Protein AF-0000000085142158 (afdb_homodimer)

Structure (mmCIF, N/CA/C/O backbone):
data_AF-0000000085142158-model_v1
#
loop_
_entity.id
_entity.type
_entity.pdbx_description
1 polymer '23S rRNA methyltransferase'
#
loop_
_atom_site.group_PDB
_atom_site.id
_atom_site.type_symbol
_atom_site.label_atom_id
_atom_site.label_alt_id
_atom_site.label_comp_id
_atom_site.label_asym_id
_atom_site.label_entity_id
_atom_site.label_seq_id
_atom_site.pdbx_PDB_ins_code
_atom_site.Cartn_x
_atom_site.Cartn_y
_atom_site.Cartn_z
_atom_site.occupancy
_atom_site.B_iso_or_equiv
_atom_site.auth_seq_id
_atom_site.auth_comp_id
_atom_site.auth_asym_id
_atom_site.auth_atom_id
_atom_site.pdbx_PDB_model_num
ATOM 1 N N . MET A 1 1 ? 21.578 43 -1.619 1 31.38 1 MET A N 1
ATOM 2 C CA . MET A 1 1 ? 21.812 41.625 -2.035 1 31.38 1 MET A CA 1
ATOM 3 C C . MET A 1 1 ? 22.156 40.75 -0.84 1 31.38 1 MET A C 1
ATOM 5 O O . MET A 1 1 ? 23.188 40.969 -0.188 1 31.38 1 MET A O 1
ATOM 9 N N . THR A 1 2 ? 21.25 40.344 -0.047 1 40.81 2 THR A N 1
ATOM 10 C CA . THR A 1 2 ? 21.578 39.531 1.134 1 40.81 2 THR A CA 1
ATOM 11 C C . THR A 1 2 ? 22.641 38.5 0.814 1 40.81 2 THR A C 1
ATOM 13 O O . THR A 1 2 ? 22.562 37.812 -0.2 1 40.81 2 THR A O 1
ATOM 16 N N . PRO A 1 3 ? 23.812 38.594 1.218 1 43.5 3 PRO A N 1
ATOM 17 C CA . PRO A 1 3 ? 24.938 37.719 0.883 1 43.5 3 PRO A CA 1
ATOM 18 C C . PRO A 1 3 ? 24.547 36.25 0.768 1 43.5 3 PRO A C 1
ATOM 20 O O . PRO A 1 3 ? 23.828 35.75 1.622 1 43.5 3 PRO A O 1
ATOM 23 N N . HIS A 1 4 ? 24.375 35.75 -0.429 1 54.78 4 HIS A N 1
ATOM 24 C CA . HIS A 1 4 ? 24.078 34.375 -0.715 1 54.78 4 HIS A CA 1
ATOM 25 C C . HIS A 1 4 ? 25.016 33.438 0.038 1 54.78 4 HIS A C 1
ATOM 27 O O . HIS A 1 4 ? 26.234 33.531 -0.126 1 54.78 4 HIS A O 1
ATOM 33 N N . ALA A 1 5 ? 24.766 33.188 1.321 1 71.19 5 ALA A N 1
ATOM 34 C CA . ALA A 1 5 ? 25.594 32.312 2.152 1 71.19 5 ALA A CA 1
ATOM 35 C C . ALA A 1 5 ? 26.125 31.125 1.345 1 71.19 5 ALA A C 1
ATOM 37 O O . ALA A 1 5 ? 25.469 30.656 0.414 1 71.19 5 ALA A O 1
ATOM 38 N N . GLU A 1 6 ? 27.406 30.828 1.483 1 83.88 6 GLU A N 1
ATOM 39 C CA . GLU A 1 6 ? 28.062 29.688 0.854 1 83.88 6 GLU A CA 1
ATOM 40 C C . GLU A 1 6 ? 27.312 28.391 1.112 1 83.88 6 GLU A C 1
ATOM 42 O O . GLU A 1 6 ? 26.797 28.172 2.211 1 83.88 6 GLU A O 1
ATOM 47 N N . PRO A 1 7 ? 27.219 27.672 0.041 1 91.19 7 PRO A N 1
ATOM 48 C CA . PRO A 1 7 ? 26.547 26.375 0.199 1 91.19 7 PRO A CA 1
ATOM 49 C C . PRO A 1 7 ? 27.234 25.484 1.223 1 91.19 7 PRO A C 1
ATOM 51 O O . PRO A 1 7 ? 28.453 25.562 1.408 1 91.19 7 PRO A O 1
ATOM 54 N N . MET A 1 8 ? 26.453 24.781 1.904 1 93.56 8 MET A N 1
ATOM 55 C CA . MET A 1 8 ? 27 23.781 2.824 1 93.56 8 MET A CA 1
ATOM 56 C C . MET A 1 8 ? 27.609 22.609 2.061 1 93.56 8 MET A C 1
ATOM 58 O O . MET A 1 8 ? 26.922 21.953 1.278 1 93.56 8 MET A O 1
ATOM 62 N N . THR A 1 9 ? 28.922 22.281 2.35 1 93.88 9 THR A N 1
ATOM 63 C CA . THR A 1 9 ? 29.578 21.234 1.562 1 93.88 9 THR A CA 1
ATOM 64 C C . THR A 1 9 ? 30.203 20.188 2.471 1 93.88 9 THR A C 1
ATOM 66 O O . THR A 1 9 ? 30.75 19.203 1.989 1 93.88 9 THR A O 1
ATOM 69 N N . HIS A 1 10 ? 30.109 20.359 3.797 1 93.31 10 HIS A N 1
ATOM 70 C CA . HIS A 1 10 ? 30.734 19.438 4.738 1 93.31 10 HIS A CA 1
ATOM 71 C C . HIS A 1 10 ? 29.703 18.484 5.355 1 93.31 10 HIS A C 1
ATOM 73 O O . HIS A 1 10 ? 29.016 18.859 6.312 1 93.31 10 HIS A O 1
ATOM 79 N N . PRO A 1 11 ? 29.734 17.203 4.953 1 91.69 11 PRO A N 1
ATOM 80 C CA . PRO A 1 11 ? 28.719 16.25 5.414 1 91.69 11 PRO A CA 1
ATOM 81 C C . PRO A 1 11 ? 28.859 15.906 6.891 1 91.69 11 PRO A C 1
ATOM 83 O O . PRO A 1 11 ? 27.906 15.391 7.5 1 91.69 11 PRO A O 1
ATOM 86 N N . ARG A 1 12 ? 30 16.25 7.527 1 91.62 12 ARG A N 1
ATOM 87 C CA . ARG A 1 12 ? 30.219 15.875 8.922 1 91.62 12 ARG A CA 1
ATOM 88 C C . ARG A 1 12 ? 30.047 17.078 9.836 1 91.62 12 ARG A C 1
ATOM 90 O O . ARG A 1 12 ? 30.312 17 11.039 1 91.62 12 ARG A O 1
ATOM 97 N N . ALA A 1 13 ? 29.562 18.141 9.211 1 94.25 13 ALA A N 1
ATOM 98 C CA . ALA A 1 13 ? 29.328 19.344 10 1 94.25 13 ALA A CA 1
ATOM 99 C C . ALA A 1 13 ? 28.281 19.094 11.078 1 94.25 13 ALA A C 1
ATOM 101 O O . ALA A 1 13 ? 27.422 18.234 10.93 1 94.25 13 ALA A O 1
ATOM 102 N N . GLU A 1 14 ? 28.359 19.875 12.156 1 95.94 14 GLU A N 1
ATOM 103 C CA . GLU A 1 14 ? 27.484 19.703 13.312 1 95.94 14 GLU A CA 1
ATOM 104 C C . GLU A 1 14 ? 26.016 19.859 12.922 1 95.94 14 GLU A C 1
ATOM 106 O O . GLU A 1 14 ? 25.172 19.062 13.344 1 95.94 14 GLU A O 1
ATOM 111 N N . ARG A 1 15 ? 25.766 20.797 12.133 1 95.94 15 ARG A N 1
ATOM 112 C CA . ARG A 1 15 ? 24.391 21.047 11.695 1 95.94 15 ARG A CA 1
ATOM 113 C C . ARG A 1 15 ? 23.859 19.859 10.906 1 95.94 15 ARG A C 1
ATOM 115 O O . ARG A 1 15 ? 22.688 19.484 11.047 1 95.94 15 ARG A O 1
ATOM 122 N N . VAL A 1 16 ? 24.688 19.328 10.047 1 97.19 16 VAL A N 1
ATOM 123 C CA . VAL A 1 16 ? 24.312 18.172 9.242 1 97.19 16 VAL A CA 1
ATOM 124 C C . VAL A 1 16 ? 24 16.984 10.148 1 97.19 16 VAL A C 1
ATOM 126 O O . VAL A 1 16 ? 22.969 16.328 9.984 1 97.19 16 VAL A O 1
ATOM 129 N N . ARG A 1 17 ? 24.766 16.781 11.125 1 97.44 17 ARG A N 1
ATOM 130 C CA . ARG A 1 17 ? 24.562 15.688 12.07 1 97.44 17 ARG A CA 1
ATOM 131 C C . ARG A 1 17 ? 23.297 15.883 12.883 1 97.44 17 ARG A C 1
ATOM 133 O O . ARG A 1 17 ? 22.594 14.914 13.188 1 97.44 17 ARG A O 1
ATOM 140 N N . ALA A 1 18 ? 23.109 17.156 13.25 1 97.88 18 ALA A N 1
ATOM 141 C CA . ALA A 1 18 ? 21.922 17.453 14.031 1 97.88 18 ALA A CA 1
ATOM 142 C C . ALA A 1 18 ? 20.656 17.125 13.242 1 97.88 18 ALA A C 1
ATOM 144 O O . ALA A 1 18 ? 19.688 16.578 13.797 1 97.88 18 ALA A O 1
ATOM 145 N N . VAL A 1 19 ? 20.656 17.453 11.992 1 97.81 19 VAL A N 1
ATOM 146 C CA . VAL A 1 19 ? 19.516 17.172 11.141 1 97.81 19 VAL A CA 1
ATOM 147 C C . VAL A 1 19 ? 19.375 15.672 10.938 1 97.81 19 VAL A C 1
ATOM 149 O O . VAL A 1 19 ? 18.281 15.117 11.062 1 97.81 19 VAL A O 1
ATOM 152 N N . ALA A 1 20 ? 20.453 14.969 10.688 1 97.19 20 ALA A N 1
ATOM 153 C CA . ALA A 1 20 ? 20.453 13.516 10.492 1 97.19 20 ALA A CA 1
ATOM 154 C C . ALA A 1 20 ? 19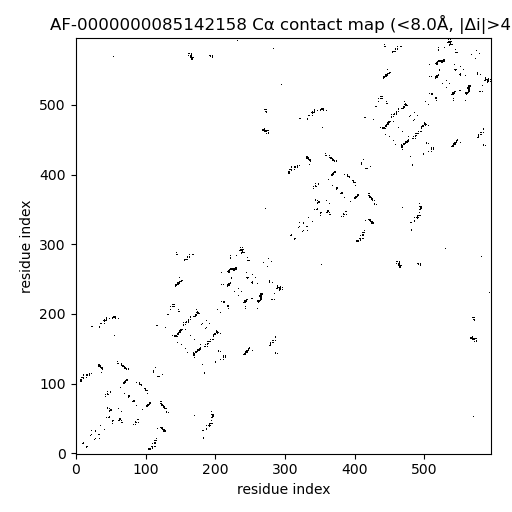.953 12.797 11.742 1 97.19 20 ALA A C 1
ATOM 156 O O . ALA A 1 20 ? 19.312 11.75 11.641 1 97.19 20 ALA A O 1
ATOM 157 N N . ALA A 1 21 ? 20.203 13.383 12.883 1 98 21 ALA A N 1
ATOM 158 C CA . ALA A 1 21 ? 19.844 12.766 14.156 1 98 21 ALA A CA 1
ATOM 159 C C . ALA A 1 21 ? 18.328 12.672 14.305 1 98 21 ALA A C 1
ATOM 161 O O . ALA A 1 21 ? 17.828 11.891 15.109 1 98 21 ALA A O 1
ATOM 162 N N . LEU A 1 22 ? 17.609 13.438 13.516 1 98.19 22 LEU A N 1
ATOM 163 C CA . LEU A 1 22 ? 16.156 13.469 13.602 1 98.19 22 LEU A CA 1
ATOM 164 C C . LEU A 1 22 ? 15.547 12.172 13.078 1 98.19 22 LEU A C 1
ATOM 166 O O . LEU A 1 22 ? 14.344 11.938 13.219 1 98.19 22 LEU A O 1
ATOM 170 N N . ALA A 1 23 ? 16.344 11.305 12.484 1 96.88 23 ALA A N 1
ATOM 171 C CA . ALA A 1 23 ? 15.898 9.945 12.164 1 96.88 23 ALA A CA 1
ATOM 172 C C . ALA A 1 23 ? 15.531 9.172 13.43 1 96.88 23 ALA A C 1
ATOM 174 O O . ALA A 1 23 ? 14.695 8.273 13.383 1 96.88 23 ALA A O 1
ATOM 175 N N . GLY A 1 24 ? 16.141 9.594 14.547 1 97.19 24 GLY A N 1
ATOM 176 C CA . GLY A 1 24 ? 15.898 8.938 15.82 1 97.19 24 GLY A CA 1
ATOM 177 C C . GLY A 1 24 ? 14.82 9.609 16.641 1 97.19 24 GLY A C 1
ATOM 178 O O . GLY A 1 24 ? 14.727 10.844 16.672 1 97.19 24 GLY A O 1
ATOM 179 N N . ARG A 1 25 ? 14.125 8.875 17.328 1 96.12 25 ARG A N 1
ATOM 180 C CA . ARG A 1 25 ? 13.008 9.352 18.125 1 96.12 25 ARG A CA 1
ATOM 181 C C . ARG A 1 25 ? 13.484 10.281 19.25 1 96.12 25 ARG A C 1
ATOM 183 O O . ARG A 1 25 ? 12.836 11.289 19.531 1 96.12 25 ARG A O 1
ATOM 190 N N . SER A 1 26 ? 14.547 9.961 19.828 1 97.25 26 SER A N 1
ATOM 191 C CA . SER A 1 26 ? 15.062 10.75 20.953 1 97.25 26 SER A CA 1
ATOM 192 C C . SER A 1 26 ? 15.398 12.172 20.516 1 97.25 26 SER A C 1
ATOM 194 O O . SER A 1 26 ? 15.086 13.133 21.234 1 97.25 26 SER A O 1
ATOM 196 N N . ALA A 1 27 ? 16 12.289 19.375 1 98.06 27 ALA A N 1
ATOM 197 C CA . ALA A 1 27 ? 16.359 13.609 18.859 1 98.06 27 ALA A CA 1
ATOM 198 C C . ALA A 1 27 ? 15.102 14.422 18.547 1 98.06 27 ALA A C 1
ATOM 200 O O . ALA A 1 27 ? 15.039 15.625 18.844 1 98.06 27 ALA A O 1
ATOM 201 N N . ARG A 1 28 ? 14.117 13.773 17.984 1 98.06 28 ARG A N 1
ATOM 202 C CA . ARG A 1 28 ? 12.859 14.453 17.688 1 98.06 28 ARG A CA 1
ATOM 203 C C . ARG A 1 28 ? 12.188 14.945 18.969 1 98.06 28 ARG A C 1
ATOM 205 O O . ARG A 1 28 ? 11.703 16.078 19.031 1 98.06 28 ARG A O 1
ATOM 212 N N . ARG A 1 29 ? 12.18 14.172 19.938 1 96.31 29 ARG A N 1
ATOM 213 C CA . ARG A 1 29 ? 11.57 14.531 21.219 1 96.31 29 ARG A CA 1
ATOM 214 C C . ARG A 1 29 ? 12.32 15.688 21.875 1 96.31 29 ARG A C 1
ATOM 216 O O . ARG A 1 29 ? 11.703 16.609 22.422 1 96.31 29 ARG A O 1
ATOM 223 N N . ARG A 1 30 ? 13.602 15.625 21.797 1 97.44 30 ARG A N 1
ATOM 224 C CA . ARG A 1 30 ? 14.438 16.641 22.422 1 97.44 30 ARG A CA 1
ATOM 225 C C . ARG A 1 30 ? 14.289 17.984 21.734 1 97.44 30 ARG A C 1
ATOM 227 O O . ARG A 1 30 ? 14.203 19.016 22.391 1 97.44 30 ARG A O 1
ATOM 234 N N . THR A 1 31 ? 14.203 17.984 20.438 1 97.69 31 THR A N 1
ATOM 235 C CA . THR A 1 31 ? 14.242 19.234 19.672 1 97.69 31 THR A CA 1
ATOM 236 C C . THR A 1 31 ? 12.828 19.719 19.375 1 97.69 31 THR A C 1
ATOM 238 O O . THR A 1 31 ? 12.633 20.891 19.016 1 97.69 31 THR A O 1
ATOM 241 N N . GLY A 1 32 ? 11.844 18.797 19.422 1 97.88 32 GLY A N 1
ATOM 242 C CA . GLY A 1 32 ? 10.484 19.125 19.016 1 97.88 32 GLY A CA 1
ATOM 243 C C . GLY A 1 32 ? 10.336 19.344 17.516 1 97.88 32 GLY A C 1
ATOM 244 O O . GLY A 1 32 ? 9.5 20.125 17.078 1 97.88 32 GLY A O 1
ATOM 245 N N . THR A 1 33 ? 11.289 18.719 16.766 1 98.44 33 THR A N 1
ATOM 246 C CA . THR A 1 33 ? 11.266 18.859 15.312 1 98.44 33 THR A CA 1
ATOM 247 C C . THR A 1 33 ? 11.406 17.5 14.633 1 98.44 33 THR A C 1
ATOM 249 O O . THR A 1 33 ? 11.695 16.5 15.289 1 98.44 33 THR A O 1
ATOM 252 N N . PHE A 1 34 ? 11.078 17.438 13.336 1 98.69 34 PHE A N 1
ATOM 253 C CA . PHE A 1 34 ? 11.211 16.188 12.586 1 98.69 34 PHE A CA 1
ATOM 254 C C . PHE A 1 34 ? 11.648 16.469 11.156 1 98.69 34 PHE A C 1
ATOM 256 O O . PHE A 1 34 ? 11.594 17.609 10.688 1 98.69 34 PHE A O 1
ATOM 263 N N . LEU A 1 35 ? 12.125 15.414 10.555 1 98.06 35 LEU A N 1
ATOM 264 C CA . LEU A 1 35 ? 12.703 15.484 9.219 1 98.06 35 LEU A CA 1
ATOM 265 C C . LEU A 1 35 ? 11.625 15.336 8.148 1 98.06 35 LEU A C 1
ATOM 267 O O . LEU A 1 35 ? 10.758 14.469 8.258 1 98.06 35 LEU A O 1
ATOM 271 N N . VAL A 1 36 ? 11.617 16.25 7.176 1 98 36 VAL A N 1
ATOM 272 C CA . VAL A 1 36 ? 10.789 16.156 5.977 1 98 36 VAL A CA 1
ATOM 273 C C . VAL A 1 36 ? 11.68 15.984 4.746 1 98 36 VAL A C 1
ATOM 275 O O . VAL A 1 36 ? 12.477 16.859 4.426 1 98 36 VAL A O 1
ATOM 278 N N . GLU A 1 37 ? 11.531 14.867 4.184 1 94.38 37 GLU A N 1
ATOM 279 C CA . GLU A 1 37 ? 12.367 14.594 3.02 1 94.38 37 GLU A CA 1
ATOM 280 C C . GLU A 1 37 ? 11.523 14.25 1.797 1 94.38 37 GLU A C 1
ATOM 282 O O . GLU A 1 37 ? 10.383 13.797 1.932 1 94.38 37 GLU A O 1
ATOM 287 N N . GLY A 1 38 ? 12.078 14.484 0.615 1 90.12 38 GLY A N 1
ATOM 288 C CA . GLY A 1 38 ? 11.391 14.273 -0.648 1 90.12 38 GLY A CA 1
ATOM 289 C C . GLY A 1 38 ? 10.695 15.516 -1.165 1 90.12 38 GLY A C 1
ATOM 290 O O . GLY A 1 38 ? 10.133 16.297 -0.386 1 90.12 38 GLY A O 1
ATOM 291 N N . PRO A 1 39 ? 10.688 15.711 -2.439 1 93.75 39 PRO A N 1
ATOM 292 C CA . PRO A 1 39 ? 10.172 16.953 -3.027 1 93.75 39 PRO A CA 1
ATOM 293 C C . PRO A 1 39 ? 8.695 17.188 -2.699 1 93.75 39 PRO A C 1
ATOM 295 O O . PRO A 1 39 ? 8.312 18.312 -2.34 1 93.75 39 PRO A O 1
ATOM 298 N N . GLN A 1 40 ? 7.859 16.125 -2.738 1 95.06 40 GLN A N 1
ATOM 299 C CA . GLN A 1 40 ? 6.426 16.328 -2.541 1 95.06 40 GLN A CA 1
ATOM 300 C C . GLN A 1 40 ? 6.109 16.641 -1.08 1 95.06 40 GLN A C 1
ATOM 302 O O . GLN A 1 40 ? 5.293 17.516 -0.786 1 95.06 40 GLN A O 1
ATOM 307 N N . ALA A 1 41 ? 6.758 15.914 -0.182 1 96.88 41 ALA A N 1
ATOM 308 C CA . ALA A 1 41 ? 6.551 16.203 1.236 1 96.88 41 ALA A CA 1
ATOM 309 C C . ALA A 1 41 ? 7 17.609 1.587 1 96.88 41 ALA A C 1
ATOM 311 O O . ALA A 1 41 ? 6.297 18.328 2.299 1 96.88 41 ALA A O 1
ATOM 312 N N . CYS A 1 42 ? 8.125 18.031 1.051 1 97.62 42 CYS A N 1
ATOM 313 C CA . CYS A 1 42 ? 8.633 19.375 1.313 1 97.62 42 CYS A CA 1
ATOM 314 C C . CYS A 1 42 ? 7.727 20.438 0.703 1 97.62 42 CYS A C 1
ATOM 316 O O . CYS A 1 42 ? 7.473 21.469 1.32 1 97.62 42 CYS A O 1
ATOM 318 N N . ARG A 1 43 ? 7.258 20.141 -0.465 1 98.12 43 ARG A N 1
ATOM 319 C CA . ARG A 1 43 ? 6.332 21.047 -1.122 1 98.12 43 ARG A CA 1
ATOM 320 C C . ARG A 1 43 ? 5.125 21.344 -0.236 1 98.12 43 ARG A C 1
ATOM 322 O O . ARG A 1 43 ? 4.754 22.5 -0.04 1 98.12 43 ARG A O 1
ATOM 329 N N . GLU A 1 44 ? 4.57 20.297 0.314 1 98.44 44 GLU A N 1
ATOM 330 C CA . GLU A 1 44 ? 3.363 20.469 1.118 1 98.44 44 GLU A CA 1
ATOM 331 C C . GLU A 1 44 ? 3.68 21.109 2.463 1 98.44 44 GLU A C 1
ATOM 333 O O . GLU A 1 44 ? 2.867 21.859 3.002 1 98.44 44 GLU A O 1
ATOM 338 N N . ALA A 1 45 ? 4.848 20.844 3.018 1 98.38 45 ALA A N 1
ATOM 339 C CA . ALA A 1 45 ? 5.277 21.516 4.238 1 98.38 45 ALA A CA 1
ATOM 340 C C . ALA A 1 45 ? 5.457 23.016 4.004 1 98.38 45 ALA A C 1
ATOM 342 O O . ALA A 1 45 ? 5.059 23.828 4.836 1 98.38 45 ALA A O 1
ATOM 343 N N . LEU A 1 46 ? 6.074 23.328 2.873 1 98.06 46 LEU A N 1
ATOM 344 C CA . LEU A 1 46 ? 6.27 24.734 2.512 1 98.06 46 LEU A CA 1
ATOM 345 C C . LEU A 1 46 ? 4.93 25.453 2.34 1 98.06 46 LEU A C 1
ATOM 347 O O . LEU A 1 46 ? 4.742 26.547 2.85 1 98.06 46 LEU A O 1
ATOM 351 N N . ARG A 1 47 ? 4.027 24.797 1.674 1 97.94 47 ARG A N 1
ATOM 352 C CA . ARG A 1 47 ? 2.697 25.375 1.484 1 97.94 47 ARG A CA 1
ATOM 353 C C . ARG A 1 47 ? 1.991 25.578 2.822 1 97.94 47 ARG A C 1
ATOM 355 O O . ARG A 1 47 ? 1.364 26.609 3.051 1 97.94 47 ARG A O 1
ATOM 362 N N . ALA A 1 48 ? 2.064 24.578 3.652 1 97.44 48 ALA A N 1
ATOM 363 C CA . ALA A 1 48 ? 1.476 24.703 4.984 1 97.44 48 ALA A CA 1
ATOM 364 C C . ALA A 1 48 ? 2.076 25.875 5.738 1 97.44 48 ALA A C 1
ATOM 366 O O . ALA A 1 48 ? 1.353 26.641 6.383 1 97.44 48 ALA A O 1
ATOM 367 N N . HIS A 1 49 ? 3.398 26.031 5.625 1 96.5 49 HIS A N 1
ATOM 368 C CA . HIS A 1 49 ? 4.078 27.141 6.293 1 96.5 49 HIS A CA 1
ATOM 369 C C . HIS A 1 49 ? 3.594 28.484 5.77 1 96.5 49 HIS A C 1
ATOM 371 O O . HIS A 1 49 ? 3.457 29.438 6.535 1 96.5 49 HIS A O 1
ATOM 377 N N . LEU A 1 50 ? 3.35 28.547 4.531 1 95.62 50 LEU A N 1
ATOM 378 C CA . LEU A 1 50 ? 2.93 29.797 3.885 1 95.62 50 LEU A CA 1
ATOM 379 C C . LEU A 1 50 ? 1.443 30.047 4.113 1 95.62 50 LEU A C 1
ATOM 381 O O . LEU A 1 50 ? 0.909 31.062 3.672 1 95.62 50 LEU A O 1
ATOM 385 N N . GLY A 1 51 ? 0.727 29.094 4.75 1 95.25 51 GLY A N 1
ATOM 386 C CA . GLY A 1 51 ? -0.704 29.234 4.973 1 95.25 51 GLY A CA 1
ATOM 387 C C . GLY A 1 51 ? -1.535 28.859 3.76 1 95.25 51 GLY A C 1
ATOM 388 O O . GLY A 1 51 ? -2.66 29.344 3.602 1 95.25 51 GLY A O 1
ATOM 389 N N . GLU A 1 52 ? -0.948 28.062 2.885 1 96.62 52 GLU A N 1
ATOM 390 C CA . GLU A 1 52 ? -1.603 27.688 1.634 1 96.62 52 GLU A CA 1
ATOM 391 C C . GLU A 1 52 ? -2.025 26.219 1.65 1 96.62 52 GLU A C 1
ATOM 393 O O . GLU A 1 52 ? -2.373 25.656 0.609 1 96.62 52 GLU A O 1
ATOM 398 N N . GLY A 1 53 ? -1.921 25.531 2.77 1 96.38 53 GLY A N 1
ATOM 399 C CA . GLY A 1 53 ? -2.408 24.156 2.908 1 96.38 53 GLY A CA 1
ATOM 400 C C . GLY A 1 53 ? -3.912 24.078 3.09 1 96.38 53 GLY A C 1
ATOM 401 O O . GLY A 1 53 ? -4.594 25.109 3.146 1 96.38 53 GLY A O 1
ATOM 402 N N . PRO A 1 54 ? -4.406 22.875 3.154 1 96.81 54 PRO A N 1
ATOM 403 C CA . PRO A 1 54 ? -5.848 22.703 3.361 1 96.81 54 PRO A CA 1
ATOM 404 C C . PRO A 1 54 ? -6.332 23.328 4.672 1 96.81 54 PRO A C 1
ATOM 406 O O . PRO A 1 54 ? -5.625 23.266 5.684 1 96.81 54 PRO A O 1
ATOM 409 N N . THR A 1 55 ? -7.551 23.797 4.66 1 93.44 55 THR A N 1
ATOM 410 C CA . THR A 1 55 ? -8.141 24.438 5.832 1 93.44 55 THR A CA 1
ATOM 411 C C . THR A 1 55 ? -8.289 23.438 6.977 1 93.44 55 THR A C 1
ATOM 413 O O . THR A 1 55 ? -8.117 23.797 8.141 1 93.44 55 THR A O 1
ATOM 416 N N . ALA A 1 56 ? -8.539 22.219 6.594 1 89 56 ALA A N 1
ATOM 417 C CA . ALA A 1 56 ? -8.766 21.172 7.59 1 89 56 ALA A CA 1
ATOM 418 C C . ALA A 1 56 ? -7.523 20.938 8.438 1 89 56 ALA A C 1
ATOM 420 O O . ALA A 1 56 ? -7.621 20.516 9.594 1 89 56 ALA A O 1
ATOM 421 N N . ALA A 1 57 ? -6.355 21.312 7.93 1 95.19 57 ALA A N 1
ATOM 422 C CA . ALA A 1 57 ? -5.098 21.031 8.617 1 95.19 57 ALA A CA 1
ATOM 423 C C . ALA A 1 57 ? -4.535 22.297 9.266 1 95.19 57 ALA A C 1
ATOM 425 O O . ALA A 1 57 ? -3.506 22.25 9.945 1 95.19 57 ALA A O 1
ATOM 426 N N . ALA A 1 58 ? -5.207 23.422 9.164 1 94 58 ALA A N 1
ATOM 427 C CA . ALA A 1 58 ? -4.676 24.719 9.57 1 94 58 ALA A CA 1
ATOM 428 C C . ALA A 1 58 ? -4.5 24.781 11.086 1 94 58 ALA A C 1
ATOM 430 O O . ALA A 1 58 ? -3.609 25.469 11.586 1 94 58 ALA A O 1
ATOM 431 N N . GLY A 1 59 ? -5.402 24.062 11.773 1 93.5 59 GLY A N 1
ATOM 432 C CA . GLY A 1 59 ? -5.27 24.031 13.227 1 93.5 59 GLY A CA 1
ATOM 433 C C . GLY A 1 59 ? -4.016 23.328 13.695 1 93.5 59 GLY A C 1
ATOM 434 O O . GLY A 1 59 ? -3.422 23.703 14.703 1 93.5 59 GLY A O 1
ATOM 435 N N . GLN A 1 60 ? -3.607 22.375 12.984 1 95.88 60 GLN A N 1
ATOM 436 C CA . GLN A 1 60 ? -2.432 21.594 13.344 1 95.88 60 GLN A CA 1
ATOM 437 C C . GLN A 1 60 ? -1.16 22.203 12.773 1 95.88 60 GLN A C 1
ATOM 439 O O . GLN A 1 60 ? -0.122 22.234 13.445 1 95.88 60 GLN A O 1
ATOM 444 N N . TRP A 1 61 ? -1.283 22.688 11.57 1 96.62 61 TRP A N 1
ATOM 445 C CA . TRP A 1 61 ? -0.142 23.297 10.891 1 96.62 61 TRP A CA 1
ATOM 446 C C . TRP A 1 61 ? -0.346 24.797 10.711 1 96.62 61 TRP A C 1
ATOM 448 O O . TRP A 1 61 ? -0.771 25.25 9.648 1 96.62 61 TRP A O 1
ATOM 458 N N . ARG A 1 62 ? 0.011 25.547 11.688 1 94.06 62 ARG A N 1
ATOM 459 C CA . ARG A 1 62 ? -0.219 26.984 11.703 1 94.06 62 ARG A CA 1
ATOM 460 C C . ARG A 1 62 ? 0.768 27.703 10.797 1 94.06 62 ARG A C 1
ATOM 462 O O . ARG A 1 62 ? 1.979 27.5 10.898 1 94.06 62 ARG A O 1
ATOM 469 N N . ALA A 1 63 ? 0.235 28.516 10.078 1 94.06 63 ALA A N 1
ATOM 470 C CA . ALA A 1 63 ? 1.053 29.297 9.156 1 94.06 63 ALA A CA 1
ATOM 471 C C . ALA A 1 63 ? 2.188 30 9.898 1 94.06 63 ALA A C 1
ATOM 473 O O . ALA A 1 63 ? 1.981 30.562 10.977 1 94.06 63 ALA A O 1
ATOM 474 N N . GLY A 1 64 ? 3.377 29.875 9.297 1 92.94 64 GLY A N 1
ATOM 475 C CA . GLY A 1 64 ? 4.543 30.547 9.852 1 92.94 64 GLY A CA 1
ATOM 476 C C . GLY A 1 64 ? 5.195 29.766 10.977 1 92.94 64 GLY A C 1
ATOM 477 O O . GLY A 1 64 ? 6.254 30.156 11.477 1 92.94 64 GLY A O 1
ATOM 478 N N . ARG A 1 65 ? 4.637 28.656 11.312 1 93.62 65 ARG A N 1
ATOM 479 C CA . ARG A 1 65 ? 5.152 27.953 12.477 1 93.62 65 ARG A CA 1
ATOM 480 C C .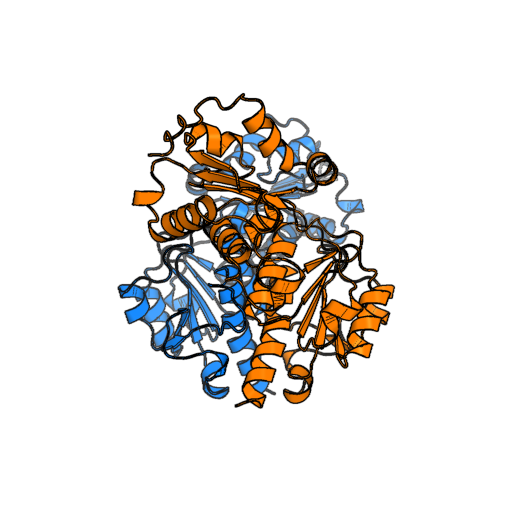 ARG A 1 65 ? 5.426 26.484 12.133 1 93.62 65 ARG A C 1
ATOM 482 O O . ARG A 1 65 ? 5.605 25.656 13.031 1 93.62 65 ARG A O 1
ATOM 489 N N . VAL A 1 66 ? 5.469 26.156 10.836 1 96.56 66 VAL A N 1
ATOM 490 C CA . VAL A 1 66 ? 5.586 24.766 10.414 1 96.56 66 VAL A CA 1
ATOM 491 C C . VAL A 1 66 ? 7.059 24.406 10.242 1 96.56 66 VAL A C 1
ATOM 493 O O . VAL A 1 66 ? 7.531 23.422 10.82 1 96.56 66 VAL A O 1
ATOM 496 N N . LEU A 1 67 ? 7.824 25.234 9.57 1 97.19 67 LEU A N 1
ATOM 497 C CA . LEU A 1 67 ? 9.203 24.906 9.211 1 97.19 67 LEU A CA 1
ATOM 498 C C . LEU A 1 67 ? 10.188 25.719 10.039 1 97.19 67 LEU A C 1
ATOM 500 O O . LEU A 1 67 ? 9.93 26.875 10.359 1 97.19 67 LEU A O 1
ATOM 504 N N . THR A 1 68 ? 11.344 25.094 10.336 1 96.75 68 THR A N 1
ATOM 505 C CA . THR A 1 68 ? 12.43 25.812 10.992 1 96.75 68 THR A CA 1
ATOM 506 C C . THR A 1 68 ? 13.633 25.938 10.062 1 96.75 68 THR A C 1
ATOM 508 O O . THR A 1 68 ? 14.367 26.922 10.109 1 96.75 68 THR A O 1
ATOM 511 N N . GLN A 1 69 ? 13.836 24.906 9.227 1 97.19 69 GLN A N 1
ATOM 512 C CA . GLN A 1 69 ? 14.992 24.859 8.344 1 97.19 69 GLN A CA 1
ATOM 513 C C . GLN A 1 69 ? 14.633 24.234 6.996 1 97.19 69 GLN A C 1
ATOM 515 O O . GLN A 1 69 ? 13.805 23.312 6.934 1 97.19 69 GLN A O 1
ATOM 520 N N . VAL A 1 70 ? 15.281 24.719 5.906 1 97.56 70 VAL A N 1
ATOM 521 C CA . VAL A 1 70 ? 15.18 24.125 4.578 1 97.56 70 VAL A CA 1
ATOM 522 C C . VAL A 1 70 ? 16.562 24.109 3.914 1 97.56 70 VAL A C 1
ATOM 524 O O . VAL A 1 70 ? 17.25 25.125 3.877 1 97.56 70 VAL A O 1
ATOM 527 N N . TYR A 1 71 ? 16.953 22.953 3.443 1 97.12 71 TYR A N 1
ATOM 528 C CA . TYR A 1 71 ? 18.203 22.766 2.717 1 97.12 71 TYR A CA 1
ATOM 529 C C . TYR A 1 71 ? 17.938 22.328 1.284 1 97.12 71 TYR A C 1
ATOM 531 O O . TYR A 1 71 ? 17.188 21.375 1.054 1 97.12 71 TYR A O 1
ATOM 539 N N . VAL A 1 72 ? 18.562 23.016 0.303 1 97.12 72 VAL A N 1
ATOM 540 C CA . VAL A 1 72 ? 18.25 22.734 -1.095 1 97.12 72 VAL A CA 1
ATOM 541 C C . VAL A 1 72 ? 19.547 22.578 -1.887 1 97.12 72 VAL A C 1
ATOM 543 O O . VAL A 1 72 ? 20.562 23.188 -1.544 1 97.12 72 VAL A O 1
ATOM 546 N N . SER A 1 73 ? 19.484 21.75 -2.865 1 95.12 73 SER A N 1
ATOM 547 C CA . SER A 1 73 ? 20.594 21.641 -3.803 1 95.12 73 SER A CA 1
ATOM 548 C C . SER A 1 73 ? 20.672 22.859 -4.723 1 95.12 73 SER A C 1
ATOM 550 O O . SER A 1 73 ? 19.656 23.516 -4.965 1 95.12 73 SER A O 1
ATOM 552 N N . GLY A 1 74 ? 21.891 23.047 -5.25 1 92.12 74 GLY A N 1
ATOM 553 C CA . GLY A 1 74 ? 22.047 24.125 -6.211 1 92.12 74 GLY A CA 1
ATOM 554 C C . GLY A 1 74 ? 21.25 23.906 -7.488 1 92.12 74 GLY A C 1
ATOM 555 O O . GLY A 1 74 ? 20.875 24.859 -8.164 1 92.12 74 GLY A O 1
ATOM 556 N N . GLY A 1 75 ? 20.938 22.719 -7.789 1 91.88 75 GLY A N 1
ATOM 557 C CA . GLY A 1 75 ? 20.266 22.359 -9.031 1 91.88 75 GLY A CA 1
ATOM 558 C C . GLY A 1 75 ? 18.766 22.344 -8.914 1 91.88 75 GLY A C 1
ATOM 559 O O . GLY A 1 75 ? 18.062 22.109 -9.898 1 91.88 75 GLY A O 1
ATOM 560 N N . LEU A 1 76 ? 18.203 22.719 -7.789 1 93.94 76 LEU A N 1
ATOM 561 C CA . LEU A 1 76 ? 16.766 22.625 -7.57 1 93.94 76 LEU A CA 1
ATOM 562 C C . LEU A 1 76 ? 16.016 23.547 -8.516 1 93.94 76 LEU A C 1
ATOM 564 O O . LEU A 1 76 ? 14.984 23.156 -9.086 1 93.94 76 LEU A O 1
ATOM 568 N N . VAL A 1 77 ? 16.531 24.734 -8.727 1 93.94 77 VAL A N 1
ATOM 569 C CA . VAL A 1 77 ? 15.859 25.75 -9.539 1 93.94 77 VAL A CA 1
ATOM 570 C C . VAL A 1 77 ? 15.672 25.219 -10.961 1 93.94 77 VAL A C 1
ATOM 572 O O . VAL A 1 77 ? 14.664 25.5 -11.609 1 93.94 77 VAL A O 1
ATOM 575 N N . ASP A 1 78 ? 16.625 24.422 -11.445 1 94.94 78 ASP A N 1
ATOM 576 C CA . ASP A 1 78 ? 16.562 23.891 -12.805 1 94.94 78 ASP A CA 1
ATOM 577 C C . ASP A 1 78 ? 15.664 22.656 -12.867 1 94.94 78 ASP A C 1
ATOM 579 O O . ASP A 1 78 ? 14.875 22.516 -13.805 1 94.94 78 ASP A O 1
ATOM 583 N N . ARG A 1 79 ? 15.703 21.922 -11.906 1 93.81 79 ARG A N 1
ATOM 584 C CA . ARG A 1 79 ? 15.023 20.625 -11.938 1 93.81 79 ARG A CA 1
ATOM 585 C C . ARG A 1 79 ? 13.547 20.781 -11.562 1 93.81 79 ARG A C 1
ATOM 587 O O . ARG A 1 79 ? 12.695 20.062 -12.086 1 93.81 79 ARG A O 1
ATOM 594 N N . ASP A 1 80 ? 13.266 21.734 -10.609 1 96.25 80 ASP A N 1
ATOM 595 C CA . ASP A 1 80 ? 11.906 21.969 -10.125 1 96.25 80 ASP A CA 1
ATOM 596 C C . ASP A 1 80 ? 11.688 23.438 -9.781 1 96.25 80 ASP A C 1
ATOM 598 O O . ASP A 1 80 ? 11.688 23.812 -8.609 1 96.25 80 ASP A O 1
ATOM 602 N N . PRO A 1 81 ? 11.422 24.25 -10.75 1 97.19 81 PRO A N 1
ATOM 603 C CA . PRO A 1 81 ? 11.289 25.688 -10.547 1 97.19 81 PRO A CA 1
ATOM 604 C C . PRO A 1 81 ? 10.133 26.047 -9.617 1 97.19 81 PRO A C 1
ATOM 606 O O . PRO A 1 81 ? 10.234 27 -8.844 1 97.19 81 PRO A O 1
ATOM 609 N N . ALA A 1 82 ? 9.102 25.281 -9.672 1 97.38 82 ALA A N 1
ATOM 610 C CA . ALA A 1 82 ? 7.953 25.562 -8.82 1 97.38 82 ALA A CA 1
ATOM 611 C C . ALA A 1 82 ? 8.297 25.359 -7.348 1 97.38 82 ALA A C 1
ATOM 613 O O . ALA A 1 82 ? 7.902 26.156 -6.492 1 97.38 82 ALA A O 1
ATOM 614 N N . LEU A 1 83 ? 8.984 24.344 -7.059 1 97.5 83 LEU A N 1
ATOM 615 C CA . LEU A 1 83 ? 9.414 24.062 -5.691 1 97.5 83 LEU A CA 1
ATOM 616 C C . LEU A 1 83 ? 10.406 25.125 -5.215 1 97.5 83 LEU A C 1
ATOM 618 O O . LEU A 1 83 ? 10.32 25.594 -4.078 1 97.5 83 LEU A O 1
ATOM 622 N N . ALA A 1 84 ? 11.281 25.531 -6.125 1 97.38 84 ALA A N 1
ATOM 623 C CA . ALA A 1 84 ? 12.25 26.578 -5.809 1 97.38 84 ALA A CA 1
ATOM 624 C C . ALA A 1 84 ? 11.547 27.875 -5.461 1 97.38 84 ALA A C 1
ATOM 626 O O . ALA A 1 84 ? 11.992 28.609 -4.574 1 97.38 84 ALA A O 1
ATOM 627 N N . GLU A 1 85 ? 10.547 28.109 -6.141 1 97.75 85 GLU A N 1
ATOM 628 C CA . GLU A 1 85 ? 9.773 29.328 -5.875 1 97.75 85 GLU A CA 1
ATOM 629 C C . GLU A 1 85 ? 9.148 29.281 -4.484 1 97.75 85 GLU A C 1
ATOM 631 O O . GLU A 1 85 ? 9.133 30.297 -3.775 1 97.75 85 GLU A O 1
ATOM 636 N N . LEU A 1 86 ? 8.609 28.172 -4.086 1 97.81 86 LEU A N 1
ATOM 637 C CA . LEU A 1 86 ? 8.055 28.016 -2.744 1 97.81 86 LEU A CA 1
ATOM 638 C C . LEU A 1 86 ? 9.117 28.281 -1.685 1 97.81 86 LEU A C 1
ATOM 640 O O . LEU A 1 86 ? 8.859 28.953 -0.689 1 97.81 86 LEU A O 1
ATOM 644 N N . VAL A 1 87 ? 10.25 27.766 -1.918 1 97.5 87 VAL A N 1
ATOM 645 C CA . VAL A 1 87 ? 11.367 27.938 -0.988 1 97.5 87 VAL A CA 1
ATOM 646 C C . VAL A 1 87 ? 11.703 29.422 -0.86 1 97.5 87 VAL A C 1
ATOM 648 O O . VAL A 1 87 ? 11.898 29.922 0.248 1 97.5 87 VAL A O 1
ATOM 651 N N . ALA A 1 88 ? 11.766 30.078 -1.984 1 96.25 88 ALA A N 1
ATOM 652 C CA . ALA A 1 88 ? 12.078 31.5 -1.995 1 96.25 88 ALA A CA 1
ATOM 653 C C . ALA A 1 88 ? 11.031 32.312 -1.215 1 96.25 88 ALA A C 1
ATOM 655 O O . ALA A 1 88 ? 11.375 33.219 -0.464 1 96.25 88 ALA A O 1
ATOM 656 N N . ARG A 1 89 ? 9.836 31.938 -1.395 1 95.94 89 ARG A N 1
ATOM 657 C CA . ARG A 1 89 ? 8.758 32.625 -0.707 1 95.94 89 ARG A CA 1
ATOM 658 C C . ARG A 1 89 ? 8.852 32.438 0.803 1 95.94 89 ARG A C 1
ATOM 660 O O . ARG A 1 89 ? 8.594 33.375 1.569 1 95.94 89 ARG A O 1
ATOM 667 N N . VAL A 1 90 ? 9.188 31.25 1.211 1 95.56 90 VAL A N 1
ATOM 668 C CA . VAL A 1 90 ? 9.336 30.969 2.633 1 95.56 90 VAL A CA 1
ATOM 669 C C . VAL A 1 90 ? 10.547 31.719 3.189 1 95.56 90 VAL A C 1
ATOM 671 O O . VAL A 1 90 ? 10.492 32.25 4.301 1 95.56 90 VAL A O 1
ATOM 674 N N . ARG A 1 91 ? 11.602 31.766 2.406 1 92.94 91 ARG A N 1
ATOM 675 C CA . ARG A 1 91 ? 12.82 32.469 2.791 1 92.94 91 ARG A CA 1
ATOM 676 C C . ARG A 1 91 ? 12.531 33.969 3.039 1 92.94 91 ARG A C 1
ATOM 678 O O . ARG A 1 91 ? 13.023 34.531 4.008 1 92.94 91 ARG A O 1
ATOM 685 N N . ASP A 1 92 ? 11.719 34.531 2.248 1 89.25 92 ASP A N 1
ATOM 686 C CA . ASP A 1 92 ? 11.547 35.969 2.219 1 89.25 92 ASP A CA 1
ATOM 687 C C . ASP A 1 92 ? 10.391 36.406 3.123 1 89.25 92 ASP A C 1
ATOM 689 O O . ASP A 1 92 ? 10.18 37.594 3.338 1 89.25 92 ASP A O 1
ATOM 693 N N . ARG A 1 93 ? 9.586 35.438 3.578 1 81.12 93 ARG A N 1
ATOM 694 C CA . ARG A 1 93 ? 8.422 35.781 4.387 1 81.12 93 ARG A CA 1
ATOM 695 C C . ARG A 1 93 ? 8.797 35.906 5.859 1 81.12 93 ARG A C 1
ATOM 697 O O . ARG A 1 93 ? 9.484 35.031 6.41 1 81.12 93 ARG A O 1
ATOM 704 N N . PRO A 1 94 ? 8.469 37.094 6.359 1 67.88 94 PRO A N 1
ATOM 705 C CA . PRO A 1 94 ? 8.648 37.188 7.809 1 67.88 94 PRO A CA 1
ATOM 706 C C . PRO A 1 94 ? 7.68 36.312 8.586 1 67.88 94 PRO A C 1
ATOM 708 O O . PRO A 1 94 ? 6.539 36.125 8.164 1 67.88 94 PRO A O 1
ATOM 711 N N . THR A 1 95 ? 8.047 35.156 9.227 1 62.84 95 THR A N 1
ATOM 712 C CA . THR A 1 95 ? 7.176 34.312 10.047 1 62.84 95 THR A CA 1
ATOM 713 C C . THR A 1 95 ? 6.668 35.094 11.258 1 62.84 95 THR A C 1
ATOM 715 O O . THR A 1 95 ? 7.355 35.969 11.766 1 62.84 95 THR A O 1
ATOM 718 N N . PRO A 1 96 ? 5.242 34.969 11.484 1 58 96 PRO A N 1
ATOM 719 C CA . PRO A 1 96 ? 4.816 35.594 12.734 1 58 96 PRO A CA 1
ATOM 720 C C . PRO A 1 96 ? 5.691 35.219 13.922 1 58 96 PRO A C 1
ATOM 722 O O . PRO A 1 96 ? 6.02 34.031 14.094 1 58 96 PRO A O 1
ATOM 725 N N . GLY A 1 97 ? 6.18 36.094 14.742 1 56.78 97 GLY A N 1
ATOM 726 C CA . GLY A 1 97 ? 6.965 35.938 15.953 1 56.78 97 GLY A CA 1
ATOM 727 C C . GLY A 1 97 ? 8.461 36.094 15.727 1 56.78 97 GLY A C 1
ATOM 728 O O . GLY A 1 97 ? 9.25 35.969 16.672 1 56.78 97 GLY A O 1
ATOM 729 N N . GLY A 1 98 ? 8.859 36.375 14.531 1 59.66 98 GLY A N 1
ATOM 730 C CA . GLY A 1 98 ? 10.227 36.781 14.258 1 59.66 98 GLY A CA 1
ATOM 731 C C . GLY A 1 98 ? 11.141 35.625 13.891 1 59.66 98 GLY A C 1
ATOM 732 O O . GLY A 1 98 ? 12.297 35.844 13.508 1 59.66 98 GLY A O 1
ATOM 733 N N . GLU A 1 99 ? 10.625 34.344 14.117 1 71.5 99 GLU A N 1
ATOM 734 C CA . GLU A 1 99 ? 11.578 33.281 13.82 1 71.5 99 GLU A CA 1
ATOM 735 C C . GLU A 1 99 ? 11.602 32.969 12.328 1 71.5 99 GLU A C 1
ATOM 737 O O . GLU A 1 99 ? 10.562 32.75 11.719 1 71.5 99 GLU A O 1
ATOM 742 N N . ARG A 1 100 ? 12.703 33.312 11.727 1 85.94 100 ARG A N 1
ATOM 743 C CA . ARG A 1 100 ? 12.891 33.062 10.297 1 85.94 100 ARG A CA 1
ATOM 744 C C . ARG A 1 100 ? 13.281 31.625 10.023 1 85.94 100 ARG A C 1
ATOM 746 O O . ARG A 1 100 ? 13.938 31 10.859 1 85.94 100 ARG A O 1
ATOM 753 N N . VAL A 1 101 ? 12.719 31.109 8.945 1 94.5 101 VAL A N 1
ATOM 754 C CA . VAL A 1 101 ? 13.133 29.781 8.492 1 94.5 101 VAL A CA 1
ATOM 755 C C . VAL A 1 101 ? 14.547 29.859 7.922 1 94.5 101 VAL A C 1
ATOM 757 O O . VAL A 1 101 ? 14.852 30.719 7.098 1 94.5 101 VAL A O 1
ATOM 760 N N . LEU A 1 102 ? 15.461 29.109 8.438 1 94.94 102 LEU A N 1
ATOM 761 C CA . LEU A 1 102 ? 16.797 29.016 7.871 1 94.94 102 LEU A CA 1
ATOM 762 C C . LEU A 1 102 ? 16.766 28.297 6.527 1 94.94 102 LEU A C 1
ATOM 764 O O . LEU A 1 102 ? 16.391 27.125 6.449 1 94.94 102 LEU A O 1
ATOM 768 N N . VAL A 1 103 ? 17.094 29.016 5.461 1 96.31 103 VAL A N 1
ATOM 769 C CA . VAL A 1 103 ? 17.172 28.406 4.133 1 96.31 103 VAL A CA 1
ATOM 770 C C . VAL A 1 103 ? 18.625 28.422 3.654 1 96.31 103 VAL A C 1
ATOM 772 O O . VAL A 1 103 ? 19.25 29.484 3.555 1 96.31 103 VAL A O 1
ATOM 775 N N . ARG A 1 104 ? 19.156 27.219 3.34 1 96.44 104 ARG A N 1
ATOM 776 C CA . ARG A 1 104 ? 20.547 27.125 2.914 1 96.44 104 ARG A CA 1
ATOM 777 C C . ARG A 1 104 ? 20.688 26.219 1.705 1 96.44 104 ARG A C 1
ATOM 779 O O . ARG A 1 104 ? 20 25.188 1.608 1 96.44 104 ARG A O 1
ATOM 786 N N . GLU A 1 105 ? 21.578 26.562 0.86 1 96.81 105 GLU A N 1
ATOM 787 C CA . GLU A 1 105 ? 22.016 25.641 -0.187 1 96.81 105 GLU A CA 1
ATOM 788 C C . GLU A 1 105 ? 23.031 24.625 0.349 1 96.81 105 GLU A C 1
ATOM 790 O O . GLU A 1 105 ? 23.859 24.969 1.202 1 96.81 105 GLU A O 1
ATOM 795 N N . ALA A 1 106 ? 22.938 23.453 -0.118 1 96.19 106 ALA A N 1
ATOM 796 C CA . ALA A 1 106 ? 23.844 22.391 0.308 1 96.19 106 ALA A CA 1
ATOM 797 C C . ALA A 1 106 ? 24.203 21.469 -0.861 1 96.19 106 ALA A C 1
ATOM 799 O O . ALA A 1 106 ? 23.438 21.344 -1.82 1 96.19 106 ALA A O 1
ATOM 800 N N . SER A 1 107 ? 25.406 20.875 -0.799 1 94.75 107 SER A N 1
ATOM 801 C CA . SER A 1 107 ? 25.797 19.891 -1.805 1 94.75 107 SER A CA 1
ATOM 802 C C . SER A 1 107 ? 24.938 18.641 -1.721 1 94.75 107 SER A C 1
ATOM 804 O O . SER A 1 107 ? 24.297 18.391 -0.703 1 94.75 107 SER A O 1
ATOM 806 N N . ASP A 1 108 ? 24.984 17.859 -2.777 1 92.31 108 ASP A N 1
ATOM 807 C CA . ASP A 1 108 ? 24.234 16.609 -2.793 1 92.31 108 ASP A CA 1
ATOM 808 C C . ASP A 1 108 ? 24.719 15.672 -1.692 1 92.31 108 ASP A C 1
ATOM 810 O O . ASP A 1 108 ? 23.922 14.938 -1.101 1 92.31 108 ASP A O 1
ATOM 814 N N . GLU A 1 109 ? 25.984 15.719 -1.445 1 93.31 109 GLU A N 1
ATOM 815 C CA . GLU A 1 109 ? 26.562 14.875 -0.4 1 93.31 109 GLU A CA 1
ATOM 816 C C . GLU A 1 109 ? 26.016 15.25 0.974 1 93.31 109 GLU A C 1
ATOM 818 O O . GLU A 1 109 ? 25.688 14.375 1.782 1 93.31 109 GLU A O 1
ATOM 823 N N . VAL A 1 110 ? 25.906 16.531 1.179 1 95.5 110 VAL A N 1
ATOM 824 C CA . VAL A 1 110 ? 25.391 17.016 2.455 1 95.5 110 VAL A CA 1
ATOM 825 C C . VAL A 1 110 ? 23.922 16.656 2.596 1 95.5 110 VAL A C 1
ATOM 827 O O . VAL A 1 110 ? 23.484 16.188 3.652 1 95.5 110 VAL A O 1
ATOM 830 N N . LEU A 1 111 ? 23.188 16.859 1.53 1 95.88 111 LEU A N 1
ATOM 831 C CA . LEU A 1 111 ? 21.781 16.5 1.561 1 95.88 111 LEU A CA 1
ATOM 832 C C . LEU A 1 111 ? 21.594 15.016 1.836 1 95.88 111 LEU A C 1
ATOM 834 O O . LEU A 1 111 ? 20.719 14.625 2.611 1 95.88 111 LEU A O 1
ATOM 838 N N . THR A 1 112 ? 22.375 14.203 1.244 1 94.06 112 THR A N 1
ATOM 839 C CA . THR A 1 112 ? 22.328 12.766 1.456 1 94.06 112 THR A CA 1
ATOM 840 C C . THR A 1 112 ? 22.656 12.422 2.906 1 94.06 112 THR A C 1
ATOM 842 O O . THR A 1 112 ? 22 11.555 3.506 1 94.06 112 THR A O 1
ATOM 845 N N . ALA A 1 113 ? 23.578 13.109 3.457 1 94.94 113 ALA A N 1
ATOM 846 C CA . ALA A 1 113 ? 24 12.859 4.836 1 94.94 113 ALA A CA 1
ATOM 847 C C . ALA A 1 113 ? 22.891 13.25 5.82 1 94.94 113 ALA A C 1
ATOM 849 O O . ALA A 1 113 ? 22.797 12.672 6.902 1 94.94 113 ALA A O 1
ATOM 850 N N . MET A 1 114 ? 22.125 14.234 5.418 1 95.62 114 MET A N 1
ATOM 851 C CA . MET A 1 114 ? 21.062 14.711 6.281 1 95.62 114 MET A CA 1
ATOM 852 C C . MET A 1 114 ? 19.859 13.773 6.23 1 95.62 114 MET A C 1
ATOM 854 O O . MET A 1 114 ? 19.078 13.695 7.188 1 95.62 114 MET A O 1
ATOM 858 N N . ALA A 1 115 ? 19.75 13.078 5.129 1 93.62 115 ALA A N 1
ATOM 859 C CA . ALA A 1 115 ? 18.516 12.352 4.84 1 93.62 115 ALA A CA 1
ATOM 860 C C . ALA A 1 115 ? 18.578 10.93 5.402 1 93.62 115 ALA A C 1
ATOM 862 O O . ALA A 1 115 ? 19.656 10.375 5.602 1 93.62 115 ALA A O 1
ATOM 863 N N . ASP A 1 116 ? 17.453 10.461 5.699 1 87.19 116 ASP A N 1
ATOM 864 C CA . ASP A 1 116 ? 17.281 9.055 6.059 1 87.19 116 ASP A CA 1
ATOM 865 C C . ASP A 1 116 ? 17.125 8.18 4.816 1 87.19 116 ASP A C 1
ATOM 867 O O . ASP A 1 116 ? 17.484 7.004 4.824 1 87.19 116 ASP A O 1
ATOM 871 N N . ALA A 1 117 ? 16.672 8.797 3.775 1 80.38 117 ALA A N 1
ATOM 872 C CA . ALA A 1 117 ? 16.438 8.102 2.516 1 80.38 117 ALA A CA 1
ATOM 873 C C . ALA A 1 117 ? 17.75 7.707 1.847 1 80.38 117 ALA A C 1
ATOM 875 O O . ALA A 1 117 ? 18.766 8.383 2.025 1 80.38 117 ALA A O 1
ATOM 876 N N . VAL A 1 118 ? 17.719 6.699 1.035 1 72.25 118 VAL A N 1
ATOM 877 C CA . VAL A 1 118 ? 18.891 6.18 0.356 1 72.25 118 VAL A CA 1
ATOM 878 C C . VAL A 1 118 ? 19.234 7.07 -0.834 1 72.25 118 VAL A C 1
ATOM 880 O O . VAL A 1 118 ? 20.422 7.262 -1.154 1 72.25 118 VAL A O 1
ATOM 883 N N . THR A 1 119 ? 18.234 7.543 -1.44 1 67.69 119 THR A N 1
ATOM 884 C CA . THR A 1 119 ? 18.516 8.383 -2.604 1 67.69 119 THR A CA 1
ATOM 885 C C . THR A 1 119 ? 18.266 9.852 -2.281 1 67.69 119 THR A C 1
ATOM 887 O O . THR A 1 119 ? 17.203 10.203 -1.77 1 67.69 119 THR A O 1
ATOM 890 N N . GLY A 1 120 ? 19.406 10.477 -2.498 1 64.94 120 GLY A N 1
ATOM 891 C CA . GLY A 1 120 ? 19.328 11.906 -2.246 1 64.94 120 GLY A CA 1
ATOM 892 C C . GLY A 1 120 ? 18.297 12.617 -3.102 1 64.94 120 GLY A C 1
ATOM 893 O O . GLY A 1 120 ? 18.062 12.227 -4.25 1 64.94 120 GLY A O 1
ATOM 894 N N . GLN A 1 121 ? 17.531 13.328 -2.295 1 81.94 121 GLN A N 1
ATOM 895 C CA . GLN A 1 121 ? 16.594 14.18 -3.021 1 81.94 121 GLN A CA 1
ATOM 896 C C . GLN A 1 121 ? 17 15.648 -2.938 1 81.94 121 GLN A C 1
ATOM 898 O O . GLN A 1 121 ? 17.938 15.992 -2.227 1 81.94 121 GLN A O 1
ATOM 903 N N . ASP A 1 122 ? 16.734 16.547 -3.816 1 90.62 122 ASP A N 1
ATOM 904 C CA . ASP A 1 122 ? 17.156 17.938 -4.039 1 90.62 122 ASP A CA 1
ATOM 905 C C . ASP A 1 122 ? 16.734 18.828 -2.879 1 90.62 122 ASP A C 1
ATOM 907 O O . ASP A 1 122 ? 17.062 20.016 -2.863 1 90.62 122 ASP A O 1
ATOM 911 N N . ILE A 1 123 ? 16.125 18.25 -1.814 1 96.44 123 ILE A N 1
ATOM 912 C CA . ILE A 1 123 ? 15.609 19.125 -0.767 1 96.44 123 ILE A CA 1
ATOM 913 C C . ILE A 1 123 ? 15.367 18.312 0.505 1 96.44 123 ILE A C 1
ATOM 915 O O . ILE A 1 123 ? 14.922 17.172 0.443 1 96.44 123 ILE A O 1
ATOM 919 N N . VAL A 1 124 ? 15.711 18.875 1.671 1 97.12 124 VAL A N 1
ATOM 920 C CA . VAL A 1 124 ? 15.406 18.391 3.014 1 97.12 124 VAL A CA 1
ATOM 921 C C . VAL A 1 124 ? 14.914 19.547 3.883 1 97.12 124 VAL A C 1
ATOM 923 O O . VAL A 1 124 ? 15.438 20.656 3.803 1 97.12 124 VAL A O 1
ATOM 926 N N . ALA A 1 125 ? 13.914 19.297 4.668 1 98 125 ALA A N 1
ATOM 927 C CA . ALA A 1 125 ? 13.414 20.328 5.574 1 98 125 ALA A CA 1
ATOM 928 C C . ALA A 1 125 ? 13.266 19.797 6.992 1 98 125 ALA A C 1
ATOM 930 O O . ALA A 1 125 ? 13.273 18.578 7.207 1 98 125 ALA A O 1
ATOM 931 N N . VAL A 1 126 ? 13.273 20.672 7.918 1 98.44 126 VAL A N 1
ATOM 932 C CA . VAL A 1 126 ? 13.008 20.375 9.32 1 98.44 126 VAL A CA 1
ATOM 933 C C . VAL A 1 126 ? 11.742 21.109 9.766 1 98.44 126 VAL A C 1
ATOM 935 O O . VAL A 1 126 ? 11.648 22.328 9.656 1 98.44 126 VAL A O 1
ATOM 938 N N . ALA A 1 127 ? 10.812 20.359 10.25 1 98.56 127 ALA A N 1
ATOM 939 C CA . ALA A 1 127 ? 9.523 20.922 10.672 1 98.56 127 ALA A CA 1
ATOM 940 C C . ALA A 1 127 ? 9.336 20.766 12.18 1 98.56 127 ALA A C 1
ATOM 942 O O . ALA A 1 127 ? 9.93 19.891 12.805 1 98.56 127 ALA A O 1
ATOM 943 N N . ARG A 1 128 ? 8.508 21.625 12.742 1 97.62 128 ARG A N 1
ATOM 944 C CA . ARG A 1 128 ? 8.133 21.547 14.148 1 97.62 128 ARG A CA 1
ATOM 945 C C . ARG A 1 128 ? 7.055 20.484 14.367 1 97.62 128 ARG A C 1
ATOM 947 O O . ARG A 1 128 ? 6.125 20.359 13.57 1 97.62 128 ARG A O 1
ATOM 954 N N . MET A 1 129 ? 7.211 19.734 15.375 1 97.25 129 MET A N 1
ATOM 955 C CA . MET A 1 129 ? 6.102 18.875 15.789 1 97.25 129 MET A CA 1
ATOM 956 C C . MET A 1 129 ? 4.895 19.719 16.203 1 97.25 129 MET A C 1
ATOM 958 O O . MET A 1 129 ? 5.035 20.688 16.953 1 97.25 129 MET A O 1
ATOM 962 N N . PRO A 1 130 ? 3.797 19.391 15.734 1 96.31 130 PRO A N 1
ATOM 963 C CA . PRO A 1 130 ? 2.633 20.203 16.078 1 96.31 130 PRO A CA 1
ATOM 964 C C . PRO A 1 130 ? 2.209 20.031 17.547 1 96.31 130 PRO A C 1
ATOM 966 O O . PRO A 1 130 ? 2.49 19 18.156 1 96.31 130 PRO A O 1
ATOM 969 N N . GLU A 1 131 ? 1.537 21.047 18.062 1 93.69 131 GLU A N 1
ATOM 970 C CA . GLU A 1 131 ? 0.955 20.938 19.391 1 93.69 131 GLU A CA 1
ATOM 971 C C . GLU A 1 131 ? -0.15 19.891 19.438 1 93.69 131 GLU A C 1
ATOM 973 O O . GLU A 1 131 ? -0.945 19.781 18.5 1 93.69 131 GLU A O 1
ATOM 978 N N . PRO A 1 132 ? -0.178 19.188 20.469 1 91.12 132 PRO A N 1
ATOM 979 C CA . PRO A 1 132 ? -1.23 18.172 20.594 1 91.12 132 PRO A CA 1
ATOM 980 C C . PRO A 1 132 ? -2.633 18.766 20.531 1 91.12 132 PRO A C 1
ATOM 982 O O . PRO A 1 132 ? -2.871 19.859 21.062 1 91.12 132 PRO A O 1
ATOM 985 N N . GLN A 1 133 ? -3.441 18.172 19.812 1 94 133 GLN A N 1
ATOM 986 C CA . GLN A 1 133 ? -4.852 18.531 19.75 1 94 133 GLN A CA 1
ATOM 987 C C . GLN A 1 133 ? -5.727 17.469 20.406 1 94 133 GLN A C 1
ATOM 989 O O . GLN A 1 133 ? -5.43 16.281 20.312 1 94 133 GLN A O 1
ATOM 994 N N . ALA A 1 134 ? -6.812 17.953 21.016 1 96.56 134 ALA A N 1
ATOM 995 C CA . ALA A 1 134 ? -7.781 17.016 21.578 1 96.56 134 ALA A CA 1
ATOM 996 C C . ALA A 1 134 ? -8.531 16.266 20.484 1 96.56 134 ALA A C 1
ATOM 998 O O . ALA A 1 134 ? -8.945 16.875 19.484 1 96.56 134 ALA A O 1
ATOM 999 N N . VAL A 1 135 ? -8.688 14.953 20.703 1 98.06 135 VAL A N 1
ATOM 1000 C CA . VAL A 1 135 ? -9.344 14.133 19.703 1 98.06 135 VAL A CA 1
ATOM 1001 C C . VAL A 1 135 ? -10.789 14.602 19.5 1 98.06 135 VAL A C 1
ATOM 1003 O O . VAL A 1 135 ? -11.32 14.555 18.391 1 98.06 135 VAL A O 1
ATOM 1006 N N . GLU A 1 136 ? -11.406 15.141 20.562 1 97.75 136 GLU A N 1
ATOM 1007 C CA . GLU A 1 136 ? -12.766 15.656 20.484 1 97.75 136 GLU A CA 1
ATOM 1008 C C . GLU A 1 136 ? -12.859 16.844 19.531 1 97.75 136 GLU A C 1
ATOM 1010 O O . GLU A 1 136 ? -13.805 16.938 18.75 1 97.75 136 GLU A O 1
ATOM 1015 N N . ALA A 1 137 ? -11.914 17.688 19.609 1 96.38 137 ALA A N 1
ATOM 1016 C CA . ALA A 1 137 ? -11.898 18.859 18.75 1 96.38 137 ALA A CA 1
ATOM 1017 C C . ALA A 1 137 ? -11.664 18.484 17.281 1 96.38 137 ALA A C 1
ATOM 1019 O O . ALA A 1 137 ? -12.305 19.031 16.391 1 96.38 137 ALA A O 1
ATOM 1020 N N . VAL A 1 138 ? -10.836 17.5 17.109 1 95.94 138 VAL A N 1
ATOM 1021 C CA . VAL A 1 138 ? -10.422 17.094 15.766 1 95.94 138 VAL A CA 1
ATOM 1022 C C . VAL A 1 138 ? -11.57 16.359 15.07 1 95.94 138 VAL A C 1
ATOM 1024 O O . VAL A 1 138 ? -11.766 16.5 13.859 1 95.94 138 VAL A O 1
ATOM 1027 N N . LEU A 1 139 ? -12.367 15.633 15.828 1 97.69 139 LEU A N 1
ATOM 1028 C CA . LEU A 1 139 ? -13.406 14.797 15.234 1 97.69 139 LEU A CA 1
ATOM 1029 C C . LEU A 1 139 ? -14.758 15.5 15.273 1 97.69 139 LEU A C 1
ATOM 1031 O O . LEU A 1 139 ? -15.75 14.984 14.734 1 97.69 139 LEU A O 1
ATOM 1035 N N . GLU A 1 140 ? -14.836 16.672 15.844 1 96.19 140 GLU A N 1
ATOM 1036 C CA . GLU A 1 140 ? -16.094 17.344 16.125 1 96.19 140 GLU A CA 1
ATOM 1037 C C . GLU A 1 140 ? -16.969 17.438 14.867 1 96.19 140 GLU A C 1
ATOM 1039 O O . GLU A 1 140 ? -18.156 17.156 14.906 1 96.19 140 GLU A O 1
ATOM 1044 N N . GLU A 1 141 ? -16.406 17.75 13.734 1 95.62 141 GLU A N 1
ATOM 1045 C CA . GLU A 1 141 ? -17.188 17.922 12.5 1 95.62 141 GLU A CA 1
ATOM 1046 C C . GLU A 1 141 ? -16.781 16.891 11.453 1 95.62 141 GLU A C 1
ATOM 1048 O O . GLU A 1 141 ? -17.062 17.047 10.266 1 95.62 141 GLU A O 1
ATOM 1053 N N . ALA A 1 142 ? -16.156 15.828 11.891 1 97.62 142 ALA A N 1
ATOM 1054 C CA . ALA A 1 142 ? -15.641 14.836 10.953 1 97.62 142 ALA A CA 1
ATOM 1055 C C . ALA A 1 142 ? -16.766 13.992 10.359 1 97.62 142 ALA A C 1
ATOM 1057 O O . ALA A 1 142 ? -17.75 13.688 11.047 1 97.62 142 ALA A O 1
ATOM 1058 N N . ARG A 1 143 ? -16.656 13.68 9.094 1 98.06 143 ARG A N 1
ATOM 1059 C CA . ARG A 1 143 ? -17.562 12.758 8.445 1 98.06 143 ARG A CA 1
ATOM 1060 C C . ARG A 1 143 ? -16.891 11.414 8.164 1 98.06 143 ARG A C 1
ATOM 1062 O O . ARG A 1 143 ? -17.562 10.383 8.062 1 98.06 143 ARG A O 1
ATOM 1069 N N . LEU A 1 144 ? -15.617 11.422 7.969 1 98.75 144 LEU A N 1
ATOM 1070 C CA . LEU A 1 144 ? -14.805 10.242 7.727 1 98.75 144 LEU A CA 1
ATOM 1071 C C . LEU A 1 144 ? -13.492 10.32 8.5 1 98.75 144 LEU A C 1
ATOM 1073 O O . LEU A 1 144 ? -12.805 11.344 8.461 1 98.75 144 LEU A O 1
ATOM 1077 N N . ALA A 1 145 ? -13.164 9.289 9.258 1 98.88 145 ALA A N 1
ATOM 1078 C CA . ALA A 1 145 ? -11.93 9.258 10.031 1 98.88 145 ALA A CA 1
ATOM 1079 C C . ALA A 1 145 ? -11.312 7.863 10.016 1 98.88 145 ALA A C 1
ATOM 1081 O O . ALA A 1 145 ? -12.023 6.863 9.891 1 98.88 145 ALA A O 1
ATOM 1082 N N . ALA A 1 146 ? -10.039 7.797 10.07 1 98.94 146 ALA A N 1
ATOM 1083 C CA . ALA A 1 146 ? -9.305 6.551 10.227 1 98.94 146 ALA A CA 1
ATOM 1084 C C . ALA A 1 146 ? -8.633 6.477 11.602 1 98.94 146 ALA A C 1
ATOM 1086 O O . ALA A 1 146 ? -7.926 7.402 12 1 98.94 146 ALA A O 1
ATOM 1087 N N . VAL A 1 147 ? -8.859 5.438 12.32 1 98.94 147 VAL A N 1
ATOM 1088 C CA . VAL A 1 147 ? -8.219 5.176 13.602 1 98.94 147 VAL A CA 1
ATOM 1089 C C . VAL A 1 147 ? -7.281 3.977 13.477 1 98.94 147 VAL A C 1
ATOM 1091 O O . VAL A 1 147 ? -7.73 2.85 13.258 1 98.94 147 VAL A O 1
ATOM 1094 N N . LEU A 1 148 ? -6.012 4.242 13.57 1 98.88 148 LEU A N 1
ATOM 1095 C CA . LEU A 1 148 ? -4.996 3.197 13.5 1 98.88 148 LEU A CA 1
ATOM 1096 C C . LEU A 1 148 ? -4.699 2.635 14.891 1 98.88 148 LEU A C 1
ATOM 1098 O O . LEU A 1 148 ? -4.113 3.32 15.727 1 98.88 148 LEU A O 1
ATOM 1102 N N . CYS A 1 149 ? -5.078 1.418 15.102 1 98.88 149 CYS A N 1
ATOM 1103 C CA . CYS A 1 149 ? -4.902 0.746 16.375 1 98.88 149 CYS A CA 1
ATOM 1104 C C . CYS A 1 149 ? -3.635 -0.098 16.391 1 98.88 149 CYS A C 1
ATOM 1106 O O . CYS A 1 149 ? -3.635 -1.229 15.891 1 98.88 149 CYS A O 1
ATOM 1108 N N . ARG A 1 150 ? -2.547 0.413 16.906 1 98.5 150 ARG A N 1
ATOM 1109 C CA . ARG A 1 150 ? -1.266 -0.261 17.078 1 98.5 150 ARG A CA 1
ATOM 1110 C C . ARG A 1 150 ? -0.658 -0.652 15.742 1 98.5 150 ARG A C 1
ATOM 1112 O O . ARG A 1 150 ? -0.138 -1.759 15.586 1 98.5 150 ARG A O 1
ATOM 1119 N N . VAL A 1 151 ? -0.87 0.184 14.758 1 98.56 151 VAL A N 1
ATOM 1120 C CA . VAL A 1 151 ? -0.178 -0.007 13.484 1 98.56 151 VAL A CA 1
ATOM 1121 C C . VAL A 1 151 ? 1.297 0.357 13.641 1 98.56 151 VAL A C 1
ATOM 1123 O O . VAL A 1 151 ? 1.629 1.493 13.984 1 98.56 151 VAL A O 1
ATOM 1126 N N . GLN A 1 152 ? 2.17 -0.553 13.336 1 98.06 152 GLN A N 1
ATOM 1127 C CA . GLN A 1 152 ? 3.564 -0.376 13.727 1 98.06 152 GLN A CA 1
ATOM 1128 C C . GLN A 1 152 ? 4.453 -0.153 12.508 1 98.06 152 GLN A C 1
ATOM 1130 O O . GLN A 1 152 ? 5.543 0.415 12.617 1 98.06 152 GLN A O 1
ATOM 1135 N N . ASP A 1 153 ? 4.105 -0.615 11.43 1 97.69 153 ASP A N 1
ATOM 1136 C CA . ASP A 1 153 ? 4.926 -0.488 10.234 1 97.69 153 ASP A CA 1
ATOM 1137 C C . ASP A 1 153 ? 4.844 0.925 9.656 1 97.69 153 ASP A C 1
ATOM 1139 O O . ASP A 1 153 ? 3.76 1.405 9.328 1 97.69 153 ASP A O 1
ATOM 1143 N N . PRO A 1 154 ? 5.938 1.637 9.398 1 97.56 154 PRO A N 1
ATOM 1144 C CA . PRO A 1 154 ? 5.93 3.01 8.883 1 97.56 154 PRO A CA 1
ATOM 1145 C C . PRO A 1 154 ? 5.285 3.119 7.508 1 97.56 154 PRO A C 1
ATOM 1147 O O . PRO A 1 154 ? 4.562 4.082 7.234 1 97.56 154 PRO A O 1
ATOM 1150 N N . GLY A 1 155 ? 5.559 2.129 6.652 1 96.75 155 GLY A N 1
ATOM 1151 C CA . GLY A 1 155 ? 4.945 2.137 5.332 1 96.75 155 GLY A CA 1
ATOM 1152 C C . GLY A 1 155 ? 3.432 2.059 5.375 1 96.75 155 GLY A C 1
ATOM 1153 O O . GLY A 1 155 ? 2.746 2.805 4.676 1 96.75 155 GLY A O 1
ATOM 1154 N N . ASN A 1 156 ? 2.93 1.181 6.238 1 97.88 156 ASN A N 1
ATOM 1155 C CA . ASN A 1 156 ? 1.486 1.034 6.383 1 97.88 156 ASN A CA 1
ATOM 1156 C C . ASN A 1 156 ? 0.845 2.305 6.93 1 97.88 156 ASN A C 1
ATOM 1158 O O . ASN A 1 156 ? -0.17 2.77 6.41 1 97.88 156 ASN A O 1
ATOM 1162 N N . ALA A 1 157 ? 1.452 2.865 7.926 1 98.62 157 ALA A N 1
ATOM 1163 C CA . ALA A 1 157 ? 0.906 4.09 8.516 1 98.62 157 ALA A CA 1
ATOM 1164 C C . ALA A 1 157 ? 0.866 5.219 7.488 1 98.62 157 ALA A C 1
ATOM 1166 O O . ALA A 1 157 ? -0.152 5.898 7.344 1 98.62 157 ALA A O 1
ATOM 1167 N N . GLY A 1 158 ? 1.988 5.391 6.785 1 98.38 158 GLY A N 1
ATOM 1168 C CA . GLY A 1 158 ? 2.025 6.422 5.758 1 98.38 158 GLY A CA 1
ATOM 1169 C C . GLY A 1 158 ? 1.004 6.203 4.66 1 98.38 158 GLY A C 1
ATOM 1170 O O . GLY A 1 158 ? 0.347 7.148 4.219 1 98.38 158 GLY A O 1
ATOM 1171 N N . THR A 1 159 ? 0.849 4.957 4.254 1 97.94 159 THR A N 1
ATOM 1172 C CA . THR A 1 159 ? -0.119 4.605 3.221 1 97.94 159 THR A CA 1
ATOM 1173 C C . THR A 1 159 ? -1.537 4.945 3.672 1 97.94 159 THR A C 1
ATOM 1175 O O . THR A 1 159 ? -2.316 5.516 2.906 1 97.94 159 THR A O 1
ATOM 1178 N N . VAL A 1 160 ? -1.828 4.648 4.898 1 98.81 160 VAL A N 1
ATOM 1179 C CA . VAL A 1 160 ? -3.174 4.902 5.398 1 98.81 160 VAL A CA 1
ATOM 1180 C C . VAL A 1 160 ? -3.414 6.41 5.496 1 98.81 160 VAL A C 1
ATOM 1182 O O . VAL A 1 160 ? -4.484 6.898 5.121 1 98.81 160 VAL A O 1
ATOM 1185 N N . ILE A 1 161 ? -2.457 7.172 5.973 1 98.75 161 ILE A N 1
ATOM 1186 C CA . ILE A 1 161 ? -2.588 8.617 6.066 1 98.75 161 ILE A CA 1
ATOM 1187 C C . ILE A 1 161 ? -2.812 9.211 4.676 1 98.75 161 ILE A C 1
ATOM 1189 O O . ILE A 1 161 ? -3.701 10.047 4.484 1 98.75 161 ILE A O 1
ATOM 1193 N N . ARG A 1 162 ? -2.039 8.688 3.721 1 98.75 162 ARG A N 1
ATOM 1194 C CA . ARG A 1 162 ? -2.162 9.188 2.352 1 98.75 162 ARG A CA 1
ATOM 1195 C C . ARG A 1 162 ? -3.51 8.797 1.75 1 98.75 162 ARG A C 1
ATOM 1197 O O . ARG A 1 162 ? -4.16 9.609 1.093 1 98.75 162 ARG A O 1
ATOM 1204 N N . ALA A 1 163 ? -3.934 7.602 2.002 1 98.75 163 ALA A N 1
ATOM 1205 C CA . ALA A 1 163 ? -5.23 7.145 1.515 1 98.75 163 ALA A CA 1
ATOM 1206 C C . ALA A 1 163 ? -6.371 7.914 2.174 1 98.75 163 ALA A C 1
ATOM 1208 O O . ALA A 1 163 ? -7.367 8.234 1.524 1 98.75 163 ALA A O 1
ATOM 1209 N N . ALA A 1 164 ? -6.238 8.156 3.459 1 98.88 164 ALA A N 1
ATOM 1210 C CA . ALA A 1 164 ? -7.238 8.938 4.18 1 98.88 164 ALA A CA 1
ATOM 1211 C C . ALA A 1 164 ? -7.379 10.336 3.578 1 98.88 164 ALA A C 1
ATOM 1213 O O . ALA A 1 164 ? -8.492 10.797 3.309 1 98.88 164 ALA A O 1
ATOM 1214 N N . ASP A 1 165 ? -6.258 10.961 3.311 1 98.81 165 ASP A N 1
ATOM 1215 C CA . ASP A 1 165 ? -6.262 12.266 2.656 1 98.81 165 ASP A CA 1
ATOM 1216 C C . ASP A 1 165 ? -6.949 12.195 1.295 1 98.81 165 ASP A C 1
ATOM 1218 O O . ASP A 1 165 ? -7.898 12.938 1.032 1 98.81 165 ASP A O 1
ATOM 1222 N N . ALA A 1 166 ? -6.527 11.242 0.487 1 98.62 166 ALA A N 1
ATOM 1223 C CA . ALA A 1 166 ? -7.078 11.094 -0.859 1 98.62 166 ALA A CA 1
ATOM 1224 C C . ALA A 1 166 ? -8.578 10.812 -0.814 1 98.62 166 ALA A C 1
ATOM 1226 O O . ALA A 1 166 ? -9.336 11.32 -1.647 1 98.62 166 ALA A O 1
ATOM 1227 N N . ALA A 1 167 ? -9.008 10.078 0.175 1 98.69 167 ALA A N 1
ATOM 1228 C CA . ALA A 1 167 ? -10.414 9.711 0.32 1 98.69 167 ALA A CA 1
ATOM 1229 C C . ALA A 1 167 ? -11.211 10.844 0.959 1 98.69 167 ALA A C 1
ATOM 1231 O O . ALA A 1 167 ? -12.43 10.734 1.132 1 98.69 167 ALA A O 1
ATOM 1232 N N . GLY A 1 168 ? -10.523 11.867 1.369 1 98.31 168 GLY A N 1
ATOM 1233 C CA . GLY A 1 168 ? -11.219 13.016 1.919 1 98.31 168 GLY A CA 1
ATOM 1234 C C . GLY A 1 168 ? -11.547 12.867 3.393 1 98.31 168 GLY A C 1
ATOM 1235 O O . GLY A 1 168 ? -12.523 13.438 3.875 1 98.31 168 GLY A O 1
ATOM 1236 N N . ALA A 1 169 ? -10.812 12.031 4.07 1 98.69 169 ALA A N 1
ATOM 1237 C CA . ALA A 1 169 ? -11 11.914 5.512 1 98.69 169 ALA A CA 1
ATOM 1238 C C . ALA A 1 169 ? -10.656 13.227 6.215 1 98.69 169 ALA A C 1
ATOM 1240 O O . ALA A 1 169 ? -9.812 13.992 5.746 1 98.69 169 ALA A O 1
ATOM 1241 N N . ASP A 1 170 ? -11.289 13.375 7.375 1 98.19 170 ASP A N 1
ATOM 1242 C CA . ASP A 1 170 ? -11.148 14.617 8.117 1 98.19 170 ASP A CA 1
ATOM 1243 C C . ASP A 1 170 ? -10.047 14.508 9.172 1 98.19 170 ASP A C 1
ATOM 1245 O O . ASP A 1 170 ? -9.539 15.523 9.656 1 98.19 170 ASP A O 1
ATOM 1249 N N . ALA A 1 171 ? -9.734 13.281 9.477 1 98.38 171 ALA A N 1
ATOM 1250 C CA . ALA A 1 171 ? -8.719 13.086 10.508 1 98.38 171 ALA A CA 1
ATOM 1251 C C . ALA A 1 171 ? -8.18 11.664 10.484 1 98.38 171 ALA A C 1
ATOM 1253 O O . ALA A 1 171 ? -8.859 10.742 10.023 1 98.38 171 ALA A O 1
ATOM 1254 N N . VAL A 1 172 ? -6.977 11.531 10.977 1 98.81 172 VAL A N 1
ATOM 1255 C CA . VAL A 1 172 ? -6.375 10.242 11.289 1 98.81 172 VAL A CA 1
ATOM 1256 C C . VAL A 1 172 ? -5.938 10.219 12.758 1 98.81 172 VAL A C 1
ATOM 1258 O O . VAL A 1 172 ? -5.309 11.164 13.234 1 98.81 172 VAL A O 1
ATOM 1261 N N . VAL A 1 173 ? -6.312 9.172 13.43 1 98.88 173 VAL A N 1
ATOM 1262 C CA . VAL A 1 173 ? -5.984 9.008 14.844 1 98.88 173 VAL A CA 1
ATOM 1263 C C . VAL A 1 173 ? -5.125 7.762 15.039 1 98.88 173 VAL A C 1
ATOM 1265 O O . VAL A 1 173 ? -5.453 6.691 14.516 1 98.88 173 VAL A O 1
ATOM 1268 N N . LEU A 1 174 ? -4.02 7.895 15.727 1 98.75 174 LEU A N 1
ATOM 1269 C CA . LEU A 1 174 ? -3.174 6.754 16.062 1 98.75 174 LEU A CA 1
ATOM 1270 C C . LEU A 1 174 ? -3.211 6.469 17.547 1 98.75 174 LEU A C 1
ATOM 1272 O O . LEU A 1 174 ? -3.018 7.371 18.375 1 98.75 174 LEU A O 1
ATOM 1276 N N . THR A 1 175 ? -3.447 5.25 17.891 1 98.81 175 THR A N 1
ATOM 1277 C CA . THR A 1 175 ? -3.479 4.848 19.297 1 98.81 175 THR A CA 1
ATOM 1278 C C . THR A 1 175 ? -2.068 4.594 19.812 1 98.81 175 THR A C 1
ATOM 1280 O O . THR A 1 175 ? -1.118 4.504 19.031 1 98.81 175 THR A O 1
ATOM 1283 N N . PRO A 1 176 ? -1.965 4.559 21.219 1 98.25 176 PRO A N 1
ATOM 1284 C CA . PRO A 1 176 ? -0.675 4.125 21.75 1 98.25 176 PRO A CA 1
ATOM 1285 C C . PRO A 1 176 ? -0.228 2.773 21.203 1 98.25 176 PRO A C 1
ATOM 1287 O O . PRO A 1 176 ? -1.057 1.882 21 1 98.25 176 PRO A O 1
ATOM 1290 N N . GLY A 1 177 ? 1.039 2.703 20.984 1 97.44 177 GLY A N 1
ATOM 1291 C CA . GLY A 1 177 ? 1.567 1.479 20.406 1 97.44 177 GLY A CA 1
ATOM 1292 C C . GLY A 1 177 ? 1.703 1.543 18.891 1 97.44 177 GLY A C 1
ATOM 1293 O O . GLY A 1 177 ? 2.252 0.628 18.281 1 97.44 177 GLY A O 1
ATOM 1294 N N . SER A 1 178 ? 1.262 2.596 18.281 1 98.38 178 SER A N 1
ATOM 1295 C CA . SER A 1 178 ? 1.434 2.82 16.844 1 98.38 178 SER A CA 1
ATOM 1296 C C . SER A 1 178 ? 2.754 3.525 16.547 1 98.38 178 SER A C 1
ATOM 1298 O O . SER A 1 178 ? 3.342 4.148 17.438 1 98.38 178 SER A O 1
ATOM 1300 N N . VAL A 1 179 ? 3.189 3.375 15.375 1 98.31 179 VAL A N 1
ATOM 1301 C CA . VAL A 1 179 ? 4.41 4.027 14.914 1 98.31 179 VAL A CA 1
ATOM 1302 C C . VAL A 1 179 ? 4.262 5.543 15.023 1 98.31 179 VAL A C 1
ATOM 1304 O O . VAL A 1 179 ? 3.15 6.07 14.93 1 98.31 179 VAL A O 1
ATOM 1307 N N . ASP A 1 180 ? 5.395 6.234 15.266 1 97.94 180 ASP A N 1
ATOM 1308 C CA . ASP A 1 180 ? 5.441 7.695 15.289 1 97.94 180 ASP A CA 1
ATOM 1309 C C . ASP A 1 180 ? 5.227 8.273 13.898 1 97.94 180 ASP A C 1
ATOM 1311 O O . ASP A 1 180 ? 6.031 8.039 12.992 1 97.94 180 ASP A O 1
ATOM 1315 N N . PRO A 1 181 ? 4.129 9.062 13.695 1 98.12 181 PRO A N 1
ATOM 1316 C CA . PRO A 1 181 ? 3.869 9.578 12.344 1 98.12 181 PRO A CA 1
ATOM 1317 C C . PRO A 1 181 ? 4.918 10.586 11.891 1 98.12 181 PRO A C 1
ATOM 1319 O O . PRO A 1 181 ? 4.957 10.961 10.711 1 98.12 181 PRO A O 1
ATOM 1322 N N . PHE A 1 182 ? 5.816 10.953 12.766 1 98.19 182 PHE A N 1
ATOM 1323 C CA . PHE A 1 182 ? 6.844 11.93 12.43 1 98.19 182 PHE A CA 1
ATOM 1324 C C . PHE A 1 182 ? 8.18 11.25 12.172 1 98.19 182 PHE A C 1
ATOM 1326 O O . PHE A 1 182 ? 9.188 11.914 11.945 1 98.19 182 PHE A O 1
ATOM 1333 N N . ASN A 1 183 ? 8.133 9.953 12.219 1 97.5 183 ASN A N 1
ATOM 1334 C CA . ASN A 1 183 ? 9.25 9.172 11.695 1 97.5 183 ASN A CA 1
ATOM 1335 C C . ASN A 1 183 ? 9.492 9.469 10.219 1 97.5 183 ASN A C 1
ATOM 1337 O O . ASN A 1 183 ? 8.547 9.516 9.43 1 97.5 183 ASN A O 1
ATOM 1341 N N . PRO A 1 184 ? 10.766 9.656 9.922 1 96.69 184 PRO A N 1
ATOM 1342 C CA . PRO A 1 184 ? 11.031 10.062 8.539 1 96.69 184 PRO A CA 1
ATOM 1343 C C . PRO A 1 184 ? 10.477 9.078 7.512 1 96.69 184 PRO A C 1
ATOM 1345 O O . PRO A 1 184 ? 10.055 9.484 6.43 1 96.69 184 PRO A O 1
ATOM 1348 N N . LYS A 1 185 ? 10.445 7.793 7.844 1 95.56 185 LYS A N 1
ATOM 1349 C CA . LYS A 1 185 ? 9.906 6.797 6.922 1 95.56 185 LYS A CA 1
ATOM 1350 C C . LYS A 1 185 ? 8.398 6.98 6.738 1 95.56 185 LYS A C 1
ATOM 1352 O O . LYS A 1 185 ? 7.883 6.824 5.629 1 95.56 185 LYS A O 1
ATOM 1357 N N . VAL A 1 186 ? 7.734 7.281 7.828 1 98 186 VAL A N 1
ATOM 1358 C CA . VAL A 1 186 ? 6.305 7.543 7.738 1 98 186 VAL A CA 1
ATOM 1359 C C . VAL A 1 186 ? 6.062 8.82 6.934 1 98 186 VAL A C 1
ATOM 1361 O O . VAL A 1 186 ? 5.27 8.828 5.988 1 98 186 VAL A O 1
ATOM 1364 N N . VAL A 1 187 ? 6.777 9.852 7.258 1 98.06 187 VAL A N 1
ATOM 1365 C CA . VAL A 1 187 ? 6.621 11.148 6.602 1 98.06 187 VAL A CA 1
ATOM 1366 C C . VAL A 1 187 ? 6.789 10.992 5.094 1 98.06 187 VAL A C 1
ATOM 1368 O O . VAL A 1 187 ? 5.957 11.461 4.316 1 98.06 187 VAL A O 1
ATOM 1371 N N . ARG A 1 188 ? 7.789 10.297 4.715 1 95.38 188 ARG A N 1
ATOM 1372 C CA . ARG A 1 188 ? 8.039 10.078 3.293 1 95.38 188 ARG A CA 1
ATOM 1373 C C . ARG A 1 188 ? 6.902 9.289 2.652 1 95.38 188 ARG A C 1
ATOM 1375 O O . ARG A 1 188 ? 6.473 9.609 1.542 1 95.38 188 ARG A O 1
ATOM 1382 N N . SER A 1 189 ? 6.41 8.312 3.371 1 95.75 189 SER A N 1
ATOM 1383 C CA . SER A 1 189 ? 5.391 7.418 2.824 1 95.75 189 SER A CA 1
ATOM 1384 C C . SER A 1 189 ? 4.055 8.133 2.672 1 95.75 189 SER A C 1
ATOM 1386 O O . SER A 1 189 ? 3.189 7.695 1.912 1 95.75 189 SER A O 1
ATOM 1388 N N . THR A 1 190 ? 3.863 9.289 3.322 1 97.88 190 THR A N 1
ATOM 1389 C CA . THR A 1 190 ? 2.619 10.047 3.203 1 97.88 190 THR A CA 1
ATOM 1390 C C . THR A 1 190 ? 2.623 10.898 1.938 1 97.88 190 THR A C 1
ATOM 1392 O O . THR A 1 190 ? 1.578 11.398 1.518 1 97.88 190 THR A O 1
ATOM 1395 N N . ALA A 1 191 ? 3.824 11.164 1.423 1 96.62 191 ALA A N 1
ATOM 1396 C CA . ALA A 1 191 ? 4.004 12 0.237 1 96.62 191 ALA A CA 1
ATOM 1397 C C . ALA A 1 191 ? 3.34 13.359 0.416 1 96.62 191 ALA A C 1
ATOM 1399 O O . ALA A 1 191 ? 2.664 13.852 -0.492 1 96.62 191 ALA A O 1
ATOM 1400 N N . GLY A 1 192 ? 3.424 13.906 1.613 1 98.12 192 GLY A N 1
ATOM 1401 C CA . GLY A 1 192 ? 2.914 15.242 1.866 1 98.12 192 GLY A CA 1
ATOM 1402 C C . GLY A 1 192 ? 1.572 15.242 2.572 1 98.12 192 GLY A C 1
ATOM 1403 O O . GLY A 1 192 ? 1.186 16.25 3.174 1 98.12 192 GLY A O 1
ATOM 1404 N N . SER A 1 193 ? 0.862 14.141 2.588 1 98.69 193 SER A N 1
ATOM 1405 C CA . SER A 1 193 ? -0.485 14.07 3.143 1 98.69 193 SER A CA 1
ATOM 1406 C C . SER A 1 193 ? -0.48 14.344 4.645 1 98.69 193 SER A C 1
ATOM 1408 O O . SER A 1 193 ? -1.513 14.695 5.219 1 98.69 193 SER A O 1
ATOM 1410 N N . LEU A 1 194 ? 0.665 14.211 5.262 1 98.56 194 LEU A N 1
ATOM 1411 C CA . LEU A 1 194 ? 0.808 14.531 6.68 1 98.56 194 LEU A CA 1
ATOM 1412 C C . LEU A 1 194 ? 0.398 15.969 6.953 1 98.56 194 LEU A C 1
ATOM 1414 O O . LEU A 1 194 ? -0.094 16.281 8.039 1 98.56 194 LEU A O 1
ATOM 1418 N N . PHE A 1 195 ? 0.498 16.844 5.965 1 98.62 195 PHE A N 1
ATOM 1419 C CA . PHE A 1 195 ? 0.263 18.266 6.152 1 98.62 195 PHE A CA 1
ATOM 1420 C C . PHE A 1 195 ? -1.125 18.656 5.656 1 98.62 195 PHE A C 1
ATOM 1422 O O . PHE A 1 195 ? -1.455 19.844 5.586 1 98.62 195 PHE A O 1
ATOM 1429 N N . HIS A 1 196 ? -1.972 17.656 5.297 1 98.5 196 HIS A N 1
ATOM 1430 C CA . HIS A 1 196 ? -3.236 17.953 4.637 1 98.5 196 HIS A CA 1
ATOM 1431 C C . HIS A 1 196 ? -4.414 17.75 5.582 1 98.5 196 HIS A C 1
ATOM 1433 O O . HIS A 1 196 ? -5.512 18.25 5.332 1 98.5 196 HIS A O 1
ATOM 1439 N N . LEU A 1 197 ? -4.23 16.984 6.625 1 96.94 197 LEU A N 1
ATOM 1440 C CA . LEU A 1 197 ? -5.293 16.703 7.586 1 96.94 197 LEU A CA 1
ATOM 1441 C C . LEU A 1 197 ? -4.719 16.484 8.984 1 96.94 197 LEU A C 1
ATOM 1443 O O . LEU A 1 197 ? -3.535 16.172 9.133 1 96.94 197 LEU A O 1
ATOM 1447 N N . PRO A 1 198 ? -5.578 16.672 10 1 97.69 198 PRO A N 1
ATOM 1448 C CA . PRO A 1 198 ? -5.098 16.422 11.359 1 97.69 198 PRO A CA 1
ATOM 1449 C C . PRO A 1 198 ? -4.719 14.961 11.594 1 97.69 198 PRO A C 1
ATOM 1451 O O . PRO A 1 198 ? -5.48 14.062 11.242 1 97.69 198 PRO A O 1
ATOM 1454 N N . VAL A 1 199 ? -3.555 14.742 12.102 1 98.31 199 VAL A N 1
ATOM 1455 C CA . VAL A 1 199 ? -3.064 13.445 12.555 1 98.31 199 VAL A CA 1
ATOM 1456 C C . VAL A 1 199 ? -2.729 13.5 14.039 1 98.31 199 VAL A C 1
ATOM 1458 O O . VAL A 1 199 ? -1.759 14.148 14.438 1 98.31 199 VAL A O 1
ATOM 1461 N N . VAL A 1 200 ? -3.535 12.82 14.828 1 97.44 200 VAL A N 1
ATOM 1462 C CA . VAL A 1 200 ? -3.369 12.883 16.281 1 97.44 200 VAL A CA 1
ATOM 1463 C C . VAL A 1 200 ? -2.848 11.547 16.797 1 97.44 200 VAL A C 1
ATOM 1465 O O . VAL A 1 200 ? -3.258 10.484 16.328 1 97.44 200 VAL A O 1
ATOM 1468 N N . THR A 1 201 ? -1.958 11.648 17.781 1 97.12 201 THR A N 1
ATOM 1469 C CA . THR A 1 201 ? -1.265 10.445 18.234 1 97.12 201 THR A CA 1
ATOM 1470 C C . THR A 1 201 ? -1.562 10.164 19.703 1 97.12 201 THR A C 1
ATOM 1472 O O . THR A 1 201 ? -2.096 11.023 20.406 1 97.12 201 THR A O 1
ATOM 1475 N N . ALA A 1 202 ? -1.297 8.984 20.109 1 96.81 202 ALA A N 1
ATOM 1476 C CA . ALA A 1 202 ? -1.355 8.547 21.5 1 96.81 202 ALA A CA 1
ATOM 1477 C C . ALA A 1 202 ? -2.76 8.719 22.078 1 96.81 202 ALA A C 1
ATOM 1479 O O . ALA A 1 202 ? -2.92 9.148 23.219 1 96.81 202 ALA A O 1
ATOM 1480 N N . VAL A 1 203 ? -3.77 8.461 21.266 1 98.38 203 VAL A N 1
ATOM 1481 C CA . VAL A 1 203 ? -5.16 8.516 21.703 1 98.38 203 VAL A CA 1
ATOM 1482 C C . VAL A 1 203 ? -5.676 7.105 21.969 1 98.38 203 VAL A C 1
ATOM 1484 O O . VAL A 1 203 ? -5.727 6.277 21.062 1 98.38 203 VAL A O 1
ATOM 1487 N N . PRO A 1 204 ? -6.051 6.816 23.219 1 98.62 204 PRO A N 1
ATOM 1488 C CA . PRO A 1 204 ? -6.633 5.492 23.453 1 98.62 204 PRO A CA 1
ATOM 1489 C C . PRO A 1 204 ? -7.836 5.211 22.562 1 98.62 204 PRO A C 1
ATOM 1491 O O . PRO A 1 204 ? -8.617 6.121 22.266 1 98.62 204 PRO A O 1
ATOM 1494 N N . ALA A 1 205 ? -7.965 3.939 22.141 1 98.75 205 ALA A N 1
ATOM 1495 C CA . ALA A 1 205 ? -9.047 3.559 21.234 1 98.75 205 ALA A CA 1
ATOM 1496 C C . ALA A 1 205 ? -10.406 3.949 21.812 1 98.75 205 ALA A C 1
ATOM 1498 O O . ALA A 1 205 ? -11.266 4.449 21.078 1 98.75 205 ALA A O 1
ATOM 1499 N N . GLU A 1 206 ? -10.57 3.807 23.078 1 98.75 206 GLU A N 1
ATOM 1500 C CA . GLU A 1 206 ? -11.828 4.137 23.734 1 98.75 206 GLU A CA 1
ATOM 1501 C C . GLU A 1 206 ? -12.148 5.625 23.609 1 98.75 206 GLU A C 1
ATOM 1503 O O . GLU A 1 206 ? -13.297 5.996 23.344 1 98.75 206 GLU A O 1
ATOM 1508 N N . ALA A 1 207 ? -11.156 6.438 23.766 1 98.75 207 ALA A N 1
ATOM 1509 C CA . ALA A 1 207 ? -11.328 7.883 23.672 1 98.75 207 ALA A CA 1
ATOM 1510 C C . ALA A 1 207 ? -11.656 8.297 22.234 1 98.75 207 ALA A C 1
ATOM 1512 O O . ALA A 1 207 ? -12.508 9.156 22.016 1 98.75 207 ALA A O 1
ATOM 1513 N N . ALA A 1 208 ? -10.961 7.707 21.281 1 98.81 208 ALA A N 1
ATOM 1514 C CA . ALA A 1 208 ? -11.227 7.996 19.875 1 98.81 208 ALA A CA 1
ATOM 1515 C C . ALA A 1 208 ? -12.656 7.637 19.5 1 98.81 208 ALA A C 1
ATOM 1517 O O . ALA A 1 208 ? -13.344 8.414 18.844 1 98.81 208 ALA A O 1
ATOM 1518 N N . VAL A 1 209 ? -13.078 6.492 19.953 1 98.88 209 VAL A N 1
ATOM 1519 C CA . VAL A 1 209 ? -14.414 6 19.641 1 98.88 209 VAL A CA 1
ATOM 1520 C C . VAL A 1 209 ? -15.461 6.895 20.312 1 98.88 209 VAL A C 1
ATOM 1522 O O . VAL A 1 209 ? -16.469 7.25 19.688 1 98.88 209 VAL A O 1
ATOM 1525 N N . ALA A 1 210 ? -15.211 7.23 21.562 1 98.81 210 ALA A N 1
ATOM 1526 C CA . ALA A 1 210 ? -16.125 8.125 22.25 1 98.81 210 ALA A CA 1
ATOM 1527 C C . ALA A 1 210 ? -16.266 9.453 21.516 1 98.81 210 ALA A C 1
ATOM 1529 O O . ALA A 1 210 ? -17.375 9.953 21.344 1 98.81 210 ALA A O 1
ATOM 1530 N N . ALA A 1 211 ? -15.195 10.023 21.109 1 98.81 211 ALA A N 1
ATOM 1531 C CA . ALA A 1 211 ? -15.195 11.281 20.391 1 98.81 211 ALA A CA 1
ATOM 1532 C C . ALA A 1 211 ? -15.922 11.141 19.047 1 98.81 211 ALA A C 1
ATOM 1534 O O . ALA A 1 211 ? -16.672 12.031 18.641 1 98.81 211 ALA A O 1
ATOM 1535 N N . ALA A 1 212 ? -15.711 10.039 18.344 1 98.81 212 ALA A N 1
ATOM 1536 C CA . ALA A 1 212 ? -16.359 9.789 17.062 1 98.81 212 ALA A CA 1
ATOM 1537 C C . ALA A 1 212 ? -17.875 9.695 17.219 1 98.81 212 ALA A C 1
ATOM 1539 O O . ALA A 1 212 ? -18.625 10.312 16.469 1 98.81 212 ALA A O 1
ATOM 1540 N N . ARG A 1 213 ? -18.266 8.969 18.219 1 98.56 213 ARG A N 1
ATOM 1541 C CA . ARG A 1 213 ? -19.688 8.82 18.484 1 98.56 213 ARG A CA 1
ATOM 1542 C C . ARG A 1 213 ? -20.328 10.156 18.828 1 98.56 213 ARG A C 1
ATOM 1544 O O . ARG A 1 213 ? -21.438 10.461 18.375 1 98.56 213 ARG A O 1
ATOM 1551 N N . ALA A 1 214 ? -19.625 10.859 19.641 1 98.38 214 ALA A N 1
ATOM 1552 C CA . ALA A 1 214 ? -20.125 12.18 20.016 1 98.38 214 ALA A CA 1
ATOM 1553 C C . ALA A 1 214 ? -20.297 13.078 18.797 1 98.38 214 ALA A C 1
ATOM 1555 O O . ALA A 1 214 ? -21.203 13.922 18.766 1 98.38 214 ALA A O 1
ATOM 1556 N N . ALA A 1 215 ? -19.547 12.844 17.781 1 98.31 215 ALA A N 1
ATOM 1557 C CA . ALA A 1 215 ? -19.594 13.633 16.547 1 98.31 215 ALA A CA 1
ATOM 1558 C C . ALA A 1 215 ? -20.625 13.062 15.578 1 98.31 215 ALA A C 1
ATOM 1560 O O . ALA A 1 215 ? -20.844 13.617 14.5 1 98.31 215 ALA A O 1
ATOM 1561 N N . GLY A 1 216 ? -21.203 11.922 15.898 1 98.44 216 GLY A N 1
ATOM 1562 C CA . GLY A 1 216 ? -22.266 11.352 15.078 1 98.44 216 GLY A CA 1
ATOM 1563 C C . GLY A 1 216 ? -21.766 10.328 14.086 1 98.44 216 GLY A C 1
ATOM 1564 O O . GLY A 1 216 ? -22.484 9.945 13.156 1 98.44 216 GLY A O 1
ATOM 1565 N N . LEU A 1 217 ? -20.531 9.844 14.234 1 98.81 217 LEU A N 1
ATOM 1566 C CA . LEU A 1 217 ? -19.984 8.828 13.344 1 98.81 217 LEU A CA 1
ATOM 1567 C C . LEU A 1 217 ? -20.375 7.43 13.805 1 98.81 217 LEU A C 1
ATOM 1569 O O . LEU A 1 217 ? -20.359 7.145 15 1 98.81 217 LEU A O 1
ATOM 1573 N N . GLN A 1 218 ? -20.719 6.605 12.875 1 98.75 218 GLN A N 1
ATOM 1574 C CA . GLN A 1 218 ? -20.672 5.184 13.18 1 98.75 218 GLN A CA 1
ATOM 1575 C C . GLN A 1 218 ? -19.219 4.695 13.25 1 98.75 218 GLN A C 1
ATOM 1577 O O . GLN A 1 218 ? -18.344 5.223 12.562 1 98.75 218 GLN A O 1
ATOM 1582 N N . VAL A 1 219 ? -19.016 3.697 14.125 1 98.88 219 VAL A N 1
ATOM 1583 C CA . VAL A 1 219 ? -17.672 3.156 14.305 1 98.88 219 VAL A CA 1
ATOM 1584 C C . VAL A 1 219 ? -17.594 1.74 13.734 1 98.88 219 VAL A C 1
ATOM 1586 O O . VAL A 1 219 ? -18.281 0.837 14.219 1 98.88 219 VAL A O 1
ATOM 1589 N N . TRP A 1 220 ? -16.766 1.585 12.672 1 98.88 220 TRP A N 1
ATOM 1590 C CA . TRP A 1 220 ? -16.641 0.284 12.023 1 98.88 220 TRP A CA 1
ATOM 1591 C C . TRP A 1 220 ? -15.234 -0.28 12.227 1 98.88 220 TRP A C 1
ATOM 1593 O O . TRP A 1 220 ? -14.242 0.437 12.07 1 98.88 220 TRP A O 1
ATOM 1603 N N . ALA A 1 221 ? -15.172 -1.539 12.625 1 98.88 221 ALA A N 1
ATOM 1604 C CA . ALA A 1 221 ? -13.906 -2.27 12.672 1 98.88 221 ALA A CA 1
ATOM 1605 C C . ALA A 1 221 ? -13.656 -3.018 11.367 1 98.88 221 ALA A C 1
ATOM 1607 O O . ALA A 1 221 ? -14.484 -3.822 10.938 1 98.88 221 ALA A O 1
ATOM 1608 N N . ALA A 1 222 ? -12.531 -2.715 10.688 1 98.44 222 ALA A N 1
ATOM 1609 C CA . ALA A 1 222 ? -12.109 -3.551 9.57 1 98.44 222 ALA A CA 1
ATOM 1610 C C . ALA A 1 222 ? -11.578 -4.895 10.055 1 98.44 222 ALA A C 1
ATOM 1612 O O . ALA A 1 222 ? -10.5 -4.965 10.648 1 98.44 222 ALA A O 1
ATOM 1613 N N . ASP A 1 223 ? -12.328 -5.891 9.828 1 95.69 223 ASP A N 1
ATOM 1614 C CA . ASP A 1 223 ? -12.055 -7.215 10.375 1 95.69 223 ASP A CA 1
ATOM 1615 C C . ASP A 1 223 ? -12.383 -8.305 9.359 1 95.69 223 ASP A C 1
ATOM 1617 O O . ASP A 1 223 ? -13.555 -8.5 9.008 1 95.69 223 ASP A O 1
ATOM 1621 N N . GLY A 1 224 ? -11.367 -9.055 8.961 1 93.75 224 GLY A N 1
ATOM 1622 C CA . GLY A 1 224 ? -11.547 -10.094 7.957 1 93.75 224 GLY A CA 1
ATOM 1623 C C . GLY A 1 224 ? -12.562 -11.148 8.367 1 93.75 224 GLY A C 1
ATOM 1624 O O . GLY A 1 224 ? -13.117 -11.844 7.516 1 93.75 224 GLY A O 1
ATOM 1625 N N . TYR A 1 225 ? -12.898 -11.242 9.617 1 92.06 225 TYR A N 1
ATOM 1626 C CA . TYR A 1 225 ? -13.828 -12.242 10.133 1 92.06 225 TYR A CA 1
ATOM 1627 C C . TYR A 1 225 ? -15.148 -11.602 10.539 1 92.06 225 TYR A C 1
ATOM 1629 O O . TYR A 1 225 ? -15.977 -12.234 11.203 1 92.06 225 TYR A O 1
ATOM 1637 N N . GLY A 1 226 ? -15.25 -10.359 10.156 1 92.81 226 GLY A N 1
ATOM 1638 C CA . GLY A 1 226 ? -16.484 -9.656 10.484 1 92.81 226 GLY A CA 1
ATOM 1639 C C . GLY A 1 226 ? -17.703 -10.281 9.844 1 92.81 226 GLY A C 1
ATOM 1640 O O . GLY A 1 226 ? -17.609 -10.914 8.789 1 92.81 226 GLY A O 1
ATOM 1641 N N . ALA A 1 227 ? -18.828 -10.055 10.453 1 91.69 227 ALA A N 1
ATOM 1642 C CA . ALA A 1 227 ? -20.094 -10.633 10 1 91.69 227 ALA A CA 1
ATOM 1643 C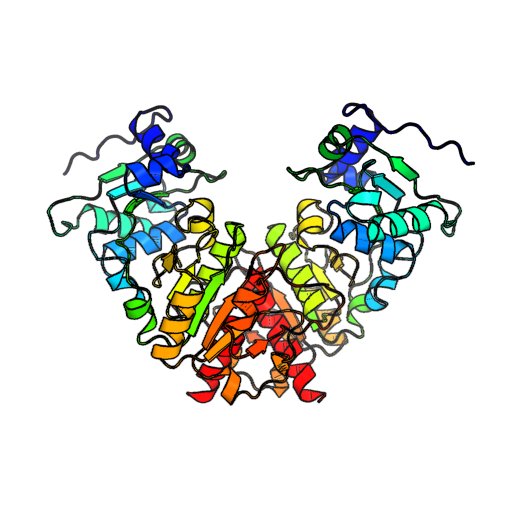 C . ALA A 1 227 ? -20.609 -9.914 8.766 1 91.69 227 ALA A C 1
ATOM 1645 O O . ALA A 1 227 ? -21.312 -10.516 7.941 1 91.69 227 ALA A O 1
ATOM 1646 N N . ASP A 1 228 ? -20.297 -8.648 8.688 1 96.19 228 ASP A N 1
ATOM 1647 C CA . ASP A 1 228 ? -20.75 -7.855 7.551 1 96.19 228 ASP A CA 1
ATOM 1648 C C . ASP A 1 228 ? -19.672 -7.766 6.473 1 96.19 228 ASP A C 1
ATOM 1650 O O . ASP A 1 228 ? -18.516 -7.492 6.773 1 96.19 228 ASP A O 1
ATOM 1654 N N . ARG A 1 229 ? -20.078 -8.062 5.297 1 96.69 229 ARG A N 1
ATOM 1655 C CA . ARG A 1 229 ? -19.188 -7.852 4.156 1 96.69 229 ARG A CA 1
ATOM 1656 C C . ARG A 1 229 ? -19.438 -6.48 3.529 1 96.69 229 ARG A C 1
ATOM 1658 O O . ARG A 1 229 ? -20.578 -6.059 3.367 1 96.69 229 ARG A O 1
ATOM 1665 N N . LEU A 1 230 ? -18.359 -5.805 3.227 1 97.38 230 LEU A N 1
ATOM 1666 C CA . LEU A 1 230 ? -18.406 -4.422 2.764 1 97.38 230 LEU A CA 1
ATOM 1667 C C . LEU A 1 230 ? -19.281 -4.293 1.524 1 97.38 230 LEU A C 1
ATOM 1669 O O . LEU A 1 230 ? -20.062 -3.348 1.407 1 97.38 230 LEU A O 1
ATOM 1673 N N . ASP A 1 231 ? -19.219 -5.32 0.619 1 95.38 231 ASP A N 1
ATOM 1674 C CA . ASP A 1 231 ? -19.953 -5.234 -0.646 1 95.38 231 ASP A CA 1
ATOM 1675 C C . ASP A 1 231 ? -21.422 -5.59 -0.459 1 95.38 231 ASP A C 1
ATOM 1677 O O . ASP A 1 231 ? -22.219 -5.441 -1.383 1 95.38 231 ASP A O 1
ATOM 1681 N N . ALA A 1 232 ? -21.797 -6.078 0.696 1 95.62 232 ALA A N 1
ATOM 1682 C CA . ALA A 1 232 ? -23.188 -6.488 0.957 1 95.62 232 ALA A CA 1
ATOM 1683 C C . ALA A 1 232 ? -23.938 -5.406 1.721 1 95.62 232 ALA A C 1
ATOM 1685 O O . ALA A 1 232 ? -25.156 -5.484 1.868 1 95.62 232 ALA A O 1
ATOM 1686 N N . LEU A 1 233 ? -23.219 -4.375 2.186 1 95.75 233 LEU A N 1
ATOM 1687 C CA . LEU A 1 233 ? -23.859 -3.303 2.945 1 95.75 233 LEU A CA 1
ATOM 1688 C C . LEU A 1 233 ? -24.594 -2.338 2.018 1 95.75 233 LEU A C 1
ATOM 1690 O O . LEU A 1 233 ? -24.125 -2.061 0.91 1 95.75 233 LEU A O 1
ATOM 1694 N N . ALA A 1 234 ? -25.688 -1.808 2.508 1 94.62 234 ALA A N 1
ATOM 1695 C CA . ALA A 1 234 ? -26.453 -0.833 1.733 1 94.62 234 ALA A CA 1
ATOM 1696 C C . ALA A 1 234 ? -25.641 0.44 1.502 1 94.62 234 ALA A C 1
ATOM 1698 O O . ALA A 1 234 ? -24.938 0.913 2.402 1 94.62 234 ALA A O 1
ATOM 1699 N N . PRO A 1 235 ? -25.766 0.99 0.295 1 91.25 235 PRO A N 1
ATOM 1700 C CA . PRO A 1 235 ? -25 2.193 -0.031 1 91.25 235 PRO A CA 1
ATOM 1701 C C . PRO A 1 235 ? -25.219 3.322 0.974 1 91.25 235 PRO A C 1
ATOM 1703 O O . PRO A 1 235 ? -24.281 4.047 1.307 1 91.25 235 PRO A O 1
ATOM 1706 N N . GLY A 1 236 ? -26.422 3.443 1.442 1 94.69 236 GLY A N 1
ATOM 1707 C CA . GLY A 1 236 ? -26.703 4.492 2.406 1 94.69 236 GLY A CA 1
ATOM 1708 C C . GLY A 1 236 ? -25.969 4.324 3.715 1 94.69 236 GLY A C 1
ATOM 1709 O O . GLY A 1 236 ? -25.562 5.309 4.34 1 94.69 236 GLY A O 1
ATOM 1710 N N . VAL A 1 237 ? -25.766 3.076 4.113 1 97.06 237 VAL A N 1
ATOM 1711 C CA . VAL A 1 237 ? -25.047 2.758 5.34 1 97.06 237 VAL A CA 1
ATOM 1712 C C . VAL A 1 237 ? -23.562 3.043 5.156 1 97.06 237 VAL A C 1
ATOM 1714 O O . VAL A 1 237 ? -22.906 3.617 6.035 1 97.06 237 VAL A O 1
ATOM 1717 N N . VAL A 1 238 ? -23.078 2.729 3.975 1 97.38 238 VAL A N 1
ATOM 1718 C CA . VAL A 1 238 ? -21.656 2.914 3.668 1 97.38 238 VAL A CA 1
ATOM 1719 C C . VAL A 1 238 ? -21.344 4.402 3.529 1 97.38 238 VAL A C 1
ATOM 1721 O O . VAL A 1 238 ? -20.25 4.848 3.871 1 97.38 238 VAL A O 1
ATOM 1724 N N . ALA A 1 239 ? -22.359 5.18 3.15 1 97.38 239 ALA A N 1
ATOM 1725 C CA . ALA A 1 239 ? -22.188 6.605 2.881 1 97.38 239 ALA A CA 1
ATOM 1726 C C . ALA A 1 239 ? -22.234 7.418 4.172 1 97.38 239 ALA A C 1
ATOM 1728 O O . ALA A 1 239 ? -21.859 8.594 4.188 1 97.38 239 ALA A O 1
ATOM 1729 N N . ALA A 1 240 ? -22.766 6.848 5.223 1 98.12 240 ALA A N 1
ATOM 1730 C CA . ALA A 1 240 ? -22.938 7.578 6.477 1 98.12 240 ALA A CA 1
ATOM 1731 C C . ALA A 1 240 ? -21.578 7.941 7.082 1 98.12 240 ALA A C 1
ATOM 1733 O O . ALA A 1 240 ? -20.578 7.281 6.816 1 98.12 240 ALA A O 1
ATOM 1734 N N . PRO A 1 241 ? -21.531 9.023 7.859 1 98.62 241 PRO A N 1
ATOM 1735 C CA . PRO A 1 241 ? -20.281 9.367 8.523 1 98.62 241 PRO A CA 1
ATOM 1736 C C . PRO A 1 241 ? -19.703 8.211 9.336 1 98.62 241 PRO A C 1
ATOM 1738 O O . PRO A 1 241 ? -20.422 7.59 10.125 1 98.62 241 PRO A O 1
ATOM 1741 N N . THR A 1 242 ? -18.422 7.906 9.117 1 98.94 242 THR A N 1
ATOM 1742 C CA . THR A 1 242 ? -17.875 6.668 9.656 1 98.94 242 THR A CA 1
ATOM 1743 C C . THR A 1 242 ? -16.453 6.875 10.148 1 98.94 242 THR A C 1
ATOM 1745 O O . THR A 1 242 ? -15.648 7.543 9.492 1 98.94 242 THR A O 1
ATOM 1748 N N . ALA A 1 243 ? -16.141 6.391 11.305 1 98.94 243 ALA A N 1
ATOM 1749 C CA . ALA A 1 243 ? -14.781 6.172 11.773 1 98.94 243 ALA A CA 1
ATOM 1750 C C . ALA A 1 243 ? -14.375 4.707 11.625 1 98.94 243 ALA A C 1
ATOM 1752 O O . ALA A 1 243 ? -15.016 3.822 12.203 1 98.94 243 ALA A O 1
ATOM 1753 N N . TRP A 1 244 ? -13.383 4.477 10.891 1 98.94 244 TRP A N 1
ATOM 1754 C CA . TRP A 1 244 ? -12.883 3.123 10.672 1 98.94 244 TRP A CA 1
ATOM 1755 C C . TRP A 1 244 ? -11.758 2.793 11.648 1 98.94 244 TRP A C 1
ATOM 1757 O O . TRP A 1 244 ? -10.805 3.557 11.781 1 98.94 244 TRP A O 1
ATOM 1767 N N . LEU A 1 245 ? -11.836 1.671 12.32 1 98.94 245 LEU A N 1
ATOM 1768 C CA . LEU A 1 245 ? -10.742 1.129 13.117 1 98.94 245 LEU A CA 1
ATOM 1769 C C . LEU A 1 245 ? -9.914 0.133 12.305 1 98.94 245 LEU A C 1
ATOM 1771 O O . LEU A 1 245 ? -10.461 -0.837 11.773 1 98.94 245 LEU A O 1
ATOM 1775 N N . PHE A 1 246 ? -8.648 0.375 12.195 1 98.88 246 PHE A N 1
ATOM 1776 C CA . PHE A 1 246 ? -7.711 -0.531 11.539 1 98.88 246 PHE A CA 1
ATOM 1777 C C . PHE A 1 246 ? -6.691 -1.074 12.531 1 98.88 246 PHE A C 1
ATOM 1779 O O . PHE A 1 246 ? -6.098 -0.313 13.297 1 98.88 246 PHE A O 1
ATOM 1786 N N . GLY A 1 247 ? -6.426 -2.334 12.523 1 98.44 247 GLY A N 1
ATOM 1787 C CA . GLY A 1 247 ? -5.641 -2.98 13.555 1 98.44 247 GLY A CA 1
ATOM 1788 C C . GLY A 1 247 ? -4.203 -3.232 13.148 1 98.44 247 GLY A C 1
ATOM 1789 O O . GLY A 1 247 ? -3.789 -2.85 12.055 1 98.44 247 GLY A O 1
ATOM 1790 N N . ASN A 1 248 ? -3.5 -3.873 14.039 1 97.75 248 ASN A N 1
ATOM 1791 C CA . ASN A 1 248 ? -2.098 -4.238 13.883 1 97.75 248 ASN A CA 1
ATOM 1792 C C . ASN A 1 248 ? -1.888 -5.168 12.688 1 97.75 248 ASN A C 1
ATOM 1794 O O . ASN A 1 248 ? -2.748 -5.996 12.383 1 97.75 248 ASN A O 1
ATOM 1798 N N . GLU A 1 249 ? -0.722 -5.117 12.039 1 94.12 249 GLU A N 1
ATOM 1799 C CA . GLU A 1 249 ? -0.407 -5.855 10.82 1 94.12 249 GLU A CA 1
ATOM 1800 C C . GLU A 1 249 ? -0.481 -7.359 11.055 1 94.12 249 GLU A C 1
ATOM 1802 O O . GLU A 1 249 ? -1.005 -8.102 10.211 1 94.12 249 GLU A O 1
ATOM 1807 N N . ALA A 1 250 ? -0.024 -7.781 12.211 1 90.56 250 ALA A N 1
ATOM 1808 C CA . ALA A 1 250 ? 0.062 -9.211 12.5 1 90.56 250 ALA A CA 1
ATOM 1809 C C . ALA A 1 250 ? -1.156 -9.688 13.281 1 90.56 250 ALA A C 1
ATOM 1811 O O . ALA A 1 250 ? -1.767 -10.703 12.945 1 90.56 250 ALA A O 1
ATOM 1812 N N . GLN A 1 251 ? -1.641 -8.836 14.164 1 93.62 251 GLN A N 1
ATOM 1813 C CA . GLN A 1 251 ? -2.609 -9.297 15.156 1 93.62 251 GLN A CA 1
ATOM 1814 C C . GLN A 1 251 ? -4.008 -8.773 14.844 1 93.62 251 GLN A C 1
ATOM 1816 O O . GLN A 1 251 ? -4.996 -9.25 15.406 1 93.62 251 GLN A O 1
ATOM 1821 N N . GLY A 1 252 ? -4.059 -7.84 13.914 1 96.62 252 GLY A N 1
ATOM 1822 C CA . GLY A 1 252 ? -5.348 -7.199 13.703 1 96.62 252 GLY A CA 1
ATOM 1823 C C . GLY A 1 252 ? -5.84 -6.449 14.93 1 96.62 252 GLY A C 1
ATOM 1824 O O . GLY A 1 252 ? -5.043 -5.941 15.719 1 96.62 252 GLY A O 1
ATOM 1825 N N . LEU A 1 253 ? -7.113 -6.223 14.961 1 98.38 253 LEU A N 1
ATOM 1826 C CA . LEU A 1 253 ? -7.742 -5.613 16.125 1 98.38 253 LEU A CA 1
ATOM 1827 C C . LEU A 1 253 ? -7.906 -6.633 17.25 1 98.38 253 LEU A C 1
ATOM 1829 O O . LEU A 1 253 ? -8.25 -7.789 17 1 98.38 253 LEU A O 1
ATOM 1833 N N . ASP A 1 254 ? -7.645 -6.211 18.484 1 97.56 254 AS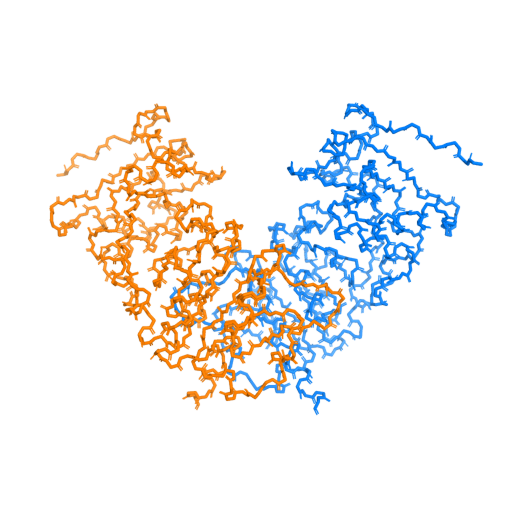P A N 1
ATOM 1834 C CA . ASP A 1 254 ? -7.855 -7.125 19.594 1 97.56 254 ASP A CA 1
ATOM 1835 C C . ASP A 1 254 ? -9.32 -7.129 20.031 1 97.56 254 ASP A C 1
ATOM 1837 O O . ASP A 1 254 ? -10.133 -6.375 19.5 1 97.56 254 ASP A O 1
ATOM 1841 N N . ASP A 1 255 ? -9.625 -7.977 20.953 1 97.56 255 ASP A N 1
ATOM 1842 C CA . ASP A 1 255 ? -11.008 -8.172 21.375 1 97.56 255 ASP A CA 1
ATOM 1843 C C . ASP A 1 255 ? -11.594 -6.887 21.953 1 97.56 255 ASP A C 1
ATOM 1845 O O . ASP A 1 255 ? -12.766 -6.582 21.734 1 97.56 255 ASP A O 1
ATOM 1849 N N . GLY A 1 256 ? -10.836 -6.191 22.734 1 98.25 256 GLY A N 1
ATOM 1850 C CA . GLY A 1 256 ? -11.289 -4.926 23.297 1 98.25 256 GLY A CA 1
ATOM 1851 C C . GLY A 1 256 ? -11.617 -3.891 22.234 1 98.25 256 GLY A C 1
ATOM 1852 O O . GLY A 1 256 ? -12.641 -3.211 22.312 1 98.25 256 GLY A O 1
ATOM 1853 N N . GLU A 1 257 ? -10.797 -3.756 21.234 1 98.5 257 GLU A N 1
ATOM 1854 C CA . GLU A 1 257 ? -11.008 -2.832 20.125 1 98.5 257 GLU A CA 1
ATOM 1855 C C . GLU A 1 257 ? -12.227 -3.225 19.297 1 98.5 257 GLU A C 1
ATOM 1857 O O . GLU A 1 257 ? -13.031 -2.369 18.922 1 98.5 257 GLU A O 1
ATOM 1862 N N . LEU A 1 258 ? -12.344 -4.527 19.031 1 98.44 258 LEU A N 1
ATOM 1863 C CA . LEU A 1 258 ? -13.477 -5.035 18.266 1 98.44 258 LEU A CA 1
ATOM 1864 C C . LEU A 1 258 ? -14.789 -4.746 18.984 1 98.44 258 LEU A C 1
ATOM 1866 O O . LEU A 1 258 ? -15.789 -4.418 18.344 1 98.44 258 LEU A O 1
ATOM 1870 N N . ALA A 1 259 ? -14.75 -4.789 20.25 1 98.25 259 ALA A N 1
ATOM 1871 C CA . ALA A 1 259 ? -15.945 -4.594 21.062 1 98.25 259 ALA A CA 1
ATOM 1872 C C . ALA A 1 259 ? -16.406 -3.139 21.016 1 98.25 259 ALA A C 1
ATOM 1874 O O . ALA A 1 259 ? -17.578 -2.842 21.297 1 98.25 259 ALA A O 1
ATOM 1875 N N . LEU A 1 260 ? -15.539 -2.229 20.656 1 98.62 260 LEU A N 1
ATOM 1876 C CA . LEU A 1 260 ? -15.859 -0.806 20.609 1 98.62 260 LEU A CA 1
ATOM 1877 C C . LEU A 1 260 ? -16.656 -0.469 19.359 1 98.62 260 LEU A C 1
ATOM 1879 O O . LEU A 1 260 ? -17.281 0.593 19.281 1 98.62 260 LEU A O 1
ATOM 1883 N N . ALA A 1 261 ? -16.625 -1.341 18.359 1 98.69 261 ALA A N 1
ATOM 1884 C CA . ALA A 1 261 ? -17.172 -1.016 17.047 1 98.69 261 ALA A CA 1
ATOM 1885 C C . ALA A 1 261 ? -18.672 -1.27 16.984 1 98.69 261 ALA A C 1
ATOM 1887 O O . ALA A 1 261 ? -19.172 -2.189 17.641 1 98.69 261 ALA A O 1
ATOM 1888 N N . ASP A 1 262 ? -19.359 -0.444 16.219 1 98.38 262 ASP A N 1
ATOM 1889 C CA . ASP A 1 262 ? -20.766 -0.668 15.922 1 98.38 262 ASP A CA 1
ATOM 1890 C C . ASP A 1 262 ? -20.953 -1.849 14.969 1 98.38 262 ASP A C 1
ATOM 1892 O O . ASP A 1 262 ? -21.984 -2.525 15.008 1 98.38 262 ASP A O 1
ATOM 1896 N N . ARG A 1 263 ? -20 -2.029 14.078 1 97.94 263 ARG A N 1
ATOM 1897 C CA . ARG A 1 263 ? -20 -3.111 13.094 1 97.94 263 ARG A CA 1
ATOM 1898 C C . ARG A 1 263 ? -18.594 -3.611 12.828 1 97.94 263 ARG A C 1
ATOM 1900 O O . ARG A 1 263 ? -17.641 -2.826 12.82 1 97.94 263 ARG A O 1
ATOM 1907 N N . ARG A 1 264 ? -18.5 -4.91 12.695 1 98.44 264 ARG A N 1
ATOM 1908 C CA . ARG A 1 264 ? -17.297 -5.516 12.141 1 98.44 264 ARG A CA 1
ATOM 1909 C C . ARG A 1 264 ? -17.469 -5.812 10.656 1 98.44 264 ARG A C 1
ATOM 1911 O O . ARG A 1 264 ? -18.328 -6.605 10.266 1 98.44 264 ARG A O 1
ATOM 1918 N N . VAL A 1 265 ? -16.656 -5.129 9.836 1 98.5 265 VAL A N 1
ATOM 1919 C CA . VAL A 1 265 ? -16.859 -5.164 8.391 1 98.5 265 VAL A CA 1
ATOM 1920 C C . VAL A 1 265 ? -15.656 -5.824 7.719 1 98.5 265 VAL A C 1
ATOM 1922 O O . VAL A 1 265 ? -14.508 -5.441 7.961 1 98.5 265 VAL A O 1
ATOM 1925 N N . ALA A 1 266 ? -15.906 -6.812 6.918 1 98.12 266 ALA A N 1
ATOM 1926 C CA . ALA A 1 266 ? -14.852 -7.504 6.184 1 98.12 266 ALA A CA 1
ATOM 1927 C C . ALA A 1 266 ? -14.734 -6.977 4.758 1 98.12 266 ALA A C 1
ATOM 1929 O O . ALA A 1 266 ? -15.742 -6.801 4.07 1 98.12 266 ALA A O 1
ATOM 1930 N N . VAL A 1 267 ? -13.508 -6.637 4.363 1 98.06 267 VAL A N 1
ATOM 1931 C CA . VAL A 1 267 ? -13.25 -6.465 2.939 1 98.06 267 VAL A CA 1
ATOM 1932 C C . VAL A 1 267 ? -13.383 -7.805 2.223 1 98.06 267 VAL A C 1
ATOM 1934 O O . VAL A 1 267 ? -12.727 -8.781 2.596 1 98.06 267 VAL A O 1
ATOM 1937 N N . PRO A 1 268 ? -14.242 -7.867 1.268 1 97.69 268 PRO A N 1
ATOM 1938 C CA . PRO A 1 268 ? -14.422 -9.164 0.614 1 97.69 268 PRO A CA 1
ATOM 1939 C C . PRO A 1 268 ? -13.156 -9.656 -0.078 1 97.69 268 PRO A C 1
ATOM 1941 O O . PRO A 1 268 ? -12.406 -8.859 -0.648 1 97.69 268 PRO A O 1
ATOM 1944 N N . LEU A 1 269 ? -12.906 -10.945 0.014 1 97.62 269 LEU A N 1
ATOM 1945 C CA . LEU A 1 269 ? -11.859 -11.625 -0.733 1 97.62 269 LEU A CA 1
ATOM 1946 C C . LEU A 1 269 ? -12.453 -12.539 -1.801 1 97.62 269 LEU A C 1
ATOM 1948 O O . LEU A 1 269 ? -13.148 -13.508 -1.481 1 97.62 269 LEU A O 1
ATOM 1952 N N . TYR A 1 270 ? -12.141 -12.211 -3.008 1 97.25 270 TYR A N 1
ATOM 1953 C CA . TYR A 1 270 ? -12.766 -12.93 -4.113 1 97.25 270 TYR A CA 1
ATOM 1954 C C . TYR A 1 270 ? -11.836 -14 -4.668 1 97.25 270 TYR A C 1
ATOM 1956 O O . TYR A 1 270 ? -12.281 -14.93 -5.344 1 97.25 270 TYR A O 1
ATOM 1964 N N . GLY A 1 271 ? -10.57 -13.852 -4.43 1 97 271 GLY A N 1
ATOM 1965 C CA . GLY A 1 271 ? -9.578 -14.828 -4.848 1 97 271 GLY A CA 1
ATOM 1966 C C . GLY A 1 271 ? -9.086 -15.711 -3.713 1 97 271 GLY A C 1
ATOM 1967 O O . GLY A 1 271 ? -9.883 -16.141 -2.869 1 97 271 GLY A O 1
ATOM 1968 N N . ALA A 1 272 ? -7.789 -16.016 -3.746 1 96.94 272 ALA A N 1
ATOM 1969 C CA . ALA A 1 272 ? -7.27 -16.984 -2.789 1 96.94 272 ALA A CA 1
ATOM 1970 C C . ALA A 1 272 ? -6.379 -16.312 -1.749 1 96.94 272 ALA A C 1
ATOM 1972 O O . ALA A 1 272 ? -5.812 -16.984 -0.88 1 96.94 272 ALA A O 1
ATOM 1973 N N . ALA A 1 273 ? -6.254 -14.992 -1.866 1 95.94 273 ALA A N 1
ATOM 1974 C CA . ALA A 1 273 ? -5.48 -14.281 -0.849 1 95.94 273 ALA A CA 1
ATOM 1975 C C . ALA A 1 273 ? -6.07 -14.508 0.541 1 95.94 273 ALA A C 1
ATOM 1977 O O . ALA A 1 273 ? -7.293 -14.539 0.706 1 95.94 273 ALA A O 1
ATOM 1978 N N . GLU A 1 274 ? -5.238 -14.633 1.504 1 92 274 GLU A N 1
ATOM 1979 C CA . GLU A 1 274 ? -5.711 -14.828 2.871 1 92 274 GLU A CA 1
ATOM 1980 C C . GLU A 1 274 ? -6.203 -13.523 3.479 1 92 274 GLU A C 1
ATOM 1982 O O . GLU A 1 274 ? -7.109 -13.523 4.316 1 92 274 GLU A O 1
ATOM 1987 N N . SER A 1 275 ? -5.527 -12.508 3.172 1 94.12 275 SER A N 1
ATOM 1988 C CA . SER A 1 275 ? -5.863 -11.164 3.641 1 94.12 275 SER A CA 1
ATOM 1989 C C . SER A 1 275 ? -5.168 -10.094 2.805 1 94.12 275 SER A C 1
ATOM 1991 O O . SER A 1 275 ? -4.375 -10.414 1.916 1 94.12 275 SER A O 1
ATOM 1993 N N . LEU A 1 276 ? -5.566 -8.906 3.027 1 95.31 276 LEU A N 1
ATOM 1994 C CA . LEU A 1 276 ? -4.891 -7.762 2.422 1 95.31 276 LEU A CA 1
ATOM 1995 C C . LEU A 1 276 ? -3.939 -7.105 3.418 1 95.31 276 LEU A C 1
ATOM 1997 O O . LEU A 1 276 ? -4.109 -7.246 4.629 1 95.31 276 LEU A O 1
ATOM 2001 N N . ASN A 1 277 ? -2.936 -6.469 2.867 1 95.38 277 ASN A N 1
ATOM 2002 C CA . ASN A 1 277 ? -2.129 -5.555 3.666 1 95.38 277 ASN A CA 1
ATOM 2003 C C . ASN A 1 277 ? -2.986 -4.477 4.324 1 95.38 277 ASN A C 1
ATOM 2005 O O . ASN A 1 277 ? -3.939 -3.98 3.721 1 95.38 277 ASN A O 1
ATOM 2009 N N . VAL A 1 278 ? -2.668 -4.09 5.512 1 97 278 VAL A N 1
ATOM 2010 C CA . VAL A 1 278 ? -3.49 -3.162 6.281 1 97 278 VAL A CA 1
ATOM 2011 C C . VAL A 1 278 ? -3.674 -1.865 5.492 1 97 278 VAL A C 1
ATOM 2013 O O . VAL A 1 278 ? -4.766 -1.295 5.473 1 97 278 VAL A O 1
ATOM 2016 N N . GLY A 1 279 ? -2.584 -1.328 4.879 1 97.62 279 GLY A N 1
ATOM 2017 C CA . GLY A 1 279 ? -2.695 -0.119 4.078 1 97.62 279 GLY A CA 1
ATOM 2018 C C . GLY A 1 279 ? -3.652 -0.261 2.908 1 97.62 279 GLY A C 1
ATOM 2019 O O . GLY A 1 279 ? -4.445 0.643 2.635 1 97.62 279 GLY A O 1
ATOM 2020 N N . THR A 1 280 ? -3.641 -1.442 2.283 1 97.31 280 THR A N 1
ATOM 2021 C CA . THR A 1 280 ? -4.508 -1.727 1.146 1 97.31 280 THR A CA 1
ATOM 2022 C C . THR A 1 280 ? -5.953 -1.909 1.6 1 97.31 280 THR A C 1
ATOM 2024 O O . THR A 1 280 ? -6.875 -1.378 0.979 1 97.31 280 THR A O 1
ATOM 2027 N N . ALA A 1 281 ? -6.121 -2.643 2.699 1 98.25 281 ALA A N 1
ATOM 2028 C CA . ALA A 1 281 ? -7.461 -2.832 3.25 1 98.25 281 ALA A CA 1
ATOM 2029 C C . ALA A 1 281 ? -8.078 -1.498 3.656 1 98.25 281 ALA A C 1
ATOM 2031 O O . ALA A 1 281 ? -9.25 -1.235 3.361 1 98.25 281 ALA A O 1
ATOM 2032 N N . ALA A 1 282 ? -7.281 -0.68 4.305 1 98.81 282 ALA A N 1
ATOM 2033 C CA . ALA A 1 282 ? -7.746 0.641 4.715 1 98.81 282 ALA A CA 1
ATOM 2034 C C . ALA A 1 282 ? -8.18 1.472 3.51 1 98.81 282 ALA A C 1
ATOM 2036 O O . ALA A 1 282 ? -9.18 2.184 3.564 1 98.81 282 ALA A O 1
ATOM 2037 N N . THR A 1 283 ? -7.426 1.351 2.445 1 98.75 283 THR A N 1
ATOM 2038 C CA . THR A 1 283 ? -7.734 2.084 1.223 1 98.75 283 THR A CA 1
ATOM 2039 C C . THR A 1 283 ? -9.102 1.679 0.682 1 98.75 283 THR A C 1
ATOM 2041 O O . THR A 1 283 ? -9.922 2.537 0.344 1 98.75 283 THR A O 1
ATOM 2044 N N . VAL A 1 284 ? -9.406 0.372 0.663 1 98.75 284 VAL A N 1
ATOM 2045 C CA . VAL A 1 284 ? -10.688 -0.125 0.172 1 98.75 284 VAL A CA 1
ATOM 2046 C C . VAL A 1 284 ? -11.812 0.397 1.056 1 98.75 284 VAL A C 1
ATOM 2048 O O . VAL A 1 284 ? -12.828 0.888 0.552 1 98.75 284 VAL A O 1
ATOM 2051 N N . CYS A 1 285 ? -11.625 0.364 2.35 1 98.81 285 CYS A N 1
ATOM 2052 C CA . CYS A 1 285 ? -12.648 0.786 3.303 1 98.81 285 CYS A CA 1
ATOM 2053 C C . CYS A 1 285 ? -12.93 2.279 3.176 1 98.81 285 CYS A C 1
ATOM 2055 O O . CYS A 1 285 ? -14.078 2.686 2.988 1 98.81 285 CYS A O 1
ATOM 2057 N N . LEU A 1 286 ? -11.898 3.086 3.203 1 98.88 286 LEU A N 1
ATOM 2058 C CA . LEU A 1 286 ? -12.039 4.539 3.178 1 98.88 286 LEU A CA 1
ATOM 2059 C C . LEU A 1 286 ? -12.641 5.004 1.855 1 98.88 286 LEU A C 1
ATOM 2061 O O . LEU A 1 286 ? -13.539 5.848 1.841 1 98.88 286 LEU A O 1
ATOM 2065 N N . TYR A 1 287 ? -12.195 4.43 0.754 1 98.69 287 TYR A N 1
ATOM 2066 C CA . TYR A 1 287 ? -12.703 4.84 -0.55 1 98.69 287 TYR A CA 1
ATOM 2067 C C . TYR A 1 287 ? -14.148 4.383 -0.744 1 98.69 287 TYR A C 1
ATOM 2069 O O . TYR A 1 287 ? -14.93 5.055 -1.412 1 98.69 287 TYR A O 1
ATOM 2077 N N . SER A 1 288 ? -14.484 3.189 -0.15 1 98.19 288 SER A N 1
ATOM 2078 C CA . SER A 1 288 ? -15.875 2.76 -0.215 1 98.19 288 SER A CA 1
ATOM 2079 C C . SER A 1 288 ? -16.797 3.771 0.457 1 98.19 288 SER A C 1
ATOM 2081 O O . SER A 1 288 ? -17.828 4.152 -0.107 1 98.19 288 SER A O 1
ATOM 2083 N N . SER A 1 289 ? -16.422 4.242 1.63 1 98.5 289 SER A N 1
ATOM 2084 C CA . SER A 1 289 ? -17.203 5.258 2.324 1 98.5 289 SER A CA 1
ATOM 2085 C C . SER A 1 289 ? -17.234 6.559 1.534 1 98.5 289 SER A C 1
ATOM 2087 O O . SER A 1 289 ? -18.297 7.152 1.356 1 98.5 289 SER A O 1
ATOM 2089 N N . ALA A 1 290 ? -16.094 6.969 1.002 1 98.31 290 ALA A N 1
ATOM 2090 C CA . ALA A 1 290 ? -15.984 8.242 0.305 1 98.31 290 ALA A CA 1
ATOM 2091 C C . ALA A 1 290 ? -16.812 8.25 -0.979 1 98.31 290 ALA A C 1
ATOM 2093 O O . ALA A 1 290 ? -17.562 9.188 -1.239 1 98.31 290 ALA A O 1
ATOM 2094 N N . MET A 1 291 ? -16.719 7.156 -1.774 1 97.12 291 MET A N 1
ATOM 2095 C CA . MET A 1 291 ? -17.422 7.074 -3.051 1 97.12 291 MET A CA 1
ATOM 2096 C C . MET A 1 291 ? -18.922 6.949 -2.834 1 97.12 291 MET A C 1
ATOM 2098 O O . MET A 1 291 ? -19.719 7.531 -3.578 1 97.12 291 MET A O 1
ATOM 2102 N N . ALA A 1 292 ? -19.312 6.23 -1.781 1 95.94 292 ALA A N 1
ATOM 2103 C CA . ALA A 1 292 ? -20.719 6.129 -1.452 1 95.94 292 ALA A CA 1
ATOM 2104 C C . ALA A 1 292 ? -21.297 7.484 -1.05 1 95.94 292 ALA A C 1
ATOM 2106 O O . ALA A 1 292 ? -22.406 7.848 -1.462 1 95.94 292 ALA A O 1
ATOM 2107 N N . GLY A 1 293 ? -20.547 8.227 -0.268 1 94.25 293 GLY A N 1
ATOM 2108 C CA . GLY A 1 293 ? -20.984 9.555 0.129 1 94.25 293 GLY A CA 1
ATOM 2109 C C . GLY A 1 293 ? -21.109 10.516 -1.04 1 94.25 293 GLY A C 1
ATOM 2110 O O . GLY A 1 293 ? -22.078 11.281 -1.116 1 94.25 293 GLY A O 1
ATOM 2111 N N . ALA A 1 294 ? -20.188 10.453 -1.937 1 89.62 294 ALA A N 1
ATOM 2112 C CA . ALA A 1 294 ? -20.188 11.328 -3.104 1 89.62 294 ALA A CA 1
ATOM 2113 C C . ALA A 1 294 ? -21.375 11.023 -4.02 1 89.62 294 ALA A C 1
ATOM 2115 O O . ALA A 1 294 ? -21.984 11.93 -4.594 1 89.62 294 ALA A O 1
ATOM 2116 N N . ARG A 1 295 ? -21.688 9.727 -4.145 1 82.31 295 ARG A N 1
ATOM 2117 C CA . ARG A 1 295 ? -22.812 9.312 -4.984 1 82.31 295 ARG A CA 1
ATOM 2118 C C . ARG A 1 295 ? -24.141 9.758 -4.387 1 82.31 295 ARG A C 1
ATOM 2120 O O . ARG A 1 295 ? -25.078 10.078 -5.117 1 82.31 295 ARG A O 1
ATOM 2127 N N . ARG A 1 296 ? -24.156 9.852 -3.133 1 77.81 296 ARG A N 1
ATOM 2128 C CA . ARG A 1 296 ? -25.359 10.297 -2.457 1 77.81 296 ARG A CA 1
ATOM 2129 C C . ARG A 1 296 ? -25.531 11.805 -2.566 1 77.81 296 ARG A C 1
ATOM 2131 O O . ARG A 1 296 ? -26.656 12.305 -2.689 1 77.81 296 ARG A O 1
ATOM 2138 N N . ALA A 1 297 ? -24.469 12.523 -2.615 1 74.31 297 ALA A N 1
ATOM 2139 C CA . ALA A 1 297 ? -24.531 13.984 -2.691 1 74.31 297 ALA A CA 1
ATOM 2140 C C . ALA A 1 297 ? -24.875 14.445 -4.105 1 74.31 297 ALA A C 1
ATOM 2142 O O . ALA A 1 297 ? -25.391 15.547 -4.293 1 74.31 297 ALA A O 1
ATOM 2143 N N . GLY A 1 298 ? -24.547 13.562 -5.211 1 68.12 298 GLY A N 1
ATOM 2144 C CA . GLY A 1 298 ? -24.891 13.922 -6.578 1 68.12 298 GLY A CA 1
ATOM 2145 C C . GLY A 1 298 ? -26.203 13.352 -7.043 1 68.12 298 GLY A C 1
ATOM 2146 O O . GLY A 1 298 ? -26.984 14.031 -7.719 1 68.12 298 GLY A O 1
ATOM 2147 N N . MET B 1 1 ? 13.789 -45.469 8.883 1 31.44 1 MET B N 1
ATOM 2148 C CA . MET B 1 1 ? 13.953 -44.094 9.359 1 31.44 1 MET B CA 1
ATOM 2149 C C . MET B 1 1 ? 14.898 -43.312 8.453 1 31.44 1 MET B C 1
ATOM 2151 O O . MET B 1 1 ? 16.078 -43.656 8.328 1 31.44 1 MET B O 1
ATOM 2155 N N . THR B 1 2 ? 14.477 -42.812 7.367 1 41.12 2 THR B N 1
ATOM 2156 C CA . THR B 1 2 ? 15.383 -42.125 6.469 1 41.12 2 THR B CA 1
ATOM 2157 C C . THR B 1 2 ? 16.328 -41.219 7.254 1 41.12 2 THR B C 1
ATOM 2159 O O . THR B 1 2 ? 15.898 -40.469 8.141 1 41.12 2 THR B O 1
ATOM 2162 N N . PRO B 1 3 ? 17.531 -41.469 7.402 1 43.06 3 PRO B N 1
ATOM 2163 C CA . PRO B 1 3 ? 18.5 -40.719 8.219 1 43.06 3 PRO B CA 1
ATOM 2164 C C . PRO B 1 3 ? 18.281 -39.219 8.188 1 43.06 3 PRO B C 1
ATOM 2166 O O . PRO B 1 3 ? 18.078 -38.656 7.117 1 43.06 3 PRO B O 1
ATOM 2169 N N . HIS B 1 4 ? 17.656 -38.625 9.18 1 54.81 4 HIS B N 1
ATOM 2170 C CA . HIS B 1 4 ? 17.438 -37.219 9.344 1 54.81 4 HIS B CA 1
ATOM 2171 C C . HIS B 1 4 ? 18.734 -36.438 9.102 1 54.81 4 HIS B C 1
ATOM 2173 O O . HIS B 1 4 ? 19.734 -36.656 9.781 1 54.81 4 HIS B O 1
ATOM 2179 N N . ALA B 1 5 ? 19.094 -36.188 7.852 1 72.12 5 ALA B N 1
ATOM 2180 C CA . ALA B 1 5 ? 20.297 -35.438 7.484 1 72.12 5 ALA B CA 1
ATOM 2181 C C . ALA B 1 5 ? 20.562 -34.312 8.469 1 72.12 5 ALA B C 1
ATOM 2183 O O . ALA B 1 5 ? 19.625 -33.719 9.023 1 72.12 5 ALA B O 1
ATOM 2184 N N . GLU B 1 6 ? 21.781 -34.156 8.914 1 84.12 6 GLU B N 1
ATOM 2185 C CA . GLU B 1 6 ? 22.234 -33.094 9.797 1 84.12 6 GLU B CA 1
ATOM 2186 C C . GLU B 1 6 ? 21.828 -31.703 9.273 1 84.12 6 GLU B C 1
ATOM 2188 O O . GLU B 1 6 ? 21.875 -31.469 8.062 1 84.12 6 GLU B O 1
ATOM 2193 N N . PRO B 1 7 ? 21.359 -30.953 10.211 1 91.38 7 PRO B N 1
ATOM 2194 C CA . PRO B 1 7 ? 20.984 -29.594 9.805 1 91.38 7 PRO B CA 1
ATOM 2195 C C . PRO B 1 7 ? 22.141 -28.812 9.211 1 91.38 7 PRO B C 1
ATOM 2197 O O . PRO B 1 7 ? 23.297 -29.047 9.57 1 91.38 7 PRO B O 1
ATOM 2200 N N . MET B 1 8 ? 21.812 -28.047 8.273 1 93.75 8 MET B N 1
ATOM 2201 C CA . MET B 1 8 ? 22.812 -27.141 7.707 1 93.75 8 MET B CA 1
ATOM 2202 C C . MET B 1 8 ? 23.156 -26.031 8.688 1 93.75 8 MET B C 1
ATOM 2204 O O . MET B 1 8 ? 22.281 -25.266 9.102 1 93.75 8 MET B O 1
ATOM 2208 N N . THR B 1 9 ? 24.5 -25.859 9 1 94 9 THR B N 1
ATOM 2209 C CA . THR B 1 9 ? 24.859 -24.875 10.023 1 94 9 THR B CA 1
ATOM 2210 C C . THR B 1 9 ? 25.938 -23.938 9.5 1 94 9 THR B C 1
ATOM 2212 O O . THR B 1 9 ? 26.328 -23 10.195 1 94 9 THR B O 1
ATOM 2215 N N . HIS B 1 10 ? 26.406 -24.125 8.242 1 93.5 10 HIS B N 1
ATOM 2216 C CA . HIS B 1 10 ? 27.484 -23.312 7.691 1 93.5 10 HIS B CA 1
ATOM 2217 C C . HIS B 1 10 ? 26.938 -22.266 6.719 1 93.5 10 HIS B C 1
ATOM 2219 O O . HIS B 1 10 ? 26.703 -22.578 5.547 1 93.5 10 HIS B O 1
ATOM 2225 N N . PRO B 1 11 ? 26.938 -20.984 7.125 1 91.81 11 PRO B N 1
ATOM 2226 C CA . PRO B 1 11 ? 26.328 -19.953 6.293 1 91.81 11 PRO B CA 1
ATOM 2227 C C . PRO B 1 11 ? 27.125 -19.641 5.031 1 91.81 11 PRO B C 1
ATOM 2229 O O . PRO B 1 11 ? 26.609 -19.031 4.094 1 91.81 11 PRO B O 1
ATOM 2232 N N . ARG B 1 12 ? 28.391 -20.125 4.949 1 91.81 12 ARG B N 1
ATOM 2233 C CA . ARG B 1 12 ? 29.25 -19.828 3.803 1 91.81 12 ARG B CA 1
ATOM 2234 C C . ARG B 1 12 ? 29.359 -21.031 2.873 1 91.81 12 ARG B C 1
ATOM 2236 O O . ARG B 1 12 ? 30.125 -21.016 1.914 1 91.81 12 ARG B O 1
ATOM 2243 N N . ALA B 1 13 ? 28.516 -22.016 3.199 1 94.31 13 ALA B N 1
ATOM 2244 C CA . ALA B 1 13 ? 28.516 -23.203 2.359 1 94.31 13 ALA B CA 1
ATOM 2245 C C . ALA B 1 13 ? 28.078 -22.875 0.935 1 94.31 13 ALA B C 1
ATOM 2247 O O . ALA B 1 13 ? 27.328 -21.906 0.714 1 94.31 13 ALA B O 1
ATOM 2248 N N . GLU B 1 14 ? 28.531 -23.672 -0.025 1 96 14 GLU B N 1
ATOM 2249 C CA . GLU B 1 14 ? 28.266 -23.438 -1.442 1 96 14 GLU B CA 1
ATOM 2250 C C . GLU B 1 14 ? 26.766 -23.422 -1.729 1 96 14 GLU B C 1
ATOM 2252 O O . GLU B 1 14 ? 26.281 -22.547 -2.453 1 96 14 GLU B O 1
ATOM 2257 N N . ARG B 1 15 ? 26.094 -24.297 -1.15 1 96 15 ARG B N 1
ATOM 2258 C CA . ARG B 1 15 ? 24.641 -24.375 -1.355 1 96 15 ARG B CA 1
ATOM 2259 C C . ARG B 1 15 ? 23.953 -23.109 -0.842 1 96 15 ARG B C 1
ATOM 2261 O O . ARG B 1 15 ? 23.016 -22.609 -1.47 1 96 15 ARG B O 1
ATOM 2268 N N . VAL B 1 16 ? 24.391 -22.656 0.302 1 97.25 16 VAL B N 1
ATOM 2269 C CA . VAL B 1 16 ? 23.844 -21.438 0.896 1 97.25 16 VAL B CA 1
ATOM 2270 C C . VAL B 1 16 ? 24.094 -20.25 -0.028 1 97.25 16 VAL B C 1
ATOM 2272 O O . VAL B 1 16 ? 23.172 -19.469 -0.308 1 97.25 16 VAL B O 1
ATOM 2275 N N . ARG B 1 17 ? 25.219 -20.156 -0.571 1 97.5 17 ARG B N 1
ATOM 2276 C CA . ARG B 1 17 ? 25.578 -19.078 -1.479 1 97.5 17 ARG B CA 1
ATOM 2277 C C . ARG B 1 17 ? 24.766 -19.156 -2.77 1 97.5 17 ARG B C 1
ATOM 2279 O O . ARG B 1 17 ? 24.391 -18.125 -3.32 1 97.5 17 ARG B O 1
ATOM 2286 N N . ALA B 1 18 ? 24.625 -20.391 -3.207 1 97.88 18 ALA B N 1
ATOM 2287 C CA . ALA B 1 18 ? 23.859 -20.578 -4.441 1 97.88 18 ALA B CA 1
ATOM 2288 C C . ALA B 1 18 ? 22.422 -20.094 -4.273 1 97.88 18 ALA B C 1
ATOM 2290 O O . ALA B 1 18 ? 21.875 -19.453 -5.168 1 97.88 18 ALA B O 1
ATOM 2291 N N . VAL B 1 19 ? 21.844 -20.391 -3.145 1 97.81 19 VAL B N 1
ATOM 2292 C CA . VAL B 1 19 ? 20.484 -19.953 -2.869 1 97.81 19 VAL B CA 1
ATOM 2293 C C . VAL B 1 19 ? 20.453 -18.438 -2.709 1 97.81 19 VAL B C 1
ATOM 2295 O O . VAL B 1 19 ? 19.578 -17.766 -3.277 1 97.81 19 VAL B O 1
ATOM 2298 N N . ALA B 1 20 ? 21.375 -17.859 -1.996 1 97.25 20 ALA B N 1
ATOM 2299 C CA . ALA B 1 20 ? 21.469 -16.406 -1.782 1 97.25 20 ALA B CA 1
ATOM 2300 C C . ALA B 1 20 ? 21.641 -15.672 -3.104 1 97.25 20 ALA B C 1
ATOM 2302 O O . ALA B 1 20 ? 21.141 -14.555 -3.268 1 97.25 20 ALA B O 1
ATOM 2303 N N . ALA B 1 21 ? 22.297 -16.312 -4.043 1 98 21 ALA B N 1
ATOM 2304 C CA . ALA B 1 21 ? 22.594 -15.695 -5.332 1 98 21 ALA B CA 1
ATOM 2305 C C . ALA B 1 21 ? 21.312 -15.43 -6.121 1 98 21 ALA B C 1
ATOM 2307 O O . ALA B 1 21 ? 21.297 -14.609 -7.039 1 98 21 ALA B O 1
ATOM 2308 N N . LEU B 1 22 ? 20.234 -16.094 -5.738 1 98.19 22 LEU B N 1
ATOM 2309 C CA . LEU B 1 22 ? 18.969 -15.961 -6.445 1 98.19 22 LEU B CA 1
ATOM 2310 C C . LEU B 1 22 ? 18.344 -14.586 -6.203 1 98.19 22 LEU B C 1
ATOM 2312 O O . LEU B 1 22 ? 17.359 -14.227 -6.844 1 98.19 22 LEU B O 1
ATOM 2316 N N . ALA B 1 23 ? 18.906 -13.797 -5.301 1 96.81 23 ALA B N 1
ATOM 2317 C CA . ALA B 1 23 ? 18.531 -12.391 -5.164 1 96.81 23 ALA B CA 1
ATOM 2318 C C . ALA B 1 23 ? 18.828 -11.617 -6.441 1 96.81 23 ALA B C 1
ATOM 2320 O O . ALA B 1 23 ? 18.172 -10.617 -6.742 1 96.81 23 ALA B O 1
ATOM 2321 N N . GLY B 1 24 ? 19.812 -12.125 -7.195 1 97.19 24 GLY B N 1
ATOM 2322 C CA . GLY B 1 24 ? 20.219 -11.477 -8.43 1 97.19 24 GLY B CA 1
ATOM 2323 C C . GLY B 1 24 ? 19.531 -12.047 -9.656 1 97.19 24 GLY B C 1
ATOM 2324 O O . GLY B 1 24 ? 19.328 -13.258 -9.75 1 97.19 24 GLY B O 1
ATOM 2325 N N . ARG B 1 25 ? 19.297 -11.258 -10.555 1 96.12 25 ARG B N 1
ATOM 2326 C CA . ARG B 1 25 ? 18.594 -11.625 -11.781 1 96.12 25 ARG B CA 1
ATOM 2327 C C . ARG B 1 25 ? 19.391 -12.633 -12.594 1 96.12 25 ARG B C 1
ATOM 2329 O O . ARG B 1 25 ? 18.828 -13.57 -13.164 1 96.12 25 ARG B O 1
ATOM 2336 N N . SER B 1 26 ? 20.641 -12.445 -12.664 1 97.25 26 SER B N 1
ATOM 2337 C CA . SER B 1 26 ? 21.5 -13.312 -13.469 1 97.25 26 SER B CA 1
ATOM 2338 C C . SER B 1 26 ? 21.453 -14.758 -12.969 1 97.25 26 SER B C 1
ATOM 2340 O O . SER B 1 26 ? 21.375 -15.695 -13.766 1 97.25 26 SER B O 1
ATOM 2342 N N . ALA B 1 27 ? 21.469 -14.906 -11.68 1 98.06 27 ALA B N 1
ATOM 2343 C CA . ALA B 1 27 ? 21.406 -16.25 -11.102 1 98.06 27 ALA B CA 1
ATOM 2344 C C . ALA B 1 27 ? 20.062 -16.906 -11.391 1 98.06 27 ALA B C 1
ATOM 2346 O O . ALA B 1 27 ? 20 -18.094 -11.711 1 98.06 27 ALA B O 1
ATOM 2347 N N . ARG B 1 28 ? 19.016 -16.141 -11.289 1 98 28 ARG B N 1
ATOM 2348 C CA . ARG B 1 28 ? 17.688 -16.656 -11.586 1 98 28 ARG B CA 1
ATOM 2349 C C . ARG B 1 28 ? 17.594 -17.109 -13.047 1 98 28 ARG B C 1
ATOM 2351 O O . ARG B 1 28 ? 17.047 -18.172 -13.336 1 98 28 ARG B O 1
ATOM 2358 N N . ARG B 1 29 ? 18.094 -16.359 -13.906 1 96.31 29 ARG B N 1
ATOM 2359 C CA . ARG B 1 29 ? 18.062 -16.688 -15.328 1 96.31 29 ARG B CA 1
ATOM 2360 C C . ARG B 1 29 ? 18.891 -17.922 -15.625 1 96.31 29 ARG B C 1
ATOM 2362 O O . ARG B 1 29 ? 18.469 -18.781 -16.406 1 96.31 29 ARG B O 1
ATOM 2369 N N . ARG B 1 30 ? 20 -18.016 -14.984 1 97.38 30 ARG B N 1
ATOM 2370 C CA . ARG B 1 30 ? 20.906 -19.125 -15.219 1 97.38 30 ARG B CA 1
ATOM 2371 C C . ARG B 1 30 ? 20.328 -20.438 -14.688 1 97.38 30 ARG B C 1
ATOM 2373 O O . ARG B 1 30 ? 20.406 -21.469 -15.352 1 97.38 30 ARG B O 1
ATOM 2380 N N . THR B 1 31 ? 19.672 -20.391 -13.57 1 97.75 31 THR B N 1
ATOM 2381 C CA . THR B 1 31 ? 19.234 -21.609 -12.898 1 97.75 31 THR B CA 1
ATOM 2382 C C . THR B 1 31 ? 17.781 -21.922 -13.242 1 97.75 31 THR B C 1
ATOM 2384 O O . THR B 1 31 ? 17.328 -23.047 -13.047 1 97.75 31 THR B O 1
ATOM 2387 N N . GLY B 1 32 ? 17.031 -20.891 -13.695 1 97.94 32 GLY B N 1
ATOM 2388 C CA . GLY B 1 32 ? 15.609 -21.062 -13.93 1 97.94 32 GLY B CA 1
ATOM 2389 C C . GLY B 1 32 ? 14.805 -21.203 -12.656 1 97.94 32 GLY B C 1
ATOM 2390 O O . GLY B 1 32 ? 13.773 -21.891 -12.641 1 97.94 32 GLY B O 1
ATOM 2391 N N . THR B 1 33 ? 15.406 -20.672 -11.539 1 98.44 33 THR B N 1
ATOM 2392 C CA . THR B 1 33 ? 14.734 -20.781 -10.25 1 98.44 33 THR B CA 1
ATOM 2393 C C . THR B 1 33 ? 14.711 -19.438 -9.539 1 98.44 33 THR B C 1
ATOM 2395 O O . THR B 1 33 ? 15.367 -18.484 -9.977 1 98.44 33 THR B O 1
ATOM 2398 N N . PHE B 1 34 ? 13.875 -19.297 -8.523 1 98.69 34 PHE B N 1
ATOM 2399 C CA . PHE B 1 34 ? 13.812 -18.062 -7.758 1 98.69 34 PHE B CA 1
ATOM 2400 C C . PHE B 1 34 ? 13.555 -18.344 -6.285 1 98.69 34 PHE B C 1
ATOM 2402 O O . PHE B 1 34 ? 13.172 -19.453 -5.918 1 98.69 34 PHE B O 1
ATOM 2409 N N . LEU B 1 35 ? 13.836 -17.344 -5.508 1 98.06 35 LEU B N 1
ATOM 2410 C CA . LEU B 1 35 ? 13.766 -17.438 -4.055 1 98.06 35 LEU B CA 1
ATOM 2411 C C . LEU B 1 35 ? 12.352 -17.141 -3.557 1 98.06 35 LEU B C 1
ATOM 2413 O O . LEU B 1 35 ? 11.727 -16.172 -4.004 1 98.06 35 LEU B O 1
ATOM 2417 N N . VAL B 1 36 ? 11.82 -18.031 -2.705 1 98.06 36 VAL B N 1
ATOM 2418 C CA . VAL B 1 36 ? 10.57 -17.797 -1.984 1 98.06 36 VAL B CA 1
ATOM 2419 C C . VAL B 1 36 ? 10.852 -17.703 -0.486 1 98.06 36 VAL B C 1
ATOM 2421 O O . VAL B 1 36 ? 11.32 -18.672 0.126 1 98.06 36 VAL B O 1
ATOM 2424 N N . GLU B 1 37 ? 10.602 -16.578 -0.01 1 94.44 37 GLU B N 1
ATOM 2425 C CA . GLU B 1 37 ? 10.875 -16.359 1.409 1 94.44 37 GLU B CA 1
ATOM 2426 C C . GLU B 1 37 ? 9.625 -15.883 2.146 1 94.44 37 GLU B C 1
ATOM 2428 O O . GLU B 1 37 ? 8.734 -15.297 1.541 1 94.44 37 GLU B O 1
ATOM 2433 N N . GLY B 1 38 ? 9.57 -16.156 3.447 1 90 38 GLY B N 1
ATOM 2434 C CA . GLY B 1 38 ? 8.43 -15.828 4.285 1 90 38 GLY B CA 1
ATOM 2435 C C . GLY B 1 38 ? 7.445 -16.969 4.422 1 90 38 GLY B C 1
ATOM 2436 O O . GLY B 1 38 ? 7.188 -17.703 3.459 1 90 38 GLY B O 1
ATOM 2437 N N . PRO B 1 39 ? 6.867 -17.125 5.559 1 93.81 39 PRO B N 1
ATOM 2438 C CA . PRO B 1 39 ? 6.012 -18.281 5.832 1 93.81 39 PRO B CA 1
ATOM 2439 C C . PRO B 1 39 ? 4.809 -18.359 4.895 1 93.81 39 PRO B C 1
ATOM 2441 O O . PRO B 1 39 ? 4.496 -19.438 4.375 1 93.81 39 PRO B O 1
ATOM 2444 N N . GLN B 1 40 ? 4.172 -17.219 4.598 1 95.12 40 GLN B N 1
ATOM 2445 C CA . GLN B 1 40 ? 2.953 -17.266 3.795 1 95.12 40 GLN B CA 1
ATOM 2446 C C . GLN B 1 40 ? 3.27 -17.562 2.334 1 95.12 40 GLN B C 1
ATOM 2448 O O . GLN B 1 40 ? 2.568 -18.344 1.693 1 95.12 40 GLN B O 1
ATOM 2453 N N . ALA B 1 41 ? 4.312 -16.938 1.823 1 96.94 41 ALA B N 1
ATOM 2454 C CA . ALA B 1 41 ? 4.711 -17.234 0.449 1 96.94 41 ALA B CA 1
ATOM 2455 C C . ALA B 1 41 ? 5.105 -18.703 0.29 1 96.94 41 ALA B C 1
ATOM 2457 O O . ALA B 1 41 ? 4.699 -19.359 -0.673 1 96.94 41 ALA B O 1
ATOM 2458 N N . CYS B 1 42 ? 5.836 -19.234 1.248 1 97.69 42 CYS B N 1
ATOM 2459 C CA . CYS B 1 42 ? 6.25 -20.641 1.196 1 97.69 42 CYS B CA 1
ATOM 2460 C C . CYS B 1 42 ? 5.055 -21.562 1.324 1 97.69 42 CYS B C 1
ATOM 2462 O O . CYS B 1 42 ? 4.977 -22.578 0.631 1 97.69 42 CYS B O 1
ATOM 2464 N N . ARG B 1 43 ? 4.16 -21.188 2.174 1 98.19 43 ARG B N 1
ATOM 2465 C CA . ARG B 1 43 ? 2.941 -21.969 2.342 1 98.19 43 ARG B CA 1
ATOM 2466 C C . ARG B 1 43 ? 2.213 -22.141 1.012 1 98.19 43 ARG B C 1
ATOM 2468 O O . ARG B 1 43 ? 1.835 -23.266 0.644 1 98.19 43 ARG B O 1
ATOM 2475 N N . GLU B 1 44 ? 2.076 -21.062 0.3 1 98.44 44 GLU B N 1
ATOM 2476 C CA . GLU B 1 44 ? 1.326 -21.109 -0.952 1 98.44 44 GLU B CA 1
ATOM 2477 C C . GLU B 1 44 ? 2.119 -21.828 -2.043 1 98.44 44 GLU B C 1
ATOM 2479 O O . GLU B 1 44 ? 1.541 -22.484 -2.902 1 98.44 44 GLU B O 1
ATOM 2484 N N . ALA B 1 45 ? 3.426 -21.688 -2.025 1 98.38 45 ALA B N 1
ATOM 2485 C CA . ALA B 1 45 ? 4.266 -22.438 -2.953 1 98.38 45 ALA B CA 1
ATOM 2486 C C . ALA B 1 45 ? 4.152 -23.938 -2.703 1 98.38 45 ALA B C 1
ATOM 2488 O O . ALA B 1 45 ? 4.062 -24.734 -3.646 1 98.38 45 ALA B O 1
ATOM 2489 N N . LEU B 1 46 ? 4.18 -24.312 -1.424 1 98.06 46 LEU B N 1
ATOM 2490 C CA . LEU B 1 46 ? 4.039 -25.719 -1.05 1 98.06 46 LEU B CA 1
ATOM 2491 C C . LEU B 1 46 ? 2.688 -26.266 -1.493 1 98.06 46 LEU B C 1
ATOM 2493 O O . LEU B 1 46 ? 2.611 -27.344 -2.064 1 98.06 46 LEU B O 1
ATOM 2497 N N . ARG B 1 47 ? 1.664 -25.5 -1.271 1 97.94 47 ARG B N 1
ATOM 2498 C CA . ARG B 1 47 ? 0.328 -25.906 -1.691 1 97.94 47 ARG B CA 1
ATOM 2499 C C . ARG B 1 47 ? 0.254 -26.062 -3.207 1 97.94 47 ARG B C 1
ATOM 2501 O O . ARG B 1 47 ? -0.328 -27.031 -3.711 1 97.94 47 ARG B O 1
ATOM 2508 N N . ALA B 1 48 ? 0.796 -25.094 -3.889 1 97.44 48 ALA B N 1
ATOM 2509 C CA . ALA B 1 48 ? 0.83 -25.188 -5.348 1 97.44 48 ALA B CA 1
ATOM 2510 C C . ALA B 1 48 ? 1.559 -26.453 -5.797 1 97.44 48 ALA B C 1
ATOM 2512 O O . ALA B 1 48 ? 1.102 -27.156 -6.707 1 97.44 48 ALA B O 1
ATOM 2513 N N . HIS B 1 49 ? 2.678 -26.766 -5.129 1 96.5 49 HIS B N 1
ATOM 2514 C CA . HIS B 1 49 ? 3.449 -27.953 -5.465 1 96.5 49 HIS B CA 1
ATOM 2515 C C . HIS B 1 49 ? 2.631 -29.234 -5.234 1 96.5 49 HIS B C 1
ATOM 2517 O O . HIS B 1 49 ? 2.73 -30.188 -6.008 1 96.5 49 HIS B O 1
ATOM 2523 N N . LEU B 1 50 ? 1.87 -29.219 -4.234 1 95.62 50 LEU B N 1
ATOM 2524 C CA . LEU B 1 50 ? 1.071 -30.391 -3.861 1 95.62 50 LEU B CA 1
ATOM 2525 C C . LEU B 1 50 ? -0.187 -30.484 -4.719 1 95.62 50 LEU B C 1
ATOM 2527 O O . LEU B 1 50 ? -0.971 -31.422 -4.578 1 95.62 50 LEU B O 1
ATOM 2531 N N . GLY B 1 51 ? -0.443 -29.469 -5.574 1 95.19 51 GLY B N 1
ATOM 2532 C CA . GLY B 1 51 ? -1.641 -29.453 -6.398 1 95.19 51 GLY B CA 1
ATOM 2533 C C . GLY B 1 51 ? -2.867 -28.953 -5.656 1 95.19 51 GLY B C 1
ATOM 2534 O O . GLY B 1 51 ? -3.996 -29.297 -6.012 1 95.19 51 GLY B O 1
ATOM 2535 N N . GLU B 1 52 ? -2.629 -28.188 -4.598 1 96.62 52 GLU B N 1
ATOM 2536 C CA . GLU B 1 52 ? -3.711 -27.719 -3.744 1 96.62 52 GLU B CA 1
ATOM 2537 C C . GLU B 1 52 ? -3.916 -26.203 -3.908 1 96.62 52 GLU B C 1
ATOM 2539 O O . GLU B 1 52 ? -4.609 -25.578 -3.105 1 96.62 52 GLU B O 1
ATOM 2544 N N . GLY B 1 53 ? -3.252 -25.578 -4.863 1 96.44 53 GLY B N 1
ATOM 2545 C CA . GLY B 1 53 ? -3.471 -24.172 -5.168 1 96.44 53 GLY B CA 1
ATOM 2546 C C . GLY B 1 53 ? -4.727 -23.922 -5.98 1 96.44 53 GLY B C 1
ATOM 2547 O O . GLY B 1 53 ? -5.426 -24.859 -6.359 1 96.44 53 GLY B O 1
ATOM 2548 N N . PRO B 1 54 ? -5.004 -22.672 -6.227 1 96.81 54 PRO B N 1
ATOM 2549 C CA . PRO B 1 54 ? -6.18 -22.344 -7.035 1 96.81 54 PRO B CA 1
ATOM 2550 C C . PRO B 1 54 ? -6.113 -22.938 -8.438 1 96.81 54 PRO B C 1
ATOM 2552 O O . PRO B 1 54 ? -5.039 -22.984 -9.047 1 96.81 54 PRO B O 1
ATOM 2555 N N . THR B 1 55 ? -7.258 -23.266 -8.961 1 93.44 55 THR B N 1
ATOM 2556 C CA . THR B 1 55 ? -7.352 -23.859 -10.289 1 93.44 55 THR B CA 1
ATOM 2557 C C . THR B 1 55 ? -6.871 -22.875 -11.359 1 93.44 55 THR B C 1
ATOM 2559 O O . THR B 1 55 ? -6.25 -23.281 -12.344 1 93.44 55 THR B O 1
ATOM 2562 N N . ALA B 1 56 ? -7.125 -21.641 -11.086 1 89.06 56 ALA B N 1
ATOM 2563 C CA . ALA B 1 56 ? -6.781 -20.594 -12.055 1 89.06 56 ALA B CA 1
ATOM 2564 C C . ALA B 1 56 ? -5.27 -20.531 -12.273 1 89.06 56 ALA B C 1
ATOM 2566 O O . ALA B 1 56 ? -4.809 -20.141 -13.344 1 89.06 56 ALA B O 1
ATOM 2567 N N . ALA B 1 57 ? -4.496 -21.016 -11.312 1 95.25 57 ALA B N 1
ATOM 2568 C CA . ALA B 1 57 ? -3.043 -20.906 -11.375 1 95.25 57 ALA B CA 1
ATOM 2569 C C . ALA B 1 57 ? -2.402 -22.234 -11.75 1 95.25 57 ALA B C 1
ATOM 2571 O O . ALA B 1 57 ? -1.182 -22.312 -11.914 1 95.25 57 ALA B O 1
ATOM 2572 N N . ALA B 1 58 ? -3.176 -23.266 -11.984 1 94 58 ALA B N 1
ATOM 2573 C CA . ALA B 1 58 ? -2.666 -24.625 -12.156 1 94 58 ALA B CA 1
ATOM 2574 C C . ALA B 1 58 ? -1.861 -24.75 -13.445 1 94 58 ALA B C 1
ATOM 2576 O O . ALA B 1 58 ? -0.926 -25.562 -13.523 1 94 58 ALA B O 1
ATOM 2577 N N . GLY B 1 59 ? -2.287 -23.953 -14.438 1 93.56 59 GLY B N 1
ATOM 2578 C CA . GLY B 1 59 ? -1.54 -23.984 -15.68 1 93.56 59 GLY B CA 1
ATOM 2579 C C . GLY B 1 59 ? -0.135 -23.438 -15.547 1 93.56 59 GLY B C 1
ATOM 2580 O O . GLY B 1 59 ? 0.79 -23.906 -16.219 1 93.56 59 GLY B O 1
ATOM 2581 N N . GLN B 1 60 ? 0.027 -22.516 -14.703 1 95.88 60 GLN B N 1
ATOM 2582 C CA . GLN B 1 60 ? 1.324 -21.875 -14.5 1 95.88 60 GLN B CA 1
ATOM 2583 C C . GLN B 1 60 ? 2.143 -22.625 -13.445 1 95.88 60 GLN B C 1
ATOM 2585 O O . GLN B 1 60 ? 3.354 -22.797 -13.602 1 95.88 60 GLN B O 1
ATOM 2590 N N . TRP B 1 61 ? 1.456 -23.047 -12.43 1 96.62 61 TRP B N 1
ATOM 2591 C CA . TRP B 1 61 ? 2.111 -23.75 -11.336 1 96.62 61 TRP B CA 1
ATOM 2592 C C . TRP B 1 61 ? 1.681 -25.219 -11.305 1 96.62 61 TRP B C 1
ATOM 2594 O O . TRP B 1 61 ? 0.781 -25.594 -10.547 1 96.62 61 TRP B O 1
ATOM 2604 N N . ARG B 1 62 ? 2.336 -26.031 -12.047 1 94 62 ARG B N 1
ATOM 2605 C CA . ARG B 1 62 ? 1.973 -27.438 -12.203 1 94 62 ARG B CA 1
ATOM 2606 C C . ARG B 1 62 ? 2.377 -28.234 -10.969 1 94 62 ARG B C 1
ATOM 2608 O O . ARG B 1 62 ? 3.527 -28.172 -10.531 1 94 62 ARG B O 1
ATOM 2615 N N . ALA B 1 63 ? 1.491 -28.969 -10.57 1 94 63 ALA B N 1
ATOM 2616 C CA . ALA B 1 63 ? 1.73 -29.812 -9.406 1 94 63 ALA B CA 1
ATOM 2617 C C . ALA B 1 63 ? 2.982 -30.672 -9.602 1 94 63 ALA B C 1
ATOM 2619 O O . ALA B 1 63 ? 3.199 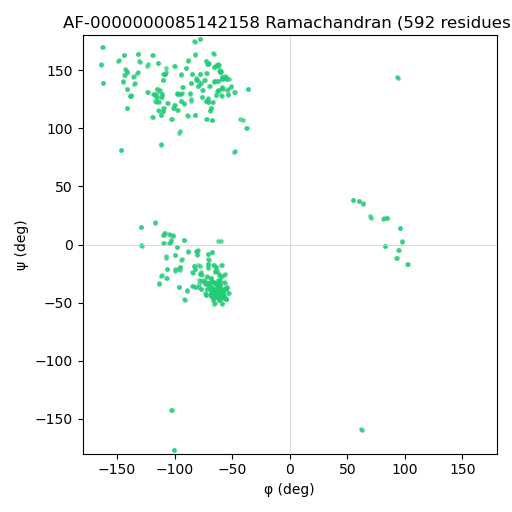-31.234 -10.672 1 94 63 ALA B O 1
ATOM 2620 N N . GLY B 1 64 ? 3.791 -30.656 -8.539 1 92.94 64 GLY B N 1
ATOM 2621 C CA . GLY B 1 64 ? 5 -31.469 -8.547 1 92.94 64 GLY B CA 1
ATOM 2622 C C . GLY B 1 64 ? 6.16 -30.797 -9.258 1 92.94 64 GLY B C 1
ATOM 2623 O O . GLY B 1 64 ? 7.277 -31.328 -9.25 1 92.94 64 GLY B O 1
ATOM 2624 N N . ARG B 1 65 ? 5.941 -29.656 -9.773 1 93.56 65 ARG B N 1
ATOM 2625 C CA . ARG B 1 65 ? 6.992 -29.047 -10.578 1 93.56 65 ARG B CA 1
ATOM 2626 C C . ARG B 1 65 ? 7.266 -27.609 -10.117 1 93.56 65 ARG B C 1
ATOM 2628 O O . ARG B 1 65 ? 7.934 -26.844 -10.812 1 93.56 65 ARG B O 1
ATOM 2635 N N . VAL B 1 66 ? 6.773 -27.266 -8.922 1 96.56 66 VAL B N 1
ATOM 2636 C CA . VAL B 1 66 ? 6.855 -25.891 -8.453 1 96.56 66 VAL B CA 1
ATOM 2637 C C . VAL B 1 66 ? 8.141 -25.688 -7.656 1 96.56 66 VAL B C 1
ATOM 2639 O O . VAL B 1 66 ? 8.93 -24.781 -7.953 1 96.56 66 VAL B O 1
ATOM 2642 N N . LEU B 1 67 ? 8.43 -26.578 -6.734 1 97.19 67 LEU B N 1
ATOM 2643 C CA . LEU B 1 67 ? 9.547 -26.391 -5.809 1 97.19 67 LEU B CA 1
ATOM 2644 C C . LEU B 1 67 ? 10.688 -27.344 -6.145 1 97.19 67 LEU B C 1
ATOM 2646 O O . LEU B 1 67 ? 10.461 -28.469 -6.578 1 97.19 67 LEU B O 1
ATOM 2650 N N . THR B 1 68 ? 11.938 -26.859 -5.898 1 96.75 68 THR B N 1
ATOM 2651 C CA . THR B 1 68 ? 13.102 -27.719 -6.031 1 96.75 68 THR B CA 1
ATOM 2652 C C . THR B 1 68 ? 13.766 -27.953 -4.676 1 96.75 68 THR B C 1
ATOM 2654 O O . THR B 1 68 ? 14.328 -29.016 -4.426 1 96.75 68 THR B O 1
ATOM 2657 N N . GLN B 1 69 ? 13.695 -26.922 -3.811 1 97.19 69 GLN B N 1
ATOM 2658 C CA . GLN B 1 69 ? 14.352 -26.984 -2.508 1 97.19 69 GLN B CA 1
ATOM 2659 C C . GLN B 1 69 ? 13.516 -26.281 -1.438 1 97.19 69 GLN B C 1
ATOM 2661 O O . GLN B 1 69 ? 12.859 -25.281 -1.718 1 97.19 69 GLN B O 1
ATOM 2666 N N . VAL B 1 70 ? 13.578 -26.828 -0.186 1 97.56 70 VAL B N 1
ATOM 2667 C CA . VAL B 1 70 ? 12.977 -26.188 0.983 1 97.56 70 VAL B CA 1
ATOM 2668 C C . VAL B 1 70 ? 13.922 -26.312 2.178 1 97.56 70 VAL B C 1
ATOM 2670 O O . VAL B 1 70 ? 14.414 -27.391 2.486 1 97.56 70 VAL B O 1
ATOM 2673 N N . TYR B 1 71 ? 14.195 -25.188 2.801 1 97.19 71 TYR B N 1
ATOM 2674 C CA . TYR B 1 71 ? 15.023 -25.125 4.004 1 97.19 71 TYR B CA 1
ATOM 2675 C C . TYR B 1 71 ? 14.211 -24.609 5.191 1 97.19 71 TYR B C 1
ATOM 2677 O O . TYR B 1 71 ? 13.555 -23.578 5.098 1 97.19 71 TYR B O 1
ATOM 2685 N N . VAL B 1 72 ? 14.266 -25.359 6.324 1 97.19 72 VAL B N 1
ATOM 2686 C CA . VAL B 1 72 ? 13.414 -25 7.457 1 97.19 72 VAL B CA 1
ATOM 2687 C C . VAL B 1 72 ? 14.25 -24.984 8.734 1 97.19 72 VAL B C 1
ATOM 2689 O O . VAL B 1 72 ? 15.234 -25.719 8.852 1 97.19 72 VAL B O 1
ATOM 2692 N N . SER B 1 73 ? 13.859 -24.125 9.617 1 95.19 73 SER B N 1
ATOM 2693 C CA . SER B 1 73 ? 14.461 -24.125 10.945 1 95.19 73 SER B CA 1
ATOM 2694 C C . SER B 1 73 ? 13.984 -25.312 11.773 1 95.19 73 SER B C 1
ATOM 2696 O O . SER B 1 73 ? 12.898 -25.844 11.531 1 95.19 73 SER B O 1
ATOM 2698 N N . GLY B 1 74 ? 14.812 -25.641 12.773 1 92.19 74 GLY B N 1
ATOM 2699 C CA . GLY B 1 74 ? 14.406 -26.703 13.688 1 92.19 74 GLY B CA 1
ATOM 2700 C C . GLY B 1 74 ? 13.18 -26.344 14.5 1 92.19 74 GLY B C 1
ATOM 2701 O O . GLY B 1 74 ? 12.43 -27.234 14.914 1 92.19 74 GLY B O 1
ATOM 2702 N N . GLY B 1 75 ? 12.906 -25.125 14.656 1 91.88 75 GLY B N 1
ATOM 2703 C CA . GLY B 1 75 ? 11.812 -24.656 15.492 1 91.88 75 GLY B CA 1
ATOM 2704 C C . GLY B 1 75 ? 10.516 -24.469 14.727 1 91.88 75 GLY B C 1
ATOM 2705 O O . GLY B 1 75 ? 9.492 -24.125 15.312 1 91.88 75 GLY B O 1
ATOM 2706 N N . LEU B 1 76 ? 10.461 -24.797 13.469 1 94 76 LEU B N 1
ATOM 2707 C CA . LEU B 1 76 ? 9.289 -24.547 12.648 1 94 76 LEU B CA 1
ATOM 2708 C C . LEU B 1 76 ? 8.094 -25.344 13.148 1 94 76 LEU B C 1
ATOM 2710 O O . LEU B 1 76 ? 6.977 -24.828 13.227 1 94 76 LEU B O 1
ATOM 2714 N N . VAL B 1 77 ? 8.328 -26.594 13.531 1 94 77 VAL B N 1
ATOM 2715 C CA . VAL B 1 77 ? 7.25 -27.484 13.945 1 94 77 VAL B CA 1
ATOM 2716 C C . VAL B 1 77 ? 6.527 -26.906 15.156 1 94 77 VAL B C 1
ATOM 2718 O O . VAL B 1 77 ? 5.312 -27.047 15.289 1 94 77 VAL B O 1
ATOM 2721 N N . ASP B 1 78 ? 7.258 -26.219 16.031 1 95.06 78 ASP B N 1
ATOM 2722 C CA . ASP B 1 78 ? 6.684 -25.641 17.234 1 95.06 78 ASP B CA 1
ATOM 2723 C C . ASP B 1 78 ? 5.992 -24.312 16.938 1 95.06 78 ASP B C 1
ATOM 2725 O O . ASP B 1 78 ? 4.898 -24.047 17.438 1 95.06 78 ASP B O 1
ATOM 2729 N N . ARG B 1 79 ? 6.543 -23.625 16.109 1 93.81 79 ARG B N 1
ATOM 2730 C CA . ARG B 1 79 ? 6.07 -22.266 15.867 1 93.81 79 ARG B CA 1
ATOM 2731 C C . ARG B 1 79 ? 4.898 -22.25 14.891 1 93.81 79 ARG B C 1
ATOM 2733 O O . ARG B 1 79 ? 3.986 -21.422 15.023 1 93.81 79 ARG B O 1
ATOM 2740 N N . ASP B 1 80 ? 4.953 -23.188 13.883 1 96.31 80 ASP B N 1
ATOM 2741 C CA . ASP B 1 80 ? 3.922 -23.266 12.852 1 96.31 80 ASP B CA 1
ATOM 2742 C C . ASP B 1 80 ? 3.703 -24.719 12.406 1 96.31 80 ASP B C 1
ATOM 2744 O O . ASP B 1 80 ? 4.164 -25.125 11.344 1 96.31 80 ASP B O 1
ATOM 2748 N N . PRO B 1 81 ? 2.955 -25.469 13.141 1 97.25 81 PRO B N 1
ATOM 2749 C CA . PRO B 1 81 ? 2.762 -26.891 12.859 1 97.25 81 PRO B CA 1
ATOM 2750 C C . PRO B 1 81 ? 2.092 -27.141 11.508 1 97.25 81 PRO B C 1
ATOM 2752 O O . PRO B 1 81 ? 2.402 -28.125 10.836 1 97.25 81 PRO B O 1
ATOM 2755 N N . ALA B 1 82 ? 1.227 -26.266 11.141 1 97.38 82 ALA B N 1
ATOM 2756 C CA . ALA B 1 82 ? 0.536 -26.438 9.859 1 97.38 82 ALA B CA 1
ATOM 2757 C C . ALA B 1 82 ? 1.507 -26.312 8.695 1 97.38 82 ALA B C 1
ATOM 2759 O O . ALA B 1 82 ? 1.435 -27.078 7.73 1 97.38 82 ALA B O 1
ATOM 2760 N N . LEU B 1 83 ? 2.363 -25.375 8.75 1 97.5 83 LEU B N 1
ATOM 2761 C CA . LEU B 1 83 ? 3.375 -25.203 7.719 1 97.5 83 LEU B CA 1
ATOM 2762 C C . LEU B 1 83 ? 4.344 -26.375 7.691 1 97.5 83 LEU B C 1
ATOM 2764 O O . LEU B 1 83 ? 4.711 -26.859 6.617 1 97.5 83 LEU B O 1
ATOM 2768 N N . ALA B 1 84 ? 4.684 -26.844 8.883 1 97.38 84 ALA B N 1
ATOM 2769 C CA . ALA B 1 84 ? 5.566 -28.016 8.984 1 97.38 84 ALA B CA 1
ATOM 2770 C C . ALA B 1 84 ? 4.941 -29.234 8.336 1 97.38 84 ALA B C 1
ATOM 2772 O O . ALA B 1 84 ? 5.637 -30.047 7.711 1 97.38 84 ALA B O 1
ATOM 2773 N N . GLU B 1 85 ? 3.719 -29.328 8.5 1 97.75 85 GLU B N 1
ATOM 2774 C CA . GLU B 1 85 ? 3.008 -30.453 7.898 1 97.75 85 GLU B CA 1
ATOM 2775 C C . GLU B 1 85 ? 3.053 -30.375 6.375 1 97.75 85 GLU B C 1
ATOM 2777 O O . GLU B 1 85 ? 3.23 -31.391 5.703 1 97.75 85 GLU B O 1
ATOM 2782 N N . LEU B 1 86 ? 2.871 -29.219 5.82 1 97.81 86 LEU B N 1
ATOM 2783 C CA . LEU B 1 86 ? 2.975 -29.047 4.375 1 97.81 86 LEU B CA 1
ATOM 2784 C C . LEU B 1 86 ? 4.359 -29.438 3.877 1 97.81 86 LEU B C 1
ATOM 2786 O O . LEU B 1 86 ? 4.48 -30.109 2.852 1 97.81 86 LEU B O 1
ATOM 2790 N N . VAL B 1 87 ? 5.332 -29.062 4.59 1 97.5 87 VAL B N 1
ATOM 2791 C CA . VAL B 1 87 ? 6.711 -29.375 4.23 1 97.5 87 VAL B CA 1
ATOM 2792 C C . VAL B 1 87 ? 6.898 -30.891 4.223 1 97.5 87 VAL B C 1
ATOM 2794 O O . VAL B 1 87 ? 7.496 -31.453 3.297 1 97.5 87 VAL B O 1
ATOM 2797 N N . ALA B 1 88 ? 6.391 -31.531 5.242 1 96.25 88 ALA B N 1
ATOM 2798 C CA . ALA B 1 88 ? 6.504 -32.969 5.352 1 96.25 88 ALA B CA 1
ATOM 2799 C C . ALA B 1 88 ? 5.82 -33.688 4.176 1 96.25 88 ALA B C 1
ATOM 2801 O O . ALA B 1 88 ? 6.348 -34.656 3.625 1 96.25 88 ALA B O 1
ATOM 2802 N N . ARG B 1 89 ? 4.715 -33.156 3.828 1 95.94 89 ARG B N 1
ATOM 2803 C CA . ARG B 1 89 ? 3.965 -33.75 2.721 1 95.94 89 ARG B CA 1
ATOM 2804 C C . ARG B 1 89 ? 4.73 -33.625 1.408 1 95.94 89 ARG B C 1
ATOM 2806 O O . ARG B 1 89 ? 4.727 -34.531 0.582 1 95.94 89 ARG B O 1
ATOM 2813 N N . VAL B 1 90 ? 5.34 -32.469 1.209 1 95.56 90 VAL B N 1
ATOM 2814 C CA . VAL B 1 90 ? 6.125 -32.25 0.001 1 95.56 90 VAL B CA 1
ATOM 2815 C C . VAL B 1 90 ? 7.355 -33.156 0.007 1 95.56 90 VAL B C 1
ATOM 2817 O O . VAL B 1 90 ? 7.734 -33.688 -1.03 1 95.56 90 VAL B O 1
ATOM 2820 N N . ARG B 1 91 ? 7.961 -33.281 1.173 1 92.94 91 ARG B N 1
ATOM 2821 C CA . ARG B 1 91 ? 9.133 -34.156 1.334 1 92.94 91 ARG B CA 1
ATOM 2822 C C . ARG B 1 91 ? 8.812 -35.594 0.948 1 92.94 91 ARG B C 1
ATOM 2824 O O . ARG B 1 91 ? 9.609 -36.25 0.277 1 92.94 91 ARG B O 1
ATOM 2831 N N . ASP B 1 92 ? 7.676 -36.062 1.285 1 89.31 92 ASP B N 1
ATOM 2832 C CA . ASP B 1 92 ? 7.34 -37.469 1.2 1 89.31 92 ASP B CA 1
ATOM 2833 C C . ASP B 1 92 ? 6.648 -37.781 -0.122 1 89.31 92 ASP B C 1
ATOM 2835 O O . ASP B 1 92 ? 6.414 -38.969 -0.439 1 89.31 92 ASP B O 1
ATOM 2839 N N . ARG B 1 93 ? 6.223 -36.75 -0.843 1 81.06 93 ARG B N 1
ATOM 2840 C CA . ARG B 1 93 ? 5.492 -37 -2.084 1 81.06 93 ARG B CA 1
ATOM 2841 C C . ARG B 1 93 ? 6.449 -37.188 -3.256 1 81.06 93 ARG B C 1
ATOM 2843 O O . ARG B 1 93 ? 7.391 -36.406 -3.43 1 81.06 93 ARG B O 1
ATOM 2850 N N . PRO B 1 94 ? 6.262 -38.312 -3.887 1 67.62 94 PRO B N 1
ATOM 2851 C CA . PRO B 1 94 ? 7.039 -38.469 -5.117 1 67.62 94 PRO B CA 1
ATOM 2852 C C . PRO B 1 94 ? 6.598 -37.5 -6.215 1 67.62 94 PRO B C 1
ATOM 2854 O O . PRO B 1 94 ? 5.414 -37.156 -6.316 1 67.62 94 PRO B O 1
ATOM 2857 N N . THR B 1 95 ? 7.34 -36.406 -6.598 1 62.75 95 THR B N 1
ATOM 2858 C CA . THR B 1 95 ? 7.008 -35.5 -7.691 1 62.75 95 THR B CA 1
ATOM 2859 C C . THR B 1 95 ? 6.984 -36.25 -9.023 1 62.75 95 THR B C 1
ATOM 2861 O O . THR B 1 95 ? 7.723 -37.219 -9.211 1 62.75 95 THR B O 1
ATOM 2864 N N . PRO B 1 96 ? 5.82 -35.969 -9.844 1 58.16 96 PRO B N 1
ATOM 2865 C CA . PRO B 1 96 ? 5.906 -36.594 -11.164 1 58.16 96 PRO B CA 1
ATOM 2866 C C . PRO B 1 96 ? 7.25 -36.344 -11.852 1 58.16 96 PRO B C 1
ATOM 2868 O O . PRO B 1 96 ? 7.758 -35.219 -11.828 1 58.16 96 PRO B O 1
ATOM 2871 N N . GLY B 1 97 ? 7.938 -37.281 -12.391 1 56.94 97 GLY B N 1
ATOM 2872 C CA . GLY B 1 97 ? 9.18 -37.25 -13.141 1 56.94 97 GLY B CA 1
ATOM 2873 C C . GLY B 1 97 ? 10.398 -37.562 -12.297 1 56.94 97 GLY B C 1
ATOM 2874 O O . GLY B 1 97 ? 11.523 -37.562 -12.797 1 56.94 97 GLY B O 1
ATOM 2875 N N . GLY B 1 98 ? 10.203 -37.875 -11.047 1 59.69 98 GLY B N 1
ATOM 2876 C CA . GLY B 1 98 ? 11.266 -38.469 -10.227 1 59.69 98 GLY B CA 1
ATOM 2877 C C . GLY B 1 98 ? 12.055 -37.406 -9.461 1 59.69 98 GLY B C 1
ATOM 2878 O O . GLY B 1 98 ? 12.898 -37.75 -8.625 1 59.69 98 GLY B O 1
ATOM 2879 N N . GLU B 1 99 ? 11.828 -36.094 -9.852 1 71.69 99 GLU B N 1
ATOM 2880 C CA . GLU B 1 99 ? 12.68 -35.125 -9.148 1 71.69 99 GLU B CA 1
ATOM 2881 C C . GLU B 1 99 ? 12.094 -34.781 -7.777 1 71.69 99 GLU B C 1
ATOM 2883 O O . GLU B 1 99 ? 10.914 -34.438 -7.668 1 71.69 99 GLU B O 1
ATOM 2888 N N . ARG B 1 100 ? 12.797 -35.219 -6.766 1 86.06 100 ARG B N 1
ATOM 2889 C CA . ARG B 1 100 ? 12.367 -34.969 -5.395 1 86.06 100 ARG B CA 1
ATOM 2890 C C . ARG B 1 100 ? 12.773 -33.562 -4.945 1 86.06 100 ARG B C 1
ATOM 2892 O O . ARG B 1 100 ? 13.797 -33.031 -5.387 1 86.06 100 ARG B O 1
ATOM 2899 N N . VAL B 1 101 ? 11.867 -32.969 -4.207 1 94.44 101 VAL B N 1
ATOM 2900 C CA . VAL B 1 101 ? 12.188 -31.672 -3.584 1 94.44 101 VAL B CA 1
ATOM 2901 C C . VAL B 1 101 ? 13.203 -31.891 -2.461 1 94.44 101 VAL B C 1
ATOM 2903 O O . VAL B 1 101 ? 13.023 -32.781 -1.612 1 94.44 101 VAL B O 1
ATOM 2906 N N . LEU B 1 102 ? 14.32 -31.266 -2.508 1 94.88 102 LEU B N 1
ATOM 2907 C CA . LEU B 1 102 ? 15.281 -31.312 -1.412 1 94.88 102 LEU B CA 1
ATOM 2908 C C . LEU B 1 102 ? 14.75 -30.562 -0.194 1 94.88 102 LEU B C 1
ATOM 2910 O O . LEU B 1 102 ? 14.508 -29.359 -0.259 1 94.88 102 LEU B O 1
ATOM 2914 N N . VAL B 1 103 ? 14.516 -31.281 0.895 1 96.31 103 VAL B N 1
ATOM 2915 C CA . VAL B 1 103 ? 14.086 -30.656 2.143 1 96.31 103 VAL B CA 1
ATOM 2916 C C . VAL B 1 103 ? 15.172 -30.828 3.203 1 96.31 103 VAL B C 1
ATOM 2918 O O . VAL B 1 103 ? 15.562 -31.938 3.531 1 96.31 103 VAL B O 1
ATOM 2921 N N . ARG B 1 104 ? 15.625 -29.672 3.746 1 96.44 104 ARG B N 1
ATOM 2922 C CA . ARG B 1 104 ? 16.703 -29.734 4.734 1 96.44 104 ARG B CA 1
ATOM 2923 C C . ARG B 1 104 ? 16.406 -28.812 5.91 1 96.44 104 ARG B C 1
ATOM 2925 O O . ARG B 1 104 ? 15.867 -27.719 5.73 1 96.44 104 ARG B O 1
ATOM 2932 N N . GLU B 1 105 ? 16.797 -29.25 7.047 1 96.88 105 GLU B N 1
ATOM 2933 C CA . GLU B 1 105 ? 16.828 -28.344 8.203 1 96.88 105 GLU B CA 1
ATOM 2934 C C . GLU B 1 105 ? 18.094 -27.484 8.18 1 96.88 105 GLU B C 1
ATOM 2936 O O . GLU B 1 105 ? 19.156 -27.922 7.77 1 96.88 105 GLU B O 1
ATOM 2941 N N . ALA B 1 106 ? 17.953 -26.281 8.594 1 96.19 106 ALA B N 1
ATOM 2942 C CA . ALA B 1 106 ? 19.062 -25.328 8.633 1 96.19 106 ALA B CA 1
ATOM 2943 C C . ALA B 1 106 ? 18.984 -24.438 9.859 1 96.19 106 ALA B C 1
ATOM 2945 O O . ALA B 1 106 ? 17.891 -24.203 10.398 1 96.19 106 ALA B O 1
ATOM 2946 N N . SER B 1 107 ? 20.156 -23.984 10.344 1 94.81 107 SER B N 1
ATOM 2947 C CA . SER B 1 107 ? 20.172 -23.031 11.453 1 94.81 107 SER B CA 1
ATOM 2948 C C . SER B 1 107 ? 19.578 -21.688 11.031 1 94.81 107 SER B C 1
ATOM 2950 O O . SER B 1 107 ? 19.469 -21.391 9.836 1 94.81 107 SER B O 1
ATOM 2952 N N . ASP B 1 108 ? 19.266 -20.906 12.031 1 92.5 108 ASP B N 1
ATOM 2953 C CA . ASP B 1 108 ? 18.734 -19.578 11.75 1 92.5 108 ASP B CA 1
ATOM 2954 C C . ASP B 1 108 ? 19.75 -18.719 10.992 1 92.5 108 ASP B C 1
ATOM 2956 O O . ASP B 1 108 ? 19.375 -17.922 10.133 1 92.5 108 ASP B O 1
ATOM 2960 N N . GLU B 1 109 ? 20.969 -18.906 11.312 1 93.38 109 GLU B N 1
ATOM 2961 C CA . GLU B 1 109 ? 22.031 -18.172 10.648 1 93.38 109 GLU B CA 1
ATOM 2962 C C . GLU B 1 109 ? 22.094 -18.516 9.164 1 93.38 109 GLU B C 1
ATOM 2964 O O . GLU B 1 109 ? 22.266 -17.625 8.32 1 93.38 109 GLU B O 1
ATOM 2969 N N . VAL B 1 110 ? 21.953 -19.781 8.898 1 95.56 110 VAL B N 1
ATOM 2970 C CA . VAL B 1 110 ? 22 -20.25 7.512 1 95.56 110 VAL B CA 1
ATOM 2971 C C . VAL B 1 110 ? 20.781 -19.719 6.754 1 95.56 110 VAL B C 1
ATOM 2973 O O . VAL B 1 110 ? 20.906 -19.234 5.629 1 95.56 110 VAL B O 1
ATOM 2976 N N . LEU B 1 111 ? 19.641 -19.797 7.387 1 95.94 111 LEU B N 1
ATOM 2977 C CA . LEU B 1 111 ? 18.422 -19.297 6.754 1 95.94 111 LEU B CA 1
ATOM 2978 C C . LEU B 1 111 ? 18.547 -17.797 6.469 1 95.94 111 LEU B C 1
ATOM 2980 O O . LEU B 1 111 ? 18.156 -17.328 5.398 1 95.94 111 LEU B O 1
ATOM 2984 N N . THR B 1 112 ? 19.094 -17.078 7.375 1 94.12 112 THR B N 1
ATOM 2985 C CA . THR B 1 112 ? 19.297 -15.641 7.199 1 94.12 112 THR B CA 1
ATOM 2986 C C . THR B 1 112 ? 20.266 -15.375 6.043 1 94.12 112 THR B C 1
ATOM 2988 O O . THR B 1 112 ? 20.031 -14.461 5.246 1 94.12 112 THR B O 1
ATOM 2991 N N . ALA B 1 113 ? 21.25 -16.172 5.926 1 95 113 ALA B N 1
ATOM 2992 C CA . ALA B 1 113 ? 22.25 -16.016 4.871 1 95 113 ALA B CA 1
ATOM 2993 C C . ALA B 1 113 ? 21.641 -16.297 3.496 1 95 113 ALA B C 1
ATOM 2995 O O . ALA B 1 113 ? 22.094 -15.734 2.49 1 95 113 ALA B O 1
ATOM 2996 N N . MET B 1 114 ? 20.688 -17.188 3.496 1 95.69 114 MET B N 1
ATOM 2997 C CA . MET B 1 114 ? 20.031 -17.562 2.24 1 95.69 114 MET B CA 1
ATOM 2998 C C . MET B 1 114 ? 19.047 -16.484 1.791 1 95.69 114 MET B C 1
ATOM 3000 O O . MET B 1 114 ? 18.781 -16.344 0.597 1 95.69 114 MET B O 1
ATOM 3004 N N . ALA B 1 115 ? 18.562 -15.766 2.756 1 93.88 115 ALA B N 1
ATOM 3005 C CA . ALA B 1 115 ? 17.422 -14.891 2.5 1 93.88 115 ALA B CA 1
ATOM 3006 C C . ALA B 1 115 ? 17.875 -13.5 2.057 1 93.88 115 ALA B C 1
ATOM 3008 O O . ALA B 1 115 ? 19 -13.086 2.361 1 93.88 115 ALA B O 1
ATOM 3009 N N . ASP B 1 116 ? 17.062 -12.891 1.314 1 87.25 116 ASP B N 1
ATOM 3010 C CA . ASP B 1 116 ? 17.234 -11.492 0.954 1 87.25 116 ASP B CA 1
ATOM 3011 C C . ASP B 1 116 ? 16.641 -10.57 2.025 1 87.25 116 ASP B C 1
ATOM 3013 O O . ASP B 1 116 ? 17.094 -9.445 2.205 1 87.25 116 ASP B O 1
ATOM 3017 N N . ALA B 1 117 ? 15.719 -11.125 2.758 1 80.38 117 ALA B N 1
ATOM 3018 C CA . ALA B 1 117 ? 15.031 -10.367 3.805 1 80.38 117 ALA B CA 1
ATOM 3019 C C . ALA B 1 117 ? 15.961 -10.109 4.988 1 80.38 117 ALA B C 1
ATOM 3021 O O . ALA B 1 117 ? 16.875 -10.898 5.254 1 80.38 117 ALA B O 1
ATOM 3022 N N . VAL B 1 118 ? 15.672 -9.07 5.723 1 72.31 118 VAL B N 1
ATOM 3023 C CA . VAL B 1 118 ? 16.5 -8.672 6.859 1 72.31 118 VAL B CA 1
ATOM 3024 C C . VAL B 1 118 ? 16.188 -9.562 8.062 1 72.31 118 VAL B C 1
ATOM 3026 O O . VAL B 1 118 ? 17.062 -9.859 8.867 1 72.31 118 VAL B O 1
ATOM 3029 N N . THR B 1 119 ? 14.977 -9.93 8.141 1 67.94 119 THR B N 1
ATOM 3030 C CA . THR B 1 119 ? 14.617 -10.758 9.289 1 67.94 119 THR B CA 1
ATOM 3031 C C . THR B 1 119 ? 14.383 -12.203 8.859 1 67.94 119 THR B C 1
ATOM 3033 O O . THR B 1 119 ? 13.633 -12.461 7.91 1 67.94 119 THR B O 1
ATOM 3036 N N . GLY B 1 120 ? 15.234 -12.945 9.555 1 65 120 GLY B N 1
ATOM 3037 C CA . GLY B 1 120 ? 15.117 -14.367 9.266 1 65 120 GLY B CA 1
ATOM 3038 C C . GLY B 1 120 ? 13.734 -14.922 9.547 1 65 120 GLY B C 1
ATOM 3039 O O . GLY B 1 120 ? 13.055 -14.477 10.477 1 65 120 GLY B O 1
ATOM 3040 N N . GLN B 1 121 ? 13.336 -15.562 8.461 1 82.12 121 GLN B N 1
ATOM 3041 C CA . GLN B 1 121 ? 12.078 -16.281 8.664 1 82.12 121 GLN B CA 1
ATOM 3042 C C . GLN B 1 121 ? 12.305 -17.781 8.719 1 82.12 121 GLN B C 1
ATOM 3044 O O . GLN B 1 121 ? 13.414 -18.266 8.484 1 82.12 121 GLN B O 1
ATOM 3049 N N . ASP B 1 122 ? 11.602 -18.609 9.406 1 90.88 122 ASP B N 1
ATOM 3050 C CA . ASP B 1 122 ? 11.719 -20.031 9.758 1 90.88 122 ASP B CA 1
ATOM 3051 C C . ASP B 1 122 ? 11.742 -20.891 8.508 1 90.88 122 ASP B C 1
ATOM 3053 O O . ASP B 1 122 ? 11.891 -22.125 8.594 1 90.88 122 ASP B O 1
ATOM 3057 N N . ILE B 1 123 ? 11.727 -20.297 7.289 1 96.44 123 ILE B N 1
ATOM 3058 C CA . ILE B 1 123 ? 11.609 -21.125 6.098 1 96.44 123 ILE B CA 1
ATOM 3059 C C . ILE B 1 123 ? 12.047 -20.328 4.867 1 96.44 123 ILE B C 1
ATOM 3061 O O . ILE B 1 123 ? 11.75 -19.141 4.762 1 96.44 123 ILE B O 1
ATOM 3065 N N . VAL B 1 124 ? 12.781 -20.953 3.951 1 97.12 124 VAL B N 1
ATOM 3066 C CA . VAL B 1 124 ? 13.156 -20.469 2.625 1 97.12 124 VAL B CA 1
ATOM 3067 C C . VAL B 1 124 ? 12.961 -21.578 1.599 1 97.12 124 VAL B C 1
ATOM 3069 O O . VAL B 1 124 ? 13.266 -22.75 1.871 1 97.12 124 VAL B O 1
ATOM 3072 N N . ALA B 1 125 ? 12.43 -21.25 0.455 1 97.94 125 ALA B N 1
ATOM 3073 C CA . ALA B 1 125 ? 12.258 -22.234 -0.603 1 97.94 125 ALA B CA 1
ATOM 3074 C C . ALA B 1 125 ? 12.805 -21.719 -1.931 1 97.94 125 ALA B C 1
ATOM 3076 O O . ALA B 1 125 ? 13.039 -20.531 -2.092 1 97.94 125 ALA B O 1
ATOM 3077 N N . VAL B 1 126 ? 13.109 -22.625 -2.773 1 98.44 126 VAL B N 1
ATOM 3078 C CA . VAL B 1 126 ? 13.516 -22.344 -4.145 1 98.44 126 VAL B CA 1
ATOM 3079 C C . VAL B 1 126 ? 12.5 -22.922 -5.117 1 98.44 126 VAL B C 1
ATOM 3081 O O . VAL B 1 126 ? 12.227 -24.125 -5.09 1 98.44 126 VAL B O 1
ATOM 3084 N N . ALA B 1 127 ? 11.953 -22.094 -5.938 1 98.56 127 ALA B N 1
ATOM 3085 C CA . ALA B 1 127 ? 10.93 -22.516 -6.891 1 98.56 127 ALA B CA 1
ATOM 3086 C C . ALA B 1 127 ? 11.43 -22.375 -8.328 1 98.56 127 ALA B C 1
ATOM 3088 O O . ALA B 1 127 ? 12.336 -21.594 -8.602 1 98.56 127 ALA B O 1
ATOM 3089 N N . ARG B 1 128 ? 10.836 -23.141 -9.211 1 97.62 128 ARG B N 1
ATOM 3090 C CA . ARG B 1 128 ? 11.117 -23.062 -10.641 1 97.62 128 ARG B CA 1
ATOM 3091 C C . ARG B 1 128 ? 10.367 -21.891 -11.273 1 97.62 128 ARG B C 1
ATOM 3093 O O . ARG B 1 128 ? 9.203 -21.641 -10.961 1 97.62 128 ARG B O 1
ATOM 3100 N N . MET B 1 129 ? 11.031 -21.188 -12.094 1 97.25 129 MET B N 1
ATOM 3101 C CA . MET B 1 129 ? 10.312 -20.219 -12.922 1 97.25 129 MET B CA 1
ATOM 3102 C C . MET B 1 129 ? 9.32 -20.922 -13.844 1 97.25 129 MET B C 1
ATOM 3104 O O . MET B 1 129 ? 9.664 -21.922 -14.477 1 97.25 129 MET B O 1
ATOM 3108 N N . PRO B 1 130 ? 8.172 -20.469 -13.883 1 96.25 130 PRO B N 1
ATOM 3109 C CA . PRO B 1 130 ? 7.191 -21.156 -14.734 1 96.25 130 PRO B CA 1
ATOM 3110 C C . PRO B 1 130 ? 7.469 -20.969 -16.219 1 96.25 130 PRO B C 1
ATOM 3112 O O . PRO B 1 130 ? 8.102 -19.984 -16.625 1 96.25 130 PRO B O 1
ATOM 3115 N N . GLU B 1 131 ? 6.977 -21.906 -17 1 93.56 131 GLU B N 1
ATOM 3116 C CA . GLU B 1 131 ? 7.047 -21.781 -18.453 1 93.56 131 GLU B CA 1
ATOM 3117 C C . GLU B 1 131 ? 6.199 -20.609 -18.953 1 93.56 131 GLU B C 1
ATOM 3119 O O . GLU B 1 131 ? 5.094 -20.375 -18.453 1 93.56 131 GLU B O 1
ATOM 3124 N N . PRO B 1 132 ? 6.711 -19.922 -19.875 1 91.12 132 PRO B N 1
ATOM 3125 C CA . PRO B 1 132 ? 5.938 -18.812 -20.406 1 91.12 132 PRO B CA 1
ATOM 3126 C C . PRO B 1 132 ? 4.586 -19.234 -20.984 1 91.12 132 PRO B C 1
ATOM 3128 O O . PRO B 1 132 ? 4.484 -20.312 -21.594 1 91.12 132 PRO B O 1
ATOM 3131 N N . GLN B 1 133 ? 3.623 -18.531 -20.672 1 94 133 GLN B N 1
ATOM 3132 C CA . GLN B 1 133 ? 2.293 -18.734 -21.234 1 94 133 GLN B CA 1
ATOM 3133 C C . GLN B 1 133 ? 1.912 -17.594 -22.172 1 94 133 GLN B C 1
ATOM 3135 O O . GLN B 1 133 ? 2.277 -16.438 -21.938 1 94 133 GLN B O 1
ATOM 3140 N N . ALA B 1 134 ? 1.154 -17.969 -23.203 1 96.5 134 ALA B N 1
ATOM 3141 C CA . ALA B 1 134 ? 0.643 -16.938 -24.125 1 96.5 134 ALA B CA 1
ATOM 3142 C C . ALA B 1 134 ? -0.421 -16.078 -23.438 1 96.5 134 ALA B C 1
ATOM 3144 O O . ALA B 1 134 ? -1.289 -16.609 -22.734 1 96.5 134 ALA B O 1
ATOM 3145 N N . VAL B 1 135 ? -0.308 -14.773 -23.656 1 98.06 135 VAL B N 1
ATOM 3146 C CA . VAL B 1 135 ? -1.239 -13.852 -23.016 1 98.06 135 VAL B CA 1
ATOM 3147 C C . VAL B 1 135 ? -2.662 -14.148 -23.484 1 98.06 135 VAL B C 1
ATOM 3149 O O . VAL B 1 135 ? -3.615 -14.016 -22.703 1 98.06 135 VAL B O 1
ATOM 3152 N N . GLU B 1 136 ? -2.826 -14.633 -24.719 1 97.75 136 GLU B N 1
ATOM 3153 C CA . GLU B 1 136 ? -4.141 -14.977 -25.25 1 97.75 136 GLU B CA 1
ATOM 3154 C C . GLU B 1 136 ? -4.773 -16.125 -24.469 1 97.75 136 GLU B C 1
ATOM 3156 O O . GLU B 1 136 ? -5.973 -16.094 -24.172 1 97.75 136 GLU B O 1
ATOM 3161 N N . ALA B 1 137 ? -3.99 -17.078 -24.156 1 96.38 137 ALA B N 1
ATOM 3162 C CA . ALA B 1 137 ? -4.488 -18.219 -23.406 1 96.38 137 ALA B CA 1
ATOM 3163 C C . ALA B 1 137 ? -4.867 -17.828 -21.984 1 96.38 137 ALA B C 1
ATOM 3165 O O . ALA B 1 137 ? -5.891 -18.281 -21.453 1 96.38 137 ALA B O 1
ATOM 3166 N N . VAL B 1 138 ? -4.09 -16.953 -21.422 1 95.94 138 VAL B N 1
ATOM 3167 C CA . VAL B 1 138 ? -4.25 -16.562 -20.031 1 95.94 138 VAL B CA 1
ATOM 3168 C C . VAL B 1 138 ? -5.5 -15.695 -19.875 1 95.94 138 VAL B C 1
ATOM 3170 O O . VAL B 1 138 ? -6.211 -15.781 -18.875 1 95.94 138 VAL B O 1
ATOM 3173 N N . LEU B 1 139 ? -5.805 -14.891 -20.891 1 97.69 139 LEU B N 1
ATOM 3174 C CA . LEU B 1 139 ? -6.895 -13.922 -20.781 1 97.69 139 LEU B CA 1
ATOM 3175 C C . LEU B 1 139 ? -8.164 -14.461 -21.422 1 97.69 139 LEU B C 1
ATOM 3177 O O . LEU B 1 139 ? -9.219 -13.828 -21.344 1 97.69 139 LEU B O 1
ATOM 3181 N N . GLU B 1 140 ? -8.117 -15.633 -22 1 96.25 140 GLU B N 1
ATOM 3182 C CA . GLU B 1 140 ? -9.203 -16.156 -22.812 1 96.25 140 GLU B CA 1
ATOM 3183 C C . GLU B 1 140 ? -10.531 -16.125 -22.062 1 96.25 140 GLU B C 1
ATOM 3185 O O . GLU B 1 140 ? -11.547 -15.703 -22.609 1 96.25 140 GLU B O 1
ATOM 3190 N N . GLU B 1 141 ? -10.562 -16.469 -20.797 1 95.69 141 GLU B N 1
ATOM 3191 C CA . GLU B 1 141 ? -11.805 -16.516 -20.031 1 95.69 141 GLU B CA 1
ATOM 3192 C C . GLU B 1 141 ? -11.781 -15.508 -18.891 1 95.69 141 GLU B C 1
ATOM 3194 O O . GLU B 1 141 ? -12.578 -15.609 -17.953 1 95.69 141 GLU B O 1
ATOM 3199 N N . ALA B 1 142 ? -10.914 -14.555 -18.984 1 97.62 142 ALA B N 1
ATOM 3200 C CA . ALA B 1 142 ? -10.75 -13.602 -17.891 1 97.62 142 ALA B CA 1
ATOM 3201 C C . ALA B 1 142 ? -11.914 -12.617 -17.828 1 97.62 142 ALA B C 1
ATOM 3203 O O . ALA B 1 142 ? -12.453 -12.227 -18.859 1 97.62 142 ALA B O 1
ATOM 3204 N N . ARG B 1 143 ? -12.328 -12.281 -16.625 1 98.06 143 ARG B N 1
ATOM 3205 C CA . ARG B 1 143 ? -13.328 -11.242 -16.422 1 98.06 143 ARG B CA 1
ATOM 3206 C C . ARG B 1 143 ? -12.688 -9.984 -15.836 1 98.06 143 ARG B C 1
ATOM 3208 O O . ARG B 1 143 ? -13.211 -8.883 -16.016 1 98.06 143 ARG B O 1
ATOM 3215 N N . LEU B 1 144 ? -11.633 -10.141 -15.109 1 98.75 144 LEU B N 1
ATOM 3216 C CA . LEU B 1 144 ? -10.867 -9.047 -14.508 1 98.75 144 LEU B CA 1
ATOM 3217 C C . LEU B 1 144 ? -9.367 -9.297 -14.633 1 98.75 144 LEU B C 1
ATOM 3219 O O . LEU B 1 144 ? -8.891 -10.391 -14.336 1 98.75 144 LEU B O 1
ATOM 3223 N N . ALA B 1 145 ? -8.633 -8.336 -15.141 1 98.88 145 ALA B N 1
ATOM 3224 C CA . ALA B 1 145 ? -7.188 -8.461 -15.305 1 98.88 145 ALA B CA 1
ATOM 3225 C C . ALA B 1 145 ? -6.484 -7.145 -14.984 1 98.88 145 ALA B C 1
ATOM 3227 O O . ALA B 1 145 ? -7.059 -6.07 -15.156 1 98.88 145 ALA B O 1
ATOM 3228 N N . ALA B 1 146 ? -5.316 -7.23 -14.484 1 98.94 146 ALA B N 1
ATOM 3229 C CA . ALA B 1 146 ? -4.445 -6.078 -14.266 1 98.94 146 ALA B CA 1
ATOM 3230 C C . ALA B 1 146 ? -3.242 -6.121 -15.211 1 98.94 146 ALA B C 1
ATOM 3232 O O . ALA B 1 146 ? -2.539 -7.133 -15.281 1 98.94 146 ALA B O 1
ATOM 3233 N N . VAL B 1 147 ? -3.012 -5.078 -15.93 1 98.94 147 VAL B N 1
ATOM 3234 C CA . VAL B 1 147 ? -1.848 -4.926 -16.797 1 98.94 147 VAL B CA 1
ATOM 3235 C C . VAL B 1 147 ? -0.929 -3.84 -16.25 1 98.94 147 VAL B C 1
ATOM 3237 O O . VAL B 1 147 ? -1.299 -2.664 -16.219 1 98.94 147 VAL B O 1
ATOM 3240 N N . LEU B 1 148 ? 0.214 -4.254 -15.781 1 98.88 148 LEU B N 1
ATOM 3241 C CA . LEU B 1 148 ? 1.214 -3.332 -15.258 1 98.88 148 LEU B CA 1
ATOM 3242 C C . LEU B 1 148 ? 2.143 -2.846 -16.359 1 98.88 148 LEU B C 1
ATOM 3244 O O . LEU B 1 148 ? 2.953 -3.615 -16.891 1 98.88 148 LEU B O 1
ATOM 3248 N N . CYS B 1 149 ? 2.027 -1.593 -16.688 1 98.88 149 CYS B N 1
ATOM 3249 C CA . CYS B 1 149 ? 2.82 -0.979 -17.75 1 98.88 149 CYS B CA 1
ATOM 3250 C C . CYS B 1 149 ? 4.051 -0.288 -17.172 1 98.88 149 CYS B C 1
ATOM 3252 O O . CYS B 1 149 ? 3.971 0.846 -16.703 1 98.88 149 CYS B O 1
ATOM 3254 N N . ARG B 1 150 ? 5.195 -0.938 -17.188 1 98.5 150 ARG B N 1
ATOM 3255 C CA . ARG B 1 150 ? 6.496 -0.42 -16.781 1 98.5 150 ARG B CA 1
ATOM 3256 C C . ARG B 1 150 ? 6.5 -0.065 -15.289 1 98.5 150 ARG B C 1
ATOM 3258 O O . ARG B 1 150 ? 7.031 0.977 -14.898 1 98.5 150 ARG B O 1
ATOM 3265 N N . VAL B 1 151 ? 5.793 -0.851 -14.523 1 98.56 151 VAL B N 1
ATOM 3266 C CA . VAL B 1 151 ? 5.883 -0.705 -13.078 1 98.56 151 VAL B CA 1
ATOM 3267 C C . VAL B 1 151 ? 7.223 -1.24 -12.586 1 98.56 151 VAL B C 1
ATOM 3269 O O . VAL B 1 151 ? 7.543 -2.414 -12.789 1 98.56 151 VAL B O 1
ATOM 3272 N N . GLN B 1 152 ? 7.973 -0.405 -11.906 1 98 152 GLN B N 1
ATOM 3273 C CA . GLN B 1 152 ? 9.367 -0.751 -11.648 1 98 152 GLN B CA 1
ATOM 3274 C C . GLN B 1 152 ? 9.602 -1.042 -10.172 1 98 152 GLN B C 1
ATOM 3276 O O . GLN B 1 152 ? 10.562 -1.731 -9.812 1 98 152 GLN B O 1
ATOM 3281 N N . ASP B 1 153 ? 8.875 -0.532 -9.344 1 97.69 153 ASP B N 1
ATOM 3282 C CA . ASP B 1 153 ? 9.062 -0.722 -7.914 1 97.69 153 ASP B CA 1
ATOM 3283 C C . ASP B 1 153 ? 8.578 -2.102 -7.473 1 97.69 153 ASP B C 1
ATO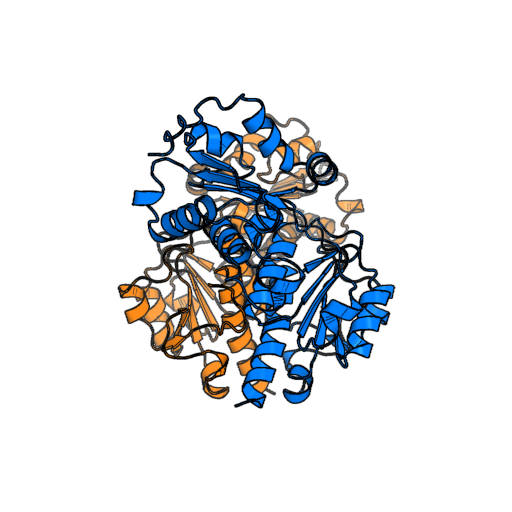M 3285 O O . ASP B 1 153 ? 7.41 -2.443 -7.656 1 97.69 153 ASP B O 1
ATOM 3289 N N . PRO B 1 154 ? 9.375 -2.922 -6.777 1 97.62 154 PRO B N 1
ATOM 3290 C CA . PRO B 1 154 ? 8.992 -4.27 -6.359 1 97.62 154 PRO B CA 1
ATOM 3291 C C . PRO B 1 154 ? 7.801 -4.27 -5.398 1 97.62 154 PRO B C 1
ATOM 3293 O O . PRO B 1 154 ? 6.93 -5.137 -5.492 1 97.62 154 PRO B O 1
ATOM 3296 N N . GLY B 1 155 ? 7.785 -3.291 -4.488 1 96.75 155 GLY B N 1
ATOM 3297 C CA . GLY B 1 155 ? 6.664 -3.195 -3.566 1 96.75 155 GLY B CA 1
ATOM 3298 C C . GLY B 1 155 ? 5.34 -2.945 -4.262 1 96.75 155 GLY B C 1
ATOM 3299 O O . GLY B 1 155 ? 4.336 -3.59 -3.949 1 96.75 155 GLY B O 1
ATOM 3300 N N . ASN B 1 156 ? 5.371 -2.039 -5.219 1 97.81 156 ASN B N 1
ATOM 3301 C CA . ASN B 1 156 ? 4.156 -1.731 -5.973 1 97.81 156 ASN B CA 1
ATOM 3302 C C . ASN B 1 156 ? 3.68 -2.934 -6.781 1 97.81 156 ASN B C 1
ATOM 3304 O O . ASN B 1 156 ? 2.492 -3.266 -6.762 1 97.81 156 ASN B O 1
ATOM 3308 N N . ALA B 1 157 ? 4.59 -3.584 -7.441 1 98.62 157 ALA B N 1
ATOM 3309 C CA . ALA B 1 157 ? 4.215 -4.75 -8.242 1 98.62 157 ALA B CA 1
ATOM 3310 C C . ALA B 1 157 ? 3.605 -5.84 -7.363 1 98.62 157 ALA B C 1
ATOM 3312 O O . ALA B 1 157 ? 2.555 -6.395 -7.695 1 98.62 157 ALA B O 1
ATOM 3313 N N . GLY B 1 158 ? 4.285 -6.129 -6.246 1 98.31 158 GLY B N 1
ATOM 3314 C CA . GLY B 1 158 ? 3.754 -7.129 -5.336 1 98.31 158 GLY B CA 1
ATOM 3315 C C . GLY B 1 158 ? 2.387 -6.77 -4.781 1 98.31 158 GLY B C 1
ATOM 3316 O O . GLY B 1 158 ? 1.501 -7.621 -4.699 1 98.31 158 GLY B O 1
ATOM 3317 N N . THR B 1 159 ? 2.213 -5.504 -4.453 1 97.94 159 THR B N 1
ATOM 3318 C CA . THR B 1 159 ? 0.939 -5.016 -3.934 1 97.94 159 THR B CA 1
ATOM 3319 C C . THR B 1 159 ? -0.17 -5.203 -4.965 1 97.94 159 THR B C 1
ATOM 3321 O O . THR B 1 159 ? -1.264 -5.664 -4.633 1 97.94 159 THR B O 1
ATOM 3324 N N . VAL B 1 160 ? 0.144 -4.898 -6.188 1 98.81 160 VAL B N 1
ATOM 3325 C CA . VAL B 1 160 ? -0.871 -5.008 -7.23 1 98.81 160 VAL B CA 1
ATOM 3326 C C . VAL B 1 160 ? -1.217 -6.477 -7.461 1 98.81 160 VAL B C 1
ATOM 3328 O O . VAL B 1 160 ? -2.391 -6.832 -7.602 1 98.81 160 VAL B O 1
ATOM 3331 N N . ILE B 1 161 ? -0.247 -7.355 -7.496 1 98.75 161 ILE B N 1
ATOM 3332 C CA . ILE B 1 161 ? -0.49 -8.781 -7.676 1 98.75 161 ILE B CA 1
ATOM 3333 C C . ILE B 1 161 ? -1.362 -9.305 -6.535 1 98.75 161 ILE B C 1
ATOM 3335 O O . ILE B 1 161 ? -2.334 -10.031 -6.77 1 98.75 161 ILE B O 1
ATOM 3339 N N . ARG B 1 162 ? -1.019 -8.859 -5.328 1 98.75 162 ARG B N 1
ATOM 3340 C CA . ARG B 1 162 ? -1.779 -9.305 -4.164 1 98.75 162 ARG B CA 1
ATOM 3341 C C . ARG B 1 162 ? -3.199 -8.75 -4.195 1 98.75 162 ARG B C 1
ATOM 3343 O O . ARG B 1 162 ? -4.16 -9.469 -3.908 1 98.75 162 ARG B O 1
ATOM 3350 N N . ALA B 1 163 ? -3.34 -7.52 -4.57 1 98.75 163 ALA B N 1
ATOM 3351 C CA . ALA B 1 163 ? -4.66 -6.902 -4.684 1 98.75 163 ALA B CA 1
ATOM 3352 C C . ALA B 1 163 ? -5.48 -7.555 -5.793 1 98.75 163 ALA B C 1
ATOM 3354 O O . ALA B 1 163 ? -6.688 -7.742 -5.648 1 98.75 163 ALA B O 1
ATOM 3355 N N . ALA B 1 164 ? -4.836 -7.859 -6.895 1 98.88 164 ALA B N 1
ATOM 3356 C CA . ALA B 1 164 ? -5.508 -8.539 -7.996 1 98.88 164 ALA B CA 1
ATOM 3357 C C . ALA B 1 164 ? -6.055 -9.898 -7.555 1 98.88 164 ALA B C 1
ATOM 3359 O O . ALA B 1 164 ? -7.219 -10.211 -7.805 1 98.88 164 ALA B O 1
ATOM 3360 N N . ASP B 1 165 ? -5.223 -10.641 -6.852 1 98.81 165 ASP B N 1
ATOM 3361 C CA . ASP B 1 165 ? -5.664 -11.914 -6.301 1 98.81 165 ASP B CA 1
ATOM 3362 C C . ASP B 1 165 ? -6.859 -11.734 -5.371 1 98.81 165 ASP B C 1
ATOM 3364 O O . ASP B 1 165 ? -7.91 -12.352 -5.566 1 98.81 165 ASP B O 1
ATOM 3368 N N . ALA B 1 166 ? -6.73 -10.805 -4.438 1 98.62 166 ALA B N 1
ATOM 3369 C CA . ALA B 1 166 ? -7.789 -10.562 -3.461 1 98.62 166 ALA B CA 1
ATOM 3370 C C . ALA B 1 166 ? -9.078 -10.109 -4.145 1 98.62 166 ALA B C 1
ATOM 3372 O O . ALA B 1 166 ? -10.172 -10.508 -3.74 1 98.62 166 ALA B O 1
ATOM 3373 N N . ALA B 1 167 ? -8.945 -9.352 -5.195 1 98.69 167 ALA B N 1
ATOM 3374 C CA . ALA B 1 167 ? -10.102 -8.828 -5.926 1 98.69 167 ALA B CA 1
ATOM 3375 C C . ALA B 1 167 ? -10.664 -9.883 -6.875 1 98.69 167 ALA B C 1
ATOM 3377 O O . ALA B 1 167 ? -11.672 -9.641 -7.551 1 98.69 167 ALA B O 1
ATOM 3378 N N . GLY B 1 168 ? -9.984 -10.992 -6.973 1 98.31 168 GLY B N 1
ATOM 3379 C CA . GLY B 1 168 ? -10.508 -12.07 -7.801 1 98.31 168 GLY B CA 1
ATOM 3380 C C . GLY B 1 168 ? -10.141 -11.922 -9.266 1 98.31 168 GLY B C 1
ATOM 3381 O O . GLY B 1 168 ? -10.875 -12.398 -10.141 1 98.31 168 GLY B O 1
ATOM 3382 N N . ALA B 1 169 ? -9.094 -11.188 -9.531 1 98.62 169 ALA B N 1
ATOM 3383 C CA . ALA B 1 169 ? -8.625 -11.086 -10.914 1 98.62 169 ALA B CA 1
ATOM 3384 C C . ALA B 1 169 ? -8.164 -12.445 -11.43 1 98.62 169 ALA B C 1
ATOM 3386 O O . ALA B 1 169 ? -7.699 -13.289 -10.664 1 98.62 169 ALA B O 1
ATOM 3387 N N . ASP B 1 170 ? -8.242 -12.547 -12.75 1 98.19 170 ASP B N 1
ATOM 3388 C CA . ASP B 1 170 ? -7.934 -13.82 -13.391 1 98.19 170 ASP B CA 1
ATOM 3389 C C . ASP B 1 170 ? -6.48 -13.867 -13.859 1 98.19 170 ASP B C 1
ATOM 3391 O O . ASP B 1 170 ? -5.934 -14.938 -14.102 1 98.19 170 ASP B O 1
ATOM 3395 N N . ALA B 1 171 ? -5.93 -12.68 -13.961 1 98.38 171 ALA B N 1
ATOM 3396 C CA . ALA B 1 171 ? -4.551 -12.633 -14.438 1 98.38 171 ALA B CA 1
ATOM 3397 C C . ALA B 1 171 ? -3.916 -11.281 -14.148 1 98.38 171 ALA B C 1
ATOM 3399 O O . ALA B 1 171 ? -4.617 -10.273 -14 1 98.38 171 ALA B O 1
ATOM 3400 N N . VAL B 1 172 ? -2.615 -11.305 -14.055 1 98.81 172 VAL B N 1
ATOM 3401 C CA . VAL B 1 172 ? -1.792 -10.102 -14.047 1 98.81 172 VAL B CA 1
ATOM 3402 C C . VAL B 1 172 ? -0.763 -10.172 -15.172 1 98.81 172 VAL B C 1
ATOM 3404 O O . VAL B 1 172 ? -0.099 -11.195 -15.359 1 98.81 172 VAL B O 1
ATOM 3407 N N . VAL B 1 173 ? -0.686 -9.109 -15.93 1 98.88 173 VAL B N 1
ATOM 3408 C CA . VAL B 1 173 ? 0.24 -9.023 -17.062 1 98.88 173 VAL B CA 1
ATOM 3409 C C . VAL B 1 173 ? 1.234 -7.887 -16.828 1 98.88 173 VAL B C 1
ATOM 3411 O O . VAL B 1 173 ? 0.842 -6.773 -16.469 1 98.88 173 VAL B O 1
ATOM 3414 N N . LEU B 1 174 ? 2.51 -8.164 -16.969 1 98.75 174 LEU B N 1
ATOM 3415 C CA . LEU B 1 174 ? 3.543 -7.141 -16.859 1 98.75 174 LEU B CA 1
ATOM 3416 C C . LEU B 1 174 ? 4.195 -6.891 -18.219 1 98.75 174 LEU B C 1
ATOM 3418 O O . LEU B 1 174 ? 4.621 -7.832 -18.891 1 98.75 174 LEU B O 1
ATOM 3422 N N . THR B 1 175 ? 4.266 -5.66 -18.594 1 98.81 175 THR B N 1
ATOM 3423 C CA . THR B 1 175 ? 4.887 -5.289 -19.859 1 98.81 175 THR B CA 1
ATOM 3424 C C . THR B 1 175 ? 6.406 -5.207 -19.719 1 98.81 175 THR B C 1
ATOM 3426 O O . THR B 1 175 ? 6.926 -5.207 -18.594 1 98.81 175 THR B O 1
ATOM 3429 N N . PRO B 1 176 ? 7.113 -5.234 -20.922 1 98.25 176 PRO B N 1
ATOM 3430 C CA . PRO B 1 176 ? 8.547 -4.961 -20.844 1 98.25 176 PRO B CA 1
ATOM 3431 C C . PRO B 1 176 ? 8.859 -3.656 -20.109 1 98.25 176 PRO B C 1
ATOM 3433 O O . PRO B 1 176 ? 8.133 -2.672 -20.266 1 98.25 176 PRO B O 1
ATOM 3436 N N . GLY B 1 177 ? 9.906 -3.723 -19.375 1 97.44 177 GLY B N 1
ATOM 3437 C CA . GLY B 1 177 ? 10.266 -2.551 -18.594 1 97.44 177 GLY B CA 1
ATOM 3438 C C . GLY B 1 177 ? 9.727 -2.588 -17.172 1 97.44 177 GLY B C 1
ATOM 3439 O O . GLY B 1 177 ? 10.047 -1.727 -16.359 1 97.44 177 GLY B O 1
ATOM 3440 N N . SER B 1 178 ? 8.945 -3.57 -16.828 1 98.38 178 SER B N 1
ATOM 3441 C CA . SER B 1 178 ? 8.453 -3.771 -15.469 1 98.38 178 SER B CA 1
ATOM 3442 C C . SER B 1 178 ? 9.422 -4.617 -14.648 1 98.38 178 SER B C 1
ATOM 3444 O O . SER B 1 178 ? 10.258 -5.324 -15.211 1 98.38 178 SER B O 1
ATOM 3446 N N . VAL B 1 179 ? 9.312 -4.492 -13.406 1 98.31 179 VAL B N 1
ATOM 3447 C CA . VAL B 1 179 ? 10.125 -5.266 -12.477 1 98.31 179 VAL B CA 1
ATOM 3448 C C . VAL B 1 179 ? 9.867 -6.758 -12.68 1 98.31 179 VAL B C 1
ATOM 3450 O O . VAL B 1 179 ? 8.773 -7.156 -13.094 1 98.31 179 VAL B O 1
ATOM 3453 N N . ASP B 1 180 ? 10.914 -7.578 -12.43 1 97.94 180 ASP B N 1
ATOM 3454 C CA . ASP B 1 180 ? 10.797 -9.031 -12.469 1 97.94 180 ASP B CA 1
ATOM 3455 C C . ASP B 1 180 ? 9.938 -9.547 -11.32 1 97.94 180 ASP B C 1
ATOM 3457 O O . ASP B 1 180 ? 10.297 -9.391 -10.148 1 97.94 180 ASP B O 1
ATOM 3461 N N . PRO B 1 181 ? 8.781 -10.203 -11.633 1 98.12 181 PRO B N 1
ATOM 3462 C CA . PRO B 1 181 ? 7.906 -10.656 -10.547 1 98.12 181 PRO B CA 1
ATOM 3463 C C . PRO B 1 181 ? 8.531 -11.766 -9.703 1 98.12 181 PRO B C 1
ATOM 3465 O O . PRO B 1 181 ? 8.008 -12.102 -8.641 1 98.12 181 PRO B O 1
ATOM 3468 N N . PHE B 1 182 ? 9.664 -12.242 -10.109 1 98.19 182 PHE B N 1
ATOM 3469 C CA . PHE B 1 182 ? 10.32 -13.32 -9.391 1 98.19 182 PHE B CA 1
ATOM 3470 C C . PHE B 1 182 ? 11.484 -12.789 -8.555 1 98.19 182 PHE B C 1
ATOM 3472 O O . PHE B 1 182 ? 12.211 -13.562 -7.934 1 98.19 182 PHE B O 1
ATOM 3479 N N . ASN B 1 183 ? 11.617 -11.508 -8.594 1 97.5 183 ASN B N 1
ATOM 3480 C CA . ASN B 1 183 ? 12.469 -10.844 -7.617 1 97.5 183 ASN B CA 1
ATOM 3481 C C . ASN B 1 183 ? 12.016 -11.125 -6.191 1 97.5 183 ASN B C 1
ATOM 3483 O O . ASN B 1 183 ? 10.82 -11.039 -5.887 1 97.5 183 ASN B O 1
ATOM 3487 N N . PRO B 1 184 ? 13 -11.453 -5.371 1 96.69 184 PRO B N 1
ATOM 3488 C CA . PRO B 1 184 ? 12.594 -11.852 -4.02 1 96.69 184 PRO B CA 1
ATOM 3489 C C . PRO B 1 184 ? 11.758 -10.781 -3.314 1 96.69 184 PRO B C 1
ATOM 3491 O O . PRO B 1 184 ? 10.867 -11.109 -2.529 1 96.69 184 PRO B O 1
ATOM 3494 N N . LYS B 1 185 ? 12.023 -9.508 -3.584 1 95.5 185 LYS B N 1
ATOM 3495 C CA . LYS B 1 185 ? 11.25 -8.43 -2.967 1 95.5 185 LYS B CA 1
ATOM 3496 C C . LYS B 1 185 ? 9.805 -8.438 -3.459 1 95.5 185 LYS B C 1
ATOM 3498 O O . LYS B 1 185 ? 8.883 -8.188 -2.684 1 95.5 185 LYS B O 1
ATOM 3503 N N . VAL B 1 186 ? 9.656 -8.688 -4.742 1 98 186 VAL B N 1
ATOM 3504 C CA . VAL B 1 186 ? 8.305 -8.781 -5.285 1 98 186 VAL B CA 1
ATOM 3505 C C . VAL B 1 186 ? 7.594 -10 -4.703 1 98 186 VAL B C 1
ATOM 3507 O O . VAL B 1 186 ? 6.473 -9.891 -4.199 1 98 186 VAL B O 1
ATOM 3510 N N . VAL B 1 187 ? 8.25 -11.117 -4.711 1 98.06 187 VAL B N 1
ATOM 3511 C CA . VAL B 1 187 ? 7.68 -12.367 -4.223 1 98.06 187 VAL B CA 1
ATOM 3512 C C . VAL B 1 187 ? 7.195 -12.188 -2.787 1 98.06 187 VAL B C 1
ATOM 3514 O O . VAL B 1 187 ? 6.059 -12.539 -2.461 1 98.06 187 VAL B O 1
ATOM 3517 N N . ARG B 1 188 ? 8 -11.609 -1.989 1 95.38 188 ARG B N 1
ATOM 3518 C CA . ARG B 1 188 ? 7.637 -11.383 -0.595 1 95.38 188 ARG B CA 1
ATOM 3519 C C . ARG B 1 188 ? 6.43 -10.453 -0.491 1 95.38 188 ARG B C 1
ATOM 3521 O O . ARG B 1 188 ? 5.527 -10.688 0.311 1 95.38 188 ARG B O 1
ATOM 3528 N N . SER B 1 189 ? 6.414 -9.438 -1.33 1 95.75 189 SER B N 1
ATOM 3529 C CA . SER B 1 189 ? 5.371 -8.43 -1.257 1 95.75 189 SER B CA 1
ATOM 3530 C C . SER B 1 189 ? 4.027 -8.984 -1.718 1 95.75 189 SER B C 1
ATOM 3532 O O . SER B 1 189 ? 2.975 -8.43 -1.394 1 95.75 189 SER B O 1
ATOM 3534 N N . THR B 1 190 ? 4.008 -10.109 -2.418 1 97.88 190 THR B N 1
ATOM 3535 C CA . THR B 1 190 ? 2.76 -10.711 -2.871 1 97.88 190 THR B CA 1
ATOM 3536 C C . THR B 1 190 ? 2.119 -11.531 -1.752 1 97.88 190 THR B C 1
ATOM 3538 O O . THR B 1 190 ? 0.945 -11.898 -1.84 1 97.88 190 THR B O 1
ATOM 3541 N N . ALA B 1 191 ? 2.934 -11.922 -0.779 1 96.69 191 ALA B N 1
ATOM 3542 C CA . ALA B 1 191 ? 2.486 -12.742 0.347 1 96.69 191 ALA B CA 1
ATOM 3543 C C . ALA B 1 191 ? 1.812 -14.023 -0.137 1 96.69 191 ALA B C 1
ATOM 3545 O O . ALA B 1 191 ? 0.758 -14.406 0.374 1 96.69 191 ALA B O 1
ATOM 3546 N N . GLY B 1 192 ? 2.344 -14.602 -1.194 1 98.12 192 GLY B N 1
ATOM 3547 C CA . GLY B 1 192 ? 1.845 -15.883 -1.676 1 98.12 192 GLY B CA 1
ATOM 3548 C C . GLY B 1 192 ? 0.951 -15.758 -2.895 1 98.12 192 GLY B C 1
ATOM 3549 O O . GLY B 1 192 ? 0.752 -16.719 -3.631 1 98.12 192 GLY B O 1
ATOM 3550 N N . SER B 1 193 ? 0.451 -14.578 -3.191 1 98.69 193 SER B N 1
ATOM 3551 C CA . SER B 1 193 ? -0.504 -14.375 -4.277 1 98.69 193 SER B CA 1
ATOM 3552 C C . SER B 1 193 ? 0.119 -14.688 -5.629 1 98.69 193 SER B C 1
ATOM 3554 O O . SER B 1 193 ? -0.593 -14.93 -6.605 1 98.69 193 SER B O 1
ATOM 3556 N N . LEU B 1 194 ? 1.426 -14.688 -5.688 1 98.56 194 LEU B N 1
ATOM 3557 C CA . LEU B 1 194 ? 2.133 -15.055 -6.906 1 98.56 194 LEU B CA 1
ATOM 3558 C C . LEU B 1 194 ? 1.724 -16.453 -7.371 1 98.56 194 LEU B C 1
ATOM 3560 O O . LEU B 1 194 ? 1.723 -16.734 -8.57 1 98.56 194 LEU B O 1
ATOM 3564 N N . PHE B 1 195 ? 1.279 -17.297 -6.461 1 98.62 195 PHE B N 1
ATOM 3565 C CA . PHE B 1 195 ? 0.987 -18.703 -6.762 1 98.62 195 PHE B CA 1
ATOM 3566 C C . PHE B 1 195 ? -0.513 -18.922 -6.93 1 98.62 195 PHE B C 1
ATOM 3568 O O . PHE B 1 195 ? -0.973 -20.047 -7.039 1 98.62 195 PHE B O 1
ATOM 3575 N N . HIS B 1 196 ? -1.31 -17.812 -6.945 1 98.56 196 HIS B N 1
ATOM 3576 C CA . HIS B 1 196 ? -2.762 -17.953 -6.906 1 98.56 196 HIS B CA 1
ATOM 3577 C C . HIS B 1 196 ? -3.379 -17.641 -8.266 1 98.56 196 HIS B C 1
ATOM 3579 O O . HIS B 1 196 ? -4.523 -18 -8.531 1 98.56 196 HIS B O 1
ATOM 3585 N N . LEU B 1 197 ? -2.678 -16.922 -9.109 1 96.88 197 LEU B N 1
ATOM 3586 C CA . LEU B 1 197 ? -3.178 -16.547 -10.43 1 96.88 197 LEU B CA 1
ATOM 3587 C C . LEU B 1 197 ? -2.035 -16.438 -11.43 1 96.88 197 LEU B C 1
ATOM 3589 O O . LEU B 1 197 ? -0.877 -16.266 -11.039 1 96.88 197 LEU B O 1
ATOM 3593 N N . PRO B 1 198 ? -2.385 -16.547 -12.719 1 97.62 198 PRO B N 1
ATOM 3594 C CA . PRO B 1 198 ? -1.336 -16.391 -13.727 1 97.62 198 PRO B CA 1
ATOM 3595 C C . PRO B 1 198 ? -0.727 -14.992 -13.734 1 97.62 198 PRO B C 1
ATOM 3597 O O . PRO B 1 198 ? -1.457 -13.992 -13.727 1 97.62 198 PRO B O 1
ATOM 3600 N N . VAL B 1 199 ? 0.562 -14.922 -13.672 1 98.31 199 VAL B N 1
ATOM 3601 C CA . VAL B 1 199 ? 1.344 -13.703 -13.828 1 98.31 199 VAL B CA 1
ATOM 3602 C C . VAL B 1 199 ? 2.283 -13.836 -15.023 1 98.31 199 VAL B C 1
ATOM 3604 O O . VAL B 1 199 ? 3.246 -14.609 -14.984 1 98.31 199 VAL B O 1
ATOM 3607 N N . VAL B 1 200 ? 1.988 -13.086 -16.078 1 97.44 200 VAL B N 1
ATOM 3608 C CA . VAL B 1 200 ? 2.758 -13.211 -17.312 1 97.44 200 VAL B CA 1
ATOM 3609 C C . VAL B 1 200 ? 3.604 -11.961 -17.516 1 97.44 200 VAL B C 1
ATOM 3611 O O . VAL B 1 200 ? 3.15 -10.844 -17.25 1 97.44 200 VAL B O 1
ATOM 3614 N N . THR B 1 201 ? 4.809 -12.18 -18.016 1 97.12 201 THR B N 1
ATOM 3615 C CA . THR B 1 201 ? 5.762 -11.078 -18.078 1 97.12 201 THR B CA 1
ATOM 3616 C C . THR B 1 201 ? 6.168 -10.805 -19.531 1 97.12 201 THR B C 1
ATOM 3618 O O . THR B 1 201 ? 5.895 -11.617 -20.422 1 97.12 201 THR B O 1
ATOM 3621 N N . ALA B 1 202 ? 6.715 -9.672 -19.75 1 96.75 202 ALA B N 1
ATOM 3622 C CA . ALA B 1 202 ? 7.32 -9.266 -21.016 1 96.75 202 ALA B CA 1
ATOM 3623 C C . ALA B 1 202 ? 6.293 -9.289 -22.141 1 96.75 202 ALA B C 1
ATOM 3625 O O . ALA B 1 202 ? 6.602 -9.727 -23.266 1 96.75 202 ALA B O 1
ATOM 3626 N N . VAL B 1 203 ? 5.062 -8.898 -21.844 1 98.38 203 VAL B N 1
ATOM 3627 C CA . VAL B 1 203 ? 4.008 -8.812 -22.859 1 98.38 203 VAL B CA 1
ATOM 3628 C C . VAL B 1 203 ? 3.824 -7.355 -23.281 1 98.38 203 VAL B C 1
ATOM 3630 O O . VAL B 1 203 ? 3.479 -6.5 -22.469 1 98.38 203 VAL B O 1
ATOM 3633 N N . PRO B 1 204 ? 4.07 -7.059 -24.562 1 98.62 204 PRO B N 1
ATOM 3634 C CA . PRO B 1 204 ? 3.807 -5.684 -24.984 1 98.62 204 PRO B CA 1
ATOM 3635 C C . PRO B 1 204 ? 2.373 -5.242 -24.703 1 98.62 204 PRO B C 1
ATOM 3637 O O . PRO B 1 204 ? 1.442 -6.047 -24.797 1 98.62 204 PRO B O 1
ATOM 3640 N N . ALA B 1 205 ? 2.229 -3.959 -24.359 1 98.75 205 ALA B N 1
ATOM 3641 C CA . ALA B 1 205 ? 0.915 -3.432 -24 1 98.75 205 ALA B CA 1
ATOM 3642 C C . ALA B 1 205 ? -0.099 -3.68 -25.109 1 98.75 205 ALA B C 1
ATOM 3644 O O . ALA B 1 205 ? -1.242 -4.059 -24.844 1 98.75 205 ALA B O 1
ATOM 3645 N N . GLU B 1 206 ? 0.329 -3.547 -26.328 1 98.75 206 GLU B N 1
ATOM 3646 C CA . GLU B 1 206 ? -0.552 -3.748 -27.469 1 98.75 206 GLU B CA 1
ATOM 3647 C C . GLU B 1 206 ? -1.067 -5.184 -27.531 1 98.75 206 GLU B C 1
ATOM 3649 O O . GLU B 1 206 ? -2.246 -5.418 -27.812 1 98.75 206 GLU B O 1
ATOM 3654 N N . ALA B 1 207 ? -0.2 -6.105 -27.266 1 98.75 207 ALA B N 1
ATOM 3655 C CA . ALA B 1 207 ? -0.566 -7.52 -27.297 1 98.75 207 ALA B CA 1
ATOM 3656 C C . ALA B 1 207 ? -1.524 -7.855 -26.156 1 98.75 207 ALA B C 1
ATOM 3658 O O . ALA B 1 207 ? -2.486 -8.602 -26.344 1 98.75 207 ALA B O 1
ATOM 3659 N N . ALA B 1 208 ? -1.261 -7.32 -24.984 1 98.81 208 ALA B N 1
ATOM 3660 C CA . ALA B 1 208 ? -2.139 -7.539 -23.828 1 98.81 208 ALA B CA 1
ATOM 3661 C C . ALA B 1 208 ? -3.543 -7.012 -24.109 1 98.81 208 ALA B C 1
ATOM 3663 O O . ALA B 1 208 ? -4.535 -7.691 -23.828 1 98.81 208 ALA B O 1
ATOM 3664 N N . VAL B 1 209 ? -3.596 -5.84 -24.672 1 98.88 209 VAL B N 1
ATOM 3665 C CA . VAL B 1 209 ? -4.871 -5.191 -24.969 1 98.88 209 VAL B CA 1
ATOM 3666 C C . VAL B 1 209 ? -5.617 -5.98 -26.031 1 98.88 209 VAL B C 1
ATOM 3668 O O . VAL B 1 209 ? -6.824 -6.203 -25.922 1 98.88 209 VAL B O 1
ATOM 3671 N N . ALA B 1 210 ? -4.883 -6.371 -27.062 1 98.81 210 ALA B N 1
ATOM 3672 C CA . ALA B 1 210 ? -5.504 -7.168 -28.109 1 98.81 210 ALA B CA 1
ATOM 3673 C C . ALA B 1 210 ? -6.094 -8.461 -27.547 1 98.81 210 ALA B C 1
ATOM 3675 O O . ALA B 1 210 ? -7.223 -8.828 -27.875 1 98.81 210 ALA B O 1
ATOM 3676 N N . ALA B 1 211 ? -5.379 -9.125 -26.719 1 98.81 211 ALA B N 1
ATOM 3677 C CA . ALA B 1 211 ? -5.844 -10.359 -26.094 1 98.81 211 ALA B CA 1
ATOM 3678 C C . ALA B 1 211 ? -7.055 -10.102 -25.203 1 98.81 211 ALA B C 1
ATOM 3680 O O . ALA B 1 211 ? -8.008 -10.891 -25.188 1 98.81 211 ALA B O 1
ATOM 3681 N N . ALA B 1 212 ? -7.043 -9.016 -24.453 1 98.81 212 ALA B N 1
ATOM 3682 C CA . ALA B 1 212 ? -8.156 -8.656 -23.578 1 98.81 212 ALA B CA 1
ATOM 3683 C C . ALA B 1 212 ? -9.43 -8.398 -24.391 1 98.81 212 ALA B C 1
ATOM 3685 O O . ALA B 1 212 ? -10.5 -8.906 -24.047 1 98.81 212 ALA B O 1
ATOM 3686 N N . ARG B 1 213 ? -9.258 -7.664 -25.422 1 98.56 213 ARG B N 1
ATOM 3687 C CA . ARG B 1 213 ? -10.406 -7.355 -26.281 1 98.56 213 ARG B CA 1
ATOM 3688 C C . ARG B 1 213 ? -10.977 -8.625 -26.906 1 98.56 213 ARG B C 1
ATOM 3690 O O . ARG B 1 213 ? -12.195 -8.789 -26.984 1 98.56 213 ARG B O 1
ATOM 3697 N N . ALA B 1 214 ? -10.078 -9.43 -27.344 1 98.38 214 ALA B N 1
ATOM 3698 C CA . ALA B 1 214 ? -10.508 -10.695 -27.938 1 98.38 214 ALA B CA 1
ATOM 3699 C C . ALA B 1 214 ? -11.297 -11.523 -26.922 1 98.38 214 ALA B C 1
ATOM 3701 O O . ALA B 1 214 ? -12.211 -12.266 -27.312 1 98.38 214 ALA B O 1
ATOM 3702 N N . ALA B 1 215 ? -11.039 -11.359 -25.688 1 98.31 215 ALA B N 1
ATOM 3703 C CA . ALA B 1 215 ? -11.711 -12.102 -24.625 1 98.31 215 ALA B CA 1
ATOM 3704 C C . ALA B 1 215 ? -12.984 -11.391 -24.172 1 98.31 215 ALA B C 1
ATOM 3706 O O . ALA B 1 215 ? -13.711 -11.883 -23.312 1 98.31 215 ALA B O 1
ATOM 3707 N N . GLY B 1 216 ? -13.227 -10.203 -24.688 1 98.38 216 GLY B N 1
ATOM 3708 C CA . GLY B 1 216 ? -14.469 -9.492 -24.391 1 98.38 216 GLY B CA 1
ATOM 3709 C C . GLY B 1 216 ? -14.336 -8.5 -23.25 1 98.38 216 GLY B C 1
ATOM 3710 O O . GLY B 1 216 ? -15.336 -8.016 -22.719 1 98.38 216 GLY B O 1
ATOM 3711 N N . LEU B 1 217 ? -13.109 -8.164 -22.844 1 98.81 217 LEU B N 1
ATOM 3712 C CA . LEU B 1 217 ? -12.898 -7.199 -21.781 1 98.81 217 LEU B CA 1
ATOM 3713 C C . LEU B 1 217 ? -12.883 -5.777 -22.328 1 98.81 217 LEU B C 1
ATOM 3715 O O . LEU B 1 217 ? -12.312 -5.523 -23.391 1 98.81 217 LEU B O 1
ATOM 3719 N N . GLN B 1 218 ? -13.5 -4.898 -21.625 1 98.75 218 GLN B N 1
ATOM 3720 C CA . GLN B 1 218 ? -13.148 -3.496 -21.828 1 98.75 218 GLN B CA 1
ATOM 3721 C C . GLN B 1 218 ? -11.773 -3.18 -21.25 1 98.75 218 GLN B C 1
ATOM 3723 O O . GLN B 1 218 ? -11.352 -3.785 -20.266 1 98.75 218 GLN B O 1
ATOM 3728 N N . VAL B 1 219 ? -11.094 -2.234 -21.922 1 98.88 219 VAL B N 1
ATOM 3729 C CA . VAL B 1 219 ? -9.75 -1.854 -21.484 1 98.88 219 VAL B CA 1
ATOM 3730 C C . VAL B 1 219 ? -9.773 -0.441 -20.906 1 98.88 219 VAL B C 1
ATOM 3732 O O . VAL B 1 219 ? -10.07 0.521 -21.609 1 98.88 219 VAL B O 1
ATOM 3735 N N . TRP B 1 220 ? -9.484 -0.358 -19.594 1 98.88 220 TRP B N 1
ATOM 3736 C CA . TRP B 1 220 ? -9.492 0.937 -18.922 1 98.88 220 TRP B CA 1
ATOM 3737 C C . TRP B 1 220 ? -8.086 1.332 -18.484 1 98.88 220 TRP B C 1
ATOM 3739 O O . TRP B 1 220 ? -7.352 0.51 -17.938 1 98.88 220 TRP B O 1
ATOM 3749 N N . ALA B 1 221 ? -7.719 2.568 -18.781 1 98.88 221 ALA B N 1
ATOM 3750 C CA . ALA B 1 221 ? -6.484 3.146 -18.25 1 98.88 221 ALA B CA 1
ATOM 3751 C C . ALA B 1 221 ? -6.738 3.893 -16.938 1 98.88 221 ALA B C 1
ATOM 3753 O O . ALA B 1 221 ? -7.574 4.797 -16.891 1 98.88 221 ALA B O 1
ATOM 3754 N N . ALA B 1 222 ? -6.059 3.48 -15.859 1 98.44 222 ALA B N 1
ATOM 3755 C CA . ALA B 1 222 ? -6.074 4.289 -14.641 1 98.44 222 ALA B CA 1
ATOM 3756 C C . ALA B 1 222 ? -5.234 5.551 -14.812 1 98.44 222 ALA B C 1
ATOM 3758 O O . ALA B 1 222 ? -4.004 5.48 -14.867 1 98.44 222 ALA B O 1
ATOM 3759 N N . ASP B 1 223 ? -5.891 6.629 -14.906 1 95.5 223 ASP B N 1
ATOM 3760 C CA . ASP B 1 223 ? -5.262 7.902 -15.242 1 95.5 223 ASP B CA 1
ATOM 3761 C C . ASP B 1 223 ? -5.875 9.047 -14.445 1 95.5 223 ASP B C 1
ATOM 3763 O O . ASP B 1 223 ? -7.047 9.383 -14.625 1 95.5 223 ASP B O 1
ATOM 3767 N N . GLY B 1 224 ? -5.043 9.688 -13.625 1 93.69 224 GLY B N 1
ATOM 3768 C CA . GLY B 1 224 ? -5.523 10.766 -12.773 1 93.69 224 GLY B CA 1
ATOM 3769 C C . GLY B 1 224 ? -6.129 11.914 -13.547 1 93.69 224 GLY B C 1
ATOM 3770 O O . GLY B 1 224 ? -6.91 12.695 -13.008 1 93.69 224 GLY B O 1
ATOM 3771 N N . TYR B 1 225 ? -5.875 12.016 -14.812 1 91.81 225 TYR B N 1
ATOM 3772 C CA . TYR B 1 225 ? -6.363 13.102 -15.656 1 91.81 225 TYR B CA 1
ATOM 3773 C C . TYR B 1 225 ? -7.441 12.602 -16.609 1 91.81 225 TYR B C 1
ATOM 3775 O O . TYR B 1 225 ? -7.805 13.305 -17.562 1 91.81 225 TYR B O 1
ATOM 3783 N N . GLY B 1 226 ? -7.84 11.391 -16.344 1 92.69 226 GLY B N 1
ATOM 3784 C CA . GLY B 1 226 ? -8.875 10.828 -17.188 1 92.69 226 GLY B CA 1
ATOM 3785 C C . GLY B 1 226 ? -10.18 11.609 -17.141 1 92.69 226 GLY B C 1
ATOM 3786 O O . GLY B 1 226 ? -10.484 12.258 -16.141 1 92.69 226 GLY B O 1
ATOM 3787 N N . ALA B 1 227 ? -10.922 11.5 -18.188 1 91.5 227 ALA B N 1
ATOM 3788 C CA . ALA B 1 227 ? -12.18 12.227 -18.328 1 91.5 227 ALA B CA 1
ATOM 3789 C C . ALA B 1 227 ? -13.273 11.617 -17.453 1 91.5 227 ALA B C 1
ATOM 3791 O O . ALA B 1 227 ? -14.188 12.312 -17.016 1 91.5 227 ALA B O 1
ATOM 3792 N N . ASP B 1 228 ? -13.164 10.312 -17.266 1 96.19 228 ASP B N 1
ATOM 3793 C CA . ASP B 1 228 ? -14.164 9.609 -16.469 1 96.19 228 ASP B CA 1
ATOM 3794 C C . ASP B 1 228 ? -13.688 9.43 -15.031 1 96.19 228 ASP B C 1
ATOM 3796 O O . ASP B 1 228 ? -12.547 9.023 -14.797 1 96.19 228 ASP B O 1
ATOM 3800 N N . ARG B 1 229 ? -14.523 9.805 -14.148 1 96.69 229 ARG B N 1
ATOM 3801 C CA . ARG B 1 229 ? -14.258 9.516 -12.742 1 96.69 229 ARG B CA 1
ATOM 3802 C C . ARG B 1 229 ? -14.898 8.203 -12.32 1 96.69 229 ARG B C 1
ATOM 3804 O O . ARG B 1 229 ? -16.047 7.914 -12.688 1 96.69 229 ARG B O 1
ATOM 3811 N N . LEU B 1 230 ? -14.156 7.418 -11.594 1 97.44 230 LEU B N 1
ATOM 3812 C CA . LEU B 1 230 ? -14.555 6.062 -11.234 1 97.44 230 LEU B CA 1
ATOM 3813 C C . LEU B 1 230 ? -15.898 6.07 -10.508 1 97.44 230 LEU B C 1
ATOM 3815 O O . LEU B 1 230 ? -16.75 5.223 -10.766 1 97.44 230 LEU B O 1
ATOM 3819 N N . ASP B 1 231 ? -16.109 7.105 -9.633 1 95.44 231 ASP B N 1
ATOM 3820 C CA . ASP B 1 231 ? -17.328 7.133 -8.812 1 95.44 231 ASP B CA 1
ATOM 3821 C C . ASP B 1 231 ? -18.516 7.656 -9.609 1 95.44 231 ASP B C 1
ATOM 3823 O O . ASP B 1 231 ? -19.656 7.625 -9.133 1 95.44 231 ASP B O 1
ATOM 3827 N N . ALA B 1 232 ? -18.297 8.148 -10.805 1 95.62 232 ALA B N 1
ATOM 3828 C CA . ALA B 1 232 ? -19.375 8.711 -11.625 1 95.62 232 ALA B CA 1
ATOM 3829 C C . ALA B 1 232 ? -19.844 7.703 -12.672 1 95.62 232 ALA B C 1
ATOM 3831 O O . ALA B 1 232 ? -20.859 7.918 -13.336 1 95.62 232 ALA B O 1
ATOM 3832 N N . LEU B 1 233 ? -19.109 6.582 -12.805 1 95.75 233 LEU B N 1
ATOM 3833 C CA . LEU B 1 233 ? -19.469 5.57 -13.797 1 95.75 233 LEU B CA 1
ATOM 3834 C C . LEU B 1 233 ? -20.641 4.719 -13.297 1 95.75 233 LEU B C 1
ATOM 3836 O O . LEU B 1 233 ? -20.734 4.418 -12.109 1 95.75 233 LEU B O 1
ATOM 3840 N N . ALA B 1 234 ? -21.453 4.297 -14.242 1 94.62 234 ALA B N 1
ATOM 3841 C CA . ALA B 1 234 ? -22.594 3.439 -13.906 1 94.62 234 ALA B CA 1
ATOM 3842 C C . ALA B 1 234 ? -22.125 2.088 -13.375 1 94.62 234 ALA B C 1
ATOM 3844 O O . ALA B 1 234 ? -21.156 1.517 -13.883 1 94.62 234 ALA B O 1
ATOM 3845 N N . PRO B 1 235 ? -22.828 1.59 -12.359 1 91.25 235 PRO B N 1
ATOM 3846 C CA . PRO B 1 235 ? -22.422 0.315 -11.758 1 91.25 235 PRO B CA 1
ATOM 3847 C C . PRO B 1 235 ? -22.312 -0.809 -12.789 1 91.25 235 PRO B C 1
ATOM 3849 O O . PRO B 1 235 ? -21.406 -1.647 -12.695 1 91.25 235 PRO B O 1
ATOM 3852 N N . GLY B 1 236 ? -23.188 -0.797 -13.734 1 94.69 236 GLY B N 1
ATOM 3853 C CA . GLY B 1 236 ? -23.156 -1.831 -14.75 1 94.69 236 GLY B CA 1
ATOM 3854 C C . GLY B 1 236 ? -21.891 -1.786 -15.602 1 94.69 236 GLY B C 1
ATOM 3855 O O . GLY B 1 236 ? -21.375 -2.828 -16.016 1 94.69 236 GLY B O 1
ATOM 3856 N N . VAL B 1 237 ? -21.406 -0.578 -15.844 1 97.06 237 VAL B N 1
ATOM 3857 C CA . VAL B 1 237 ? -20.188 -0.378 -16.625 1 97.06 237 VAL B CA 1
ATOM 3858 C C . VAL B 1 237 ? -18.969 -0.827 -15.812 1 97.06 237 VAL B C 1
ATOM 3860 O O . VAL B 1 237 ? -18.078 -1.498 -16.344 1 97.06 237 VAL B O 1
ATOM 3863 N N . VAL B 1 238 ? -19.016 -0.546 -14.539 1 97.38 238 VAL B N 1
ATOM 3864 C CA . VAL B 1 238 ? -17.922 -0.881 -13.648 1 97.38 238 VAL B CA 1
ATOM 3865 C C . VAL B 1 238 ? -17.875 -2.391 -13.43 1 97.38 238 VAL B C 1
ATOM 3867 O O . VAL B 1 238 ? -16.781 -2.969 -13.266 1 97.38 238 VAL B O 1
ATOM 3870 N N . ALA B 1 239 ? -19.016 -3.037 -13.547 1 97.38 239 ALA B N 1
ATOM 3871 C CA . ALA B 1 239 ? -19.141 -4.465 -13.273 1 97.38 239 ALA B CA 1
ATOM 3872 C C . ALA B 1 239 ? -18.719 -5.301 -14.477 1 97.38 239 ALA B C 1
ATOM 3874 O O . ALA B 1 239 ? -18.516 -6.512 -14.359 1 97.38 239 ALA B O 1
ATOM 3875 N N . ALA B 1 240 ? -18.672 -4.699 -15.633 1 98.06 240 ALA B N 1
ATOM 3876 C CA . ALA B 1 240 ? -18.359 -5.438 -16.859 1 98.06 240 ALA B CA 1
ATOM 3877 C C . ALA B 1 240 ? -16.938 -5.969 -16.828 1 98.06 240 ALA B C 1
ATOM 3879 O O . ALA B 1 240 ? -16.078 -5.422 -16.125 1 98.06 240 ALA B O 1
ATOM 3880 N N . PRO B 1 241 ? -16.672 -7.062 -17.531 1 98.62 241 PRO B N 1
ATOM 3881 C CA . PRO B 1 241 ? -15.305 -7.57 -17.594 1 98.62 241 PRO B CA 1
ATOM 3882 C C . PRO B 1 241 ? -14.305 -6.512 -18.047 1 98.62 241 PRO B C 1
ATOM 3884 O O . PRO B 1 241 ? -14.531 -5.832 -19.047 1 98.62 241 PRO B O 1
ATOM 3887 N N . THR B 1 242 ? -13.227 -6.352 -17.266 1 98.94 242 THR B N 1
ATOM 3888 C CA . THR B 1 242 ? -12.359 -5.195 -17.484 1 98.94 242 THR B CA 1
ATOM 3889 C C . THR B 1 242 ? -10.891 -5.582 -17.312 1 98.94 242 THR B C 1
ATOM 3891 O O . THR B 1 242 ? -10.539 -6.32 -16.406 1 98.94 242 THR B O 1
ATOM 3894 N N . ALA B 1 243 ? -10.062 -5.16 -18.219 1 98.94 243 ALA B N 1
ATOM 3895 C CA . ALA B 1 243 ? -8.617 -5.113 -18.031 1 98.94 243 ALA B CA 1
ATOM 3896 C C . ALA B 1 243 ? -8.148 -3.701 -17.703 1 98.94 243 ALA B C 1
ATOM 3898 O O . ALA B 1 243 ? -8.359 -2.768 -18.469 1 98.94 243 ALA B O 1
ATOM 3899 N N . TRP B 1 244 ? -7.562 -3.574 -16.578 1 98.94 244 TRP B N 1
ATOM 3900 C CA . TRP B 1 244 ? -7.059 -2.279 -16.141 1 98.94 244 TRP B CA 1
ATOM 3901 C C . TRP B 1 244 ? -5.59 -2.107 -16.516 1 98.94 244 TRP B C 1
ATOM 3903 O O . TRP B 1 244 ? -4.766 -2.982 -16.25 1 98.94 244 TRP B O 1
ATOM 3913 N N . LEU B 1 245 ? -5.234 -0.995 -17.125 1 98.94 245 LEU B N 1
ATOM 3914 C CA . LEU B 1 245 ? -3.848 -0.603 -17.359 1 98.94 245 LEU B CA 1
ATOM 3915 C C . LEU B 1 245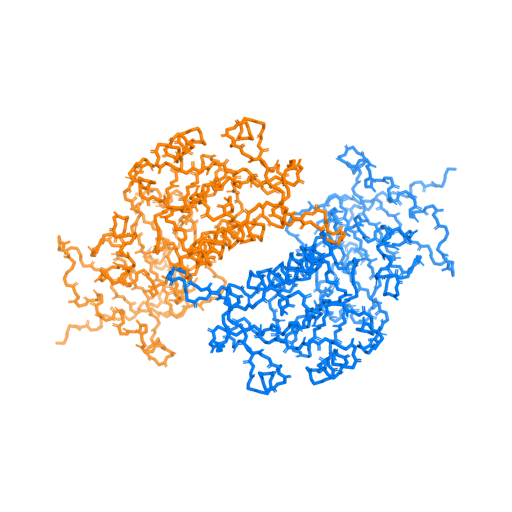 ? -3.354 0.314 -16.234 1 98.94 245 LEU B C 1
ATOM 3917 O O . LEU B 1 245 ? -3.961 1.353 -15.969 1 98.94 245 LEU B O 1
ATOM 3921 N N . PHE B 1 246 ? -2.295 -0.078 -15.594 1 98.88 246 PHE B N 1
ATOM 3922 C CA . PHE B 1 246 ? -1.644 0.732 -14.57 1 98.88 246 PHE B CA 1
ATOM 3923 C C . PHE B 1 246 ? -0.239 1.129 -15.008 1 98.88 246 PHE B C 1
ATOM 3925 O O . PHE B 1 246 ? 0.538 0.284 -15.461 1 98.88 246 PHE B O 1
ATOM 3932 N N . GLY B 1 247 ? 0.138 2.355 -14.852 1 98.44 247 GLY B N 1
ATOM 3933 C CA . GLY B 1 247 ? 1.366 2.879 -15.422 1 98.44 247 GLY B CA 1
ATOM 3934 C C . GLY B 1 247 ? 2.502 2.975 -14.422 1 98.44 247 GLY B C 1
ATOM 3935 O O . GLY B 1 247 ? 2.352 2.572 -13.266 1 98.44 247 GLY B O 1
ATOM 3936 N N . ASN B 1 248 ? 3.6 3.51 -14.906 1 97.69 248 ASN B N 1
ATOM 3937 C CA . ASN B 1 248 ? 4.828 3.715 -14.148 1 97.69 248 ASN B CA 1
ATOM 3938 C C . ASN B 1 248 ? 4.605 4.645 -12.961 1 97.69 248 ASN B C 1
ATOM 3940 O O . ASN B 1 248 ? 3.803 5.574 -13.039 1 97.69 248 ASN B O 1
ATOM 3944 N N . GLU B 1 249 ? 5.352 4.473 -11.867 1 94 249 GLU B N 1
ATOM 3945 C CA . GLU B 1 249 ? 5.191 5.203 -10.617 1 94 249 GLU B CA 1
ATOM 3946 C C . GLU B 1 249 ? 5.398 6.699 -10.82 1 94 249 GLU B C 1
ATOM 3948 O O . GLU B 1 249 ? 4.645 7.516 -10.281 1 94 249 GLU B O 1
ATOM 3953 N N . ALA B 1 250 ? 6.352 7.039 -11.641 1 90.44 250 ALA B N 1
ATOM 3954 C CA . ALA B 1 250 ? 6.719 8.438 -11.828 1 90.44 250 ALA B CA 1
ATOM 3955 C C . ALA B 1 250 ? 6.023 9.031 -13.055 1 90.44 250 ALA B C 1
ATOM 3957 O O . ALA B 1 250 ? 5.453 10.117 -12.984 1 90.44 250 ALA B O 1
ATOM 3958 N N . GLN B 1 251 ? 5.879 8.211 -14.086 1 93.5 251 GLN B N 1
ATOM 3959 C CA . GLN B 1 251 ? 5.496 8.758 -15.383 1 93.5 251 GLN B CA 1
ATOM 3960 C C . GLN B 1 251 ? 4.055 8.398 -15.727 1 93.5 251 GLN B C 1
ATOM 3962 O O . GLN B 1 251 ? 3.471 8.969 -16.656 1 93.5 251 GLN B O 1
ATOM 3967 N N . GLY B 1 252 ? 3.492 7.512 -14.93 1 96.62 252 GLY B N 1
ATOM 3968 C CA . GLY B 1 252 ? 2.18 7.027 -15.32 1 96.62 252 GLY B CA 1
ATOM 3969 C C . GLY B 1 252 ? 2.184 6.305 -16.656 1 96.62 252 GLY B C 1
ATOM 3970 O O . GLY B 1 252 ? 3.18 5.68 -17.031 1 96.62 252 GLY B O 1
ATOM 3971 N N . LEU B 1 253 ? 1.04 6.234 -17.25 1 98.31 253 LEU B N 1
ATOM 3972 C CA . LEU B 1 253 ? 0.913 5.668 -18.594 1 98.31 253 LEU B CA 1
ATOM 3973 C C . LEU B 1 253 ? 1.372 6.668 -19.656 1 98.31 253 LEU B C 1
ATOM 3975 O O . LEU B 1 253 ? 1.088 7.863 -19.547 1 98.31 253 LEU B O 1
ATOM 3979 N N . ASP B 1 254 ? 2.09 6.184 -20.641 1 97.5 254 ASP B N 1
ATOM 3980 C CA . ASP B 1 254 ? 2.492 7.086 -21.719 1 97.5 254 ASP B CA 1
ATOM 3981 C C . ASP B 1 254 ? 1.376 7.246 -22.75 1 97.5 254 ASP B C 1
ATOM 3983 O O . ASP B 1 254 ? 0.327 6.609 -22.641 1 97.5 254 ASP B O 1
ATOM 3987 N N . ASP B 1 255 ? 1.596 8.102 -23.672 1 97.5 255 ASP B N 1
ATOM 3988 C CA . ASP B 1 255 ? 0.563 8.445 -24.641 1 97.5 255 ASP B CA 1
ATOM 3989 C C . ASP B 1 255 ? 0.14 7.219 -25.453 1 97.5 255 ASP B C 1
ATOM 3991 O O . ASP B 1 255 ? -1.04 7.055 -25.781 1 97.5 255 ASP B O 1
ATOM 3995 N N . GLY B 1 256 ? 1.082 6.414 -25.859 1 98.25 256 GLY B N 1
ATOM 3996 C CA . GLY B 1 256 ? 0.77 5.199 -26.594 1 98.25 256 GLY B CA 1
ATOM 3997 C C . GLY B 1 256 ? -0.103 4.238 -25.812 1 98.25 256 GLY B C 1
ATOM 3998 O O . GLY B 1 256 ? -1.063 3.682 -26.344 1 98.25 256 GLY B O 1
ATOM 3999 N N . GLU B 1 257 ? 0.185 4.039 -24.547 1 98.5 257 GLU B N 1
ATOM 4000 C CA . GLU B 1 257 ? -0.59 3.176 -23.672 1 98.5 257 GLU B CA 1
ATOM 4001 C C . GLU B 1 257 ? -1.995 3.729 -23.453 1 98.5 257 GLU B C 1
ATOM 4003 O O . GLU B 1 257 ? -2.975 2.982 -23.484 1 98.5 257 GLU B O 1
ATOM 4008 N N . LEU B 1 258 ? -2.068 5.039 -23.219 1 98.44 258 LEU B N 1
ATOM 4009 C CA . LEU B 1 258 ? -3.355 5.695 -23.016 1 98.44 258 LEU B CA 1
ATOM 4010 C C . LEU B 1 258 ? -4.25 5.539 -24.234 1 98.44 258 LEU B C 1
ATOM 4012 O O . LEU B 1 258 ? -5.461 5.34 -24.109 1 98.44 258 LEU B O 1
ATOM 4016 N N . ALA B 1 259 ? -3.65 5.543 -25.375 1 98.19 259 ALA B N 1
ATOM 4017 C CA . ALA B 1 259 ? -4.391 5.469 -26.625 1 98.19 259 ALA B CA 1
ATOM 4018 C C . ALA B 1 259 ? -4.988 4.078 -26.828 1 98.19 259 ALA B C 1
ATOM 4020 O O . ALA B 1 259 ? -5.938 3.908 -27.594 1 98.19 259 ALA B O 1
ATOM 4021 N N . LEU B 1 260 ? -4.484 3.08 -26.141 1 98.56 260 LEU B N 1
ATOM 4022 C CA . LEU B 1 260 ? -4.953 1.705 -26.281 1 98.56 260 LEU B CA 1
ATOM 4023 C C . LEU B 1 260 ? -6.25 1.496 -25.5 1 98.56 260 LEU B C 1
ATOM 4025 O O . LEU B 1 260 ? -6.961 0.515 -25.734 1 98.56 260 LEU B O 1
ATOM 4029 N N . ALA B 1 261 ? -6.547 2.387 -24.578 1 98.62 261 ALA B N 1
ATOM 4030 C CA . ALA B 1 261 ? -7.637 2.16 -23.641 1 98.62 261 ALA B CA 1
ATOM 4031 C C . ALA B 1 261 ? -8.977 2.588 -24.234 1 98.62 261 ALA B C 1
ATOM 4033 O O . ALA B 1 261 ? -9.039 3.543 -25.016 1 98.62 261 ALA B O 1
ATOM 4034 N N . ASP B 1 262 ? -10.016 1.87 -23.859 1 98.44 262 ASP B N 1
ATOM 4035 C CA . ASP B 1 262 ? -11.375 2.264 -24.203 1 98.44 262 ASP B CA 1
ATOM 4036 C C . ASP B 1 262 ? -11.82 3.484 -23.391 1 98.44 262 ASP B C 1
ATOM 4038 O O . ASP B 1 262 ? -12.641 4.277 -23.859 1 98.44 262 ASP B O 1
ATOM 4042 N N . ARG B 1 263 ? -11.344 3.564 -22.172 1 97.88 263 ARG B N 1
ATOM 4043 C CA . ARG B 1 263 ? -11.641 4.664 -21.266 1 97.88 263 ARG B CA 1
ATOM 4044 C C . ARG B 1 263 ? -10.438 5.004 -20.391 1 97.88 263 ARG B C 1
ATOM 4046 O O . ARG B 1 263 ? -9.68 4.117 -20 1 97.88 263 ARG B O 1
ATOM 4053 N N . ARG B 1 264 ? -10.266 6.289 -20.188 1 98.44 264 ARG B N 1
ATOM 4054 C CA . ARG B 1 264 ? -9.359 6.77 -19.156 1 98.44 264 ARG B CA 1
ATOM 4055 C C . ARG B 1 264 ? -10.133 7.125 -17.875 1 98.44 264 ARG B C 1
ATOM 4057 O O . ARG B 1 264 ? -10.977 8.016 -17.891 1 98.44 264 ARG B O 1
ATOM 4064 N N . VAL B 1 265 ? -9.844 6.371 -16.812 1 98.5 265 VAL B N 1
ATOM 4065 C CA . VAL B 1 265 ? -10.641 6.469 -15.602 1 98.5 265 VAL B CA 1
ATOM 4066 C C . VAL B 1 265 ? -9.789 7.004 -14.461 1 98.5 265 VAL B C 1
ATOM 4068 O O . VAL B 1 265 ? -8.703 6.48 -14.188 1 98.5 265 VAL B O 1
ATOM 4071 N N . ALA B 1 266 ? -10.242 8.023 -13.82 1 98.12 266 ALA B N 1
ATOM 4072 C CA . ALA B 1 266 ? -9.539 8.609 -12.68 1 98.12 266 ALA B CA 1
ATOM 4073 C C . ALA B 1 266 ? -10.117 8.109 -11.359 1 98.12 266 ALA B C 1
ATOM 4075 O O . ALA B 1 266 ? -11.336 8.07 -11.188 1 98.12 266 ALA B O 1
ATOM 4076 N N . VAL B 1 267 ? -9.227 7.664 -10.484 1 98.06 267 VAL B N 1
ATOM 4077 C CA . VAL B 1 267 ? -9.641 7.5 -9.094 1 98.06 267 VAL B CA 1
ATOM 4078 C C . VAL B 1 267 ? -9.914 8.867 -8.469 1 98.06 267 VAL B C 1
ATOM 4080 O O . VAL B 1 267 ? -9.055 9.75 -8.492 1 98.06 267 VAL B O 1
ATOM 4083 N N . PRO B 1 268 ? -11.094 9.047 -7.977 1 97.62 268 PRO B N 1
ATOM 4084 C CA . PRO B 1 268 ? -11.391 10.375 -7.434 1 97.62 268 PRO B CA 1
ATOM 4085 C C . PRO B 1 268 ? -10.5 10.742 -6.246 1 97.62 268 PRO B C 1
ATOM 4087 O O . PRO B 1 268 ? -10.172 9.875 -5.426 1 97.62 268 PRO B O 1
ATOM 4090 N N . LEU B 1 269 ? -10.094 11.977 -6.188 1 97.62 269 LEU B N 1
ATOM 4091 C CA . LEU B 1 269 ? -9.398 12.555 -5.043 1 97.62 269 LEU B CA 1
ATOM 4092 C C . LEU B 1 269 ? -10.297 13.555 -4.312 1 97.62 269 LEU B C 1
ATOM 4094 O O . LEU B 1 269 ? -10.656 14.594 -4.871 1 97.62 269 LEU B O 1
ATOM 4098 N N . TYR B 1 270 ? -10.578 13.227 -3.098 1 97.25 270 TYR B N 1
ATOM 4099 C CA . TYR B 1 270 ? -11.539 14.031 -2.355 1 97.25 270 TYR B CA 1
ATOM 4100 C C . TYR B 1 270 ? -10.828 15.008 -1.426 1 97.25 270 TYR B C 1
ATOM 4102 O O . TYR B 1 270 ? -11.422 16 -0.987 1 97.25 270 TYR B O 1
ATOM 4110 N N . GLY B 1 271 ? -9.617 14.703 -1.083 1 97.12 271 GLY B N 1
ATOM 4111 C CA . GLY B 1 271 ? -8.805 15.57 -0.249 1 97.12 271 GLY B CA 1
ATOM 4112 C C . GLY B 1 271 ? -7.777 16.359 -1.036 1 97.12 271 GLY B C 1
ATOM 4113 O O . GLY B 1 271 ? -8.062 16.859 -2.131 1 97.12 271 GLY B O 1
ATOM 4114 N N . ALA B 1 272 ? -6.594 16.531 -0.435 1 97 272 ALA B N 1
ATOM 4115 C CA . ALA B 1 272 ? -5.605 17.422 -1.045 1 97 272 ALA B CA 1
ATOM 4116 C C . ALA B 1 272 ? -4.434 16.625 -1.614 1 97 272 ALA B C 1
ATOM 4118 O O . ALA B 1 272 ? -3.479 17.203 -2.137 1 97 272 ALA B O 1
ATOM 4119 N N . ALA B 1 273 ? -4.523 15.289 -1.494 1 96.06 273 ALA B N 1
ATOM 4120 C CA . ALA B 1 273 ? -3.467 14.477 -2.09 1 96.06 273 ALA B CA 1
ATOM 4121 C C . ALA B 1 273 ? -3.363 14.727 -3.592 1 96.06 273 ALA B C 1
ATOM 4123 O O . ALA B 1 273 ? -4.379 14.898 -4.27 1 96.06 273 ALA B O 1
ATOM 4124 N N . GLU B 1 274 ? -2.186 14.734 -4.105 1 92.06 274 GLU B N 1
ATOM 4125 C CA . GLU B 1 274 ? -1.988 14.953 -5.535 1 92.06 274 GLU B CA 1
ATOM 4126 C C . GLU B 1 274 ? -2.312 13.688 -6.332 1 92.06 274 GLU B C 1
ATOM 4128 O O . GLU B 1 274 ? -2.756 13.773 -7.477 1 92.06 274 GLU B O 1
ATOM 4133 N N . SER B 1 275 ? -1.962 12.602 -5.785 1 94.19 275 SER B N 1
ATOM 4134 C CA . SER B 1 275 ? -2.211 11.297 -6.387 1 94.19 275 SER B CA 1
ATOM 4135 C C . SER B 1 275 ? -2.074 10.18 -5.359 1 94.19 275 SER B C 1
ATOM 4137 O O . SER B 1 275 ? -1.727 10.43 -4.203 1 94.19 275 SER B O 1
ATOM 4139 N N . LEU B 1 276 ? -2.467 9.031 -5.762 1 95.38 276 LEU B N 1
ATOM 4140 C CA . LEU B 1 276 ? -2.252 7.836 -4.949 1 95.38 276 LEU B CA 1
ATOM 4141 C C . LEU B 1 276 ? -1.051 7.047 -5.453 1 95.38 276 LEU B C 1
ATOM 4143 O O . LEU B 1 276 ? -0.67 7.16 -6.621 1 95.38 276 LEU B O 1
ATOM 4147 N N . ASN B 1 277 ? -0.465 6.316 -4.531 1 95.38 277 ASN B N 1
ATOM 4148 C CA . ASN B 1 277 ? 0.497 5.293 -4.922 1 95.38 277 ASN B CA 1
ATOM 4149 C C . ASN B 1 277 ? -0.109 4.305 -5.914 1 95.38 277 ASN B C 1
ATOM 4151 O O . ASN B 1 277 ? -1.279 3.938 -5.793 1 95.38 277 ASN B O 1
ATOM 4155 N N . VAL B 1 278 ? 0.654 3.859 -6.863 1 96.94 278 VAL B N 1
ATOM 4156 C CA . VAL B 1 278 ? 0.143 3.012 -7.938 1 96.94 278 VAL B CA 1
ATOM 4157 C C . VAL B 1 278 ? -0.512 1.767 -7.34 1 96.94 278 VAL B C 1
ATOM 4159 O O . VAL B 1 278 ? -1.562 1.324 -7.812 1 96.94 278 VAL B O 1
ATOM 4162 N N . GLY B 1 279 ? 0.135 1.12 -6.332 1 97.62 279 GLY B N 1
ATOM 4163 C CA . GLY B 1 279 ? -0.451 -0.047 -5.691 1 97.62 279 GLY B CA 1
ATOM 4164 C C . GLY B 1 279 ? -1.798 0.236 -5.051 1 97.62 279 GLY B C 1
ATOM 4165 O O . GLY B 1 279 ? -2.729 -0.564 -5.172 1 97.62 279 GLY B O 1
ATOM 4166 N N . THR B 1 280 ? -1.917 1.422 -4.453 1 97.31 280 THR B N 1
ATOM 4167 C CA . THR B 1 280 ? -3.152 1.835 -3.797 1 97.31 280 THR B CA 1
ATOM 4168 C C . THR B 1 280 ? -4.227 2.17 -4.828 1 97.31 280 THR B C 1
ATOM 4170 O O . THR B 1 280 ? -5.383 1.764 -4.684 1 97.31 280 THR B O 1
ATOM 4173 N N . ALA B 1 281 ? -3.818 2.891 -5.871 1 98.25 281 ALA B N 1
ATOM 4174 C CA . ALA B 1 281 ? -4.754 3.217 -6.941 1 98.25 281 ALA B CA 1
ATOM 4175 C C . ALA B 1 281 ? -5.285 1.953 -7.609 1 98.25 281 ALA B C 1
ATOM 4177 O O . ALA B 1 281 ? -6.484 1.831 -7.863 1 98.25 281 ALA B O 1
ATOM 4178 N N . ALA B 1 282 ? -4.379 1.034 -7.871 1 98.81 282 ALA B N 1
ATOM 4179 C CA . ALA B 1 282 ? -4.766 -0.236 -8.484 1 98.81 282 ALA B CA 1
ATOM 4180 C C . ALA B 1 282 ? -5.77 -0.98 -7.605 1 98.81 282 ALA B C 1
ATOM 4182 O O . ALA B 1 282 ? -6.727 -1.574 -8.109 1 98.81 282 ALA B O 1
ATOM 4183 N N . THR B 1 283 ? -5.547 -0.923 -6.316 1 98.75 283 THR B N 1
ATOM 4184 C CA . THR B 1 283 ? -6.438 -1.585 -5.371 1 98.75 283 THR B CA 1
ATOM 4185 C C . THR B 1 283 ? -7.848 -1.012 -5.469 1 98.75 283 THR B C 1
ATOM 4187 O O . THR B 1 283 ? -8.828 -1.761 -5.543 1 98.75 283 THR B O 1
ATOM 4190 N N . VAL B 1 284 ? -7.98 0.325 -5.543 1 98.75 284 VAL B N 1
ATOM 4191 C CA . VAL B 1 284 ? -9.281 0.979 -5.645 1 98.75 284 VAL B CA 1
ATOM 4192 C C . VAL B 1 284 ? -9.969 0.563 -6.945 1 98.75 284 VAL B C 1
ATOM 4194 O O . VAL B 1 284 ? -11.148 0.204 -6.941 1 98.75 284 VAL B O 1
ATOM 4197 N N . CYS B 1 285 ? -9.234 0.545 -8.031 1 98.81 285 CYS B N 1
ATOM 4198 C CA . CYS B 1 285 ? -9.781 0.218 -9.344 1 98.81 285 CYS B CA 1
ATOM 4199 C C . CYS B 1 285 ? -10.258 -1.229 -9.391 1 98.81 285 CYS B C 1
ATOM 4201 O O . CYS B 1 285 ? -11.406 -1.496 -9.734 1 98.81 285 CYS B O 1
ATOM 4203 N N . LEU B 1 286 ? -9.422 -2.148 -8.984 1 98.88 286 LEU B N 1
ATOM 4204 C CA . LEU B 1 286 ? -9.719 -3.574 -9.062 1 98.88 286 LEU B CA 1
ATOM 4205 C C . LEU B 1 286 ? -10.891 -3.932 -8.148 1 98.88 286 LEU B C 1
ATOM 4207 O O . LEU B 1 286 ? -11.797 -4.664 -8.547 1 98.88 286 LEU B O 1
ATOM 4211 N N . TYR B 1 287 ? -10.906 -3.391 -6.941 1 98.69 287 TYR B N 1
ATOM 4212 C CA . TYR B 1 287 ? -11.969 -3.707 -6 1 98.69 287 TYR B CA 1
ATOM 4213 C C . TYR B 1 287 ? -13.289 -3.08 -6.441 1 98.69 287 TYR B C 1
ATOM 4215 O O . 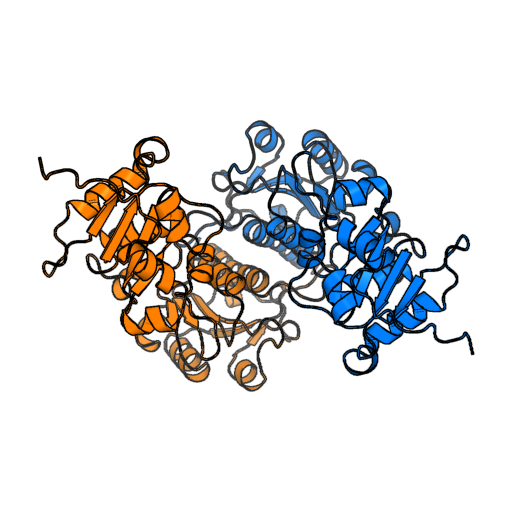TYR B 1 287 ? -14.359 -3.641 -6.199 1 98.69 287 TYR B O 1
ATOM 4223 N N . SER B 1 288 ? -13.195 -1.872 -7.094 1 98.19 288 SER B N 1
ATOM 4224 C CA . SER B 1 288 ? -14.422 -1.284 -7.629 1 98.19 288 SER B CA 1
ATOM 4225 C C . SER B 1 288 ? -15.07 -2.201 -8.664 1 98.19 288 SER B C 1
ATOM 4227 O O . SER B 1 288 ? -16.266 -2.447 -8.609 1 98.19 288 SER B O 1
ATOM 4229 N N . SER B 1 289 ? -14.266 -2.742 -9.57 1 98.5 289 SER B N 1
ATOM 4230 C CA . SER B 1 289 ? -14.781 -3.68 -10.562 1 98.5 289 SER B CA 1
ATOM 4231 C C . SER B 1 289 ? -15.312 -4.949 -9.898 1 98.5 289 SER B C 1
ATOM 4233 O O . SER B 1 289 ? -16.406 -5.41 -10.219 1 98.5 289 SER B O 1
ATOM 4235 N N . ALA B 1 290 ? -14.57 -5.477 -8.938 1 98.31 290 ALA B N 1
ATOM 4236 C CA . ALA B 1 290 ? -14.914 -6.742 -8.297 1 98.31 290 ALA B CA 1
ATOM 4237 C C . ALA B 1 290 ? -16.219 -6.613 -7.5 1 98.31 290 ALA B C 1
ATOM 4239 O O . ALA B 1 290 ? -17.109 -7.461 -7.617 1 98.31 290 ALA B O 1
ATOM 4240 N N . MET B 1 291 ? -16.344 -5.52 -6.707 1 97.12 291 MET B N 1
ATOM 4241 C CA . MET B 1 291 ? -17.516 -5.324 -5.863 1 97.12 291 MET B CA 1
ATOM 4242 C C . MET B 1 291 ? -18.75 -5.031 -6.707 1 97.12 291 MET B C 1
ATOM 4244 O O . MET B 1 291 ? -19.844 -5.5 -6.395 1 97.12 291 MET B O 1
ATOM 4248 N N . ALA B 1 292 ? -18.547 -4.305 -7.805 1 95.88 292 ALA B N 1
ATOM 4249 C CA . ALA B 1 292 ? -19.672 -4.047 -8.711 1 95.88 292 ALA B CA 1
ATOM 4250 C C . ALA B 1 292 ? -20.156 -5.34 -9.359 1 95.88 292 ALA B C 1
ATOM 4252 O O . ALA B 1 292 ? -21.359 -5.562 -9.477 1 95.88 292 ALA B O 1
ATOM 4253 N N . GLY B 1 293 ? -19.234 -6.176 -9.766 1 94.19 293 GLY B N 1
ATOM 4254 C CA . GLY B 1 293 ? -19.609 -7.461 -10.344 1 94.19 293 GLY B CA 1
ATOM 4255 C C . GLY B 1 293 ? -20.344 -8.367 -9.375 1 94.19 293 GLY B C 1
ATOM 4256 O O . GLY B 1 293 ? -21.312 -9.016 -9.75 1 94.19 293 GLY B O 1
ATOM 4257 N N . ALA B 1 294 ? -19.906 -8.383 -8.156 1 89.88 294 ALA B N 1
ATOM 4258 C CA . ALA B 1 294 ? -20.516 -9.227 -7.133 1 89.88 294 ALA B CA 1
ATOM 4259 C C . ALA B 1 294 ? -21.938 -8.766 -6.82 1 89.88 294 ALA B C 1
ATOM 4261 O O . ALA B 1 294 ? -22.812 -9.594 -6.59 1 89.88 294 ALA B O 1
ATOM 4262 N N . ARG B 1 295 ? -22.125 -7.438 -6.816 1 82.31 295 ARG B N 1
ATOM 4263 C CA . ARG B 1 295 ? -23.438 -6.883 -6.539 1 82.31 295 ARG B CA 1
ATOM 4264 C C . ARG B 1 295 ? -24.422 -7.199 -7.664 1 82.31 295 ARG B C 1
ATOM 4266 O O . ARG B 1 295 ? -25.609 -7.402 -7.422 1 82.31 295 ARG B O 1
ATOM 4273 N N . ARG B 1 296 ? -23.906 -7.328 -8.797 1 77.81 296 ARG B N 1
ATOM 4274 C CA . ARG B 1 296 ? -24.75 -7.656 -9.945 1 77.81 296 ARG B CA 1
ATOM 4275 C C . ARG B 1 296 ? -25.094 -9.141 -9.961 1 77.81 296 ARG B C 1
ATOM 4277 O O . ARG B 1 296 ? -26.203 -9.516 -10.344 1 77.81 296 ARG B O 1
ATOM 4284 N N . ALA B 1 297 ? -24.234 -9.969 -9.469 1 74.25 297 ALA B N 1
ATOM 4285 C CA . ALA B 1 297 ? -24.484 -11.406 -9.461 1 74.25 297 ALA B CA 1
ATOM 4286 C C . ALA B 1 297 ? -25.453 -11.797 -8.352 1 74.25 297 ALA B C 1
ATOM 4288 O O . ALA B 1 297 ? -26.109 -12.836 -8.43 1 74.25 297 ALA B O 1
ATOM 4289 N N . GLY B 1 298 ? -25.562 -10.914 -7.207 1 68.25 298 GLY B N 1
ATOM 4290 C CA . GLY B 1 298 ? -26.5 -11.203 -6.125 1 68.25 298 GLY B CA 1
ATOM 4291 C C . GLY B 1 298 ? -27.812 -10.469 -6.258 1 68.25 298 GLY B C 1
ATOM 4292 O O . GLY B 1 298 ? -28.875 -11.039 -6.004 1 68.25 298 GLY B O 1
#

Secondary structure (DSSP, 8-state):
-----PPB--TTSHHHHHHHGGGSHHHHHHHTEEEEESHHHHHHHHHHHTT-S-GGGTTTS-TTSSEEEEEE-TTHHHH-HHHHHHHHHHHHS--TTS---EEEEB-HHHHHHH-SSSS--SEEEEEEPPPP--HHHHHTT-SEEEEESS---HHHHHHHHHHHHHTT-SEEEE-TTSPPTTSHHHHHHHTTGGGTS-EE-S--HHHHHHHHHHTT-EEEEE-TT-SEEGGGS-HHHHHS-EEEEE-BTTTBS-HHHHHT-SEEEEPP--SS-S---HHHHHHHHHHHHHHHHHHHH-/-----PPB--TTSHHHHHHHGGGSHHHHHHHTEEEEESHHHHHHHHHHHTT-S-GGGTTTS-TTSSEEEEEE-TTHHHH-HHHHHHHHHHHHS--TTS---EEEEB-HHHHHHH-SSSS--SEEEEEEPPPP--HHHHHTT-SEEEEESS---HHHHHHHHHHHHHTT-SEEEE-TTSPPTTSHHHHHHHTTGGGTS-EE-S--HHHHHHHHHHTT-EEEEE-TT-SEEGGGS-HHHHHS-EEEEE-BTTTBS-HHHHHT-SEEEEPP--SS-S---HHHHHHHHHHHHHHHHHHHH-

InterPro domains:
  IPR001537 tRNA/rRNA methyltransferase, SpoU type [PF00588] (145-287)
  IPR013123 RNA 2-O ribose methyltransferase, substrate binding [SM00967] (35-133)
  IPR029026 tRNA (guanine-N1-)-methyltransferase, N-terminal [G3DSA:3.40.1280.10] (133-295)
  IPR029028 Alpha/beta knot methyltransferases [SSF75217] (121-290)
  IPR029064 Ribosomal protein eL30-like superfamily [G3DSA:3.30.1330.30] (8-131)
  IPR029064 Ribosomal protein eL30-like superfamily [SSF55315] (9-131)
  IPR051259 Ribosomal RNA Methyltransferase [PTHR43191] (9-288)

pLDDT: mean 94.43, std 9.12, range [31.38, 98.94]

Nearest PDB structures (foldseek):
  4x3m-assembly1_B  TM=9.030E-01  e=2.745E-21  Thermus thermophilus HB8
  5l0z-assembly1_B  TM=8.775E-01  e=4.337E-20  Sinorhizobium meliloti 1021
  5kzk-assembly1_B  TM=8.936E-01  e=2.782E-19  Sinorhizobium meliloti 1021
  3nk6-assembly1_B  TM=8.150E-01  e=1.374E-15  Streptomyces actuosus
  3gyq-assembly1_B  TM=7.690E-01  e=2.038E-15  Streptomyces cyaneus

Solvent-accessible surface area (backbone atoms only — not comparable to full-atom values): 29754 Å² total; per-residue (Å²): 125,78,75,77,69,77,59,41,70,57,50,82,34,68,67,33,48,57,52,30,41,24,67,37,67,68,46,19,67,72,68,43,32,28,42,34,44,38,66,55,22,38,46,33,47,48,32,18,21,73,59,66,40,44,75,73,10,38,84,53,39,38,55,36,61,27,54,49,36,38,38,29,31,84,57,30,56,78,77,37,48,70,57,41,49,49,51,50,52,50,56,72,40,83,19,77,88,72,56,61,42,47,69,45,42,23,36,67,64,26,43,32,52,32,43,86,55,88,67,65,48,60,37,42,32,32,29,47,60,59,73,88,67,60,63,50,71,60,28,46,82,34,49,29,33,43,33,34,41,32,34,54,52,39,59,41,52,9,36,35,48,25,39,36,25,23,34,40,31,43,31,38,37,27,16,61,73,29,50,62,70,59,33,39,63,14,38,44,46,17,55,21,26,72,49,41,28,38,71,42,67,67,40,51,66,67,57,52,51,51,26,33,46,74,35,65,24,46,36,34,25,60,29,84,81,30,86,39,42,58,71,75,51,54,58,71,68,43,29,42,38,34,33,39,38,37,31,16,84,87,70,39,59,50,72,73,60,52,68,70,32,78,40,42,31,8,74,74,64,63,41,76,44,89,72,70,56,57,29,56,46,46,40,49,54,46,39,49,29,34,43,32,33,51,53,68,75,104,126,79,76,78,70,76,58,42,70,57,50,82,36,68,68,35,47,57,50,30,42,24,67,37,68,69,46,19,66,73,68,43,32,28,41,36,45,38,67,55,24,37,47,34,44,47,32,18,23,72,59,66,40,43,75,72,11,38,84,52,40,37,56,35,60,26,53,51,36,38,38,29,31,85,58,30,56,77,78,37,48,70,58,40,49,50,51,51,50,52,57,71,40,81,20,78,88,72,57,61,43,47,70,43,42,24,36,67,63,25,44,30,50,33,43,88,56,90,66,64,46,59,36,41,33,32,30,44,59,58,73,89,67,59,62,52,71,61,28,48,82,34,49,31,34,42,34,33,41,31,35,55,53,39,60,42,51,9,36,35,47,27,40,36,24,22,35,39,32,43,32,37,38,28,16,61,72,30,50,62,70,58,34,40,63,13,37,43,46,17,56,22,24,72,47,41,27,38,72,43,68,66,40,50,66,67,57,51,50,52,28,33,44,74,34,64,25,46,37,33,24,61,30,85,81,30,88,39,42,56,73,76,52,54,58,70,67,44,29,41,36,32,32,38,38,39,31,17,83,87,72,39,58,51,72,73,60,52,68,70,31,78,39,40,30,9,74,74,64,62,40,77,43,90,71,69,57,57,31,55,45,46,38,49,54,46,40,48,30,36,43,32,33,53,55,69,75,104

Radius of gyration: 25.03 Å; Cα contacts (8 Å, |Δi|>4): 1413; chains: 2; bounding box: 57×86×52 Å

Sequence (596 aa):
MTPHAEPMTHPRAERVRAVAALAGRSARRRTGTFLVEGPQACREALRAHLGEGPTAAAGQWRAGRVLTQVYVSGGLVDRDPALAELVARVRDRPTPGGERVLVREASDEVLTAMADAVTGQDIVAVARMPEPQAVEAVLEEARLAAVLCRVQDPGNAGTVIRAADAAGADAVVLTPGSVDPFNPKVVRSTAGSLFHLPVVTAVPAEAAVAAARAAGLQVWAADGYGADRLDALAPGVVAAPTAWLFGNEAQGLDDGELALADRRVAVPLYGAAESLNVGTAATVCLYSSAMAGARRAGMTPHAEPMTHPRAERVRAVAALAGRSARRRTGTFLVEGPQACREALRAHLGEGPTAAAGQWRAGRVLTQVYVSGGLVDRDPALAELVARVRDRPTPGGERVLVREASDEVLTAMADAVTGQDIVAVARMPEPQAVEAVLEEARLAAVLCRVQDPGNAGTVIRAADAAGADAVVLTPGSVDPFNPKVVRSTAGSLFHLPVVTAVPAEAAVAAARAAGLQVWAADGYGADRLDALAPGVVAAPTAWLFGNEAQGLDDGELALADRRVAVPLYGAAESLNVGTAATVCLYSSAMAGARRAG

Organism: Micrococcus luteus (strain ATCC 4698 / DSM 20030 / JCM 1464 / CCM 169 / CCUG 5858 / IAM 1056 / NBRC 3333 / NCIMB 9278 / NCTC 2665 / VKM Ac-2230) (NCBI:txid465515)

Foldseek 3Di:
DPPQPDAAEDQPDPVLVLLQCLLDPVSCVVVQKFKADDLLQLQLLLCLQCVNAAPLLCLFRPHLAWFAEKEFEPCCCVVPVPSVVSLVCLQPDQRPPRRHRHYHYYHQSSQCSSDPDNDGDRMMTMTGGTDADQLLVQQQQWQEEEEEELAADLLLLLLLLLLCVVLPGAEYEYAPNYHDCRNNSNSVNVSNSPSHHYYHYHAHLLSNLVSNVNNPAAEEEADQPWPAELVPDDLVVLQGRHYYYFYYQPPTDDPVNNVSHPGYYYHDDDDDDPDDGSSVSSSVSSNSNSVSNVVVVD/DPPQPDAAEDQPDPVLVLLLCLLDPVSCVVVQKFKADDLLQLQLLLCLQCVNAAPLLCLFRPHLAWFAEKEFEPCCCVVPVPSVVSLVCLQPDQRPPRRHRHYHYYHQSNQCSSDPDNDGDRMMTMTGGTDADQLLVQQQQWLEEEEEELAADLLLLLLLLLLCVVLPGAEYEYAPNYHDCRNNSNSVNVSNSPSHHYYHYHAHLLSNLVSNVNNPAAEEEADQPWPAELVPDDLVVLQGRYYYYFYYQPPTDDPVNNVSHPGYYYHDDDDDDPDDGSSVSSSVSSNSNSVSNVVVVD